Protein AF-A0A1Q6UFN8-F1 (afdb_monomer_lite)

Radius of gyration: 36.41 Å; chains: 1; bounding box: 97×48×90 Å

Sequence (636 aa):
MLKSEALEQLSAIADDDNRDFEDFAAAYKTMEEVVKEYPELSHYVLPIVVQTAADKGFNADIRPAAARVFNAAALNLPAEDVVKNVVRAFKRCPPFAYYLMPDLLSGRPELSAALFPEAEAGLAKIEANCVYSAAAAAKAALLCASDREAAAMLDSAFRPAKEKEDFSRVLYRSLGQIYSRHPALKEQIFSLLETPRLLKPQNYDAFYSNLGQIGLFDAGERGRVIGLLSSYLQKGGNTPASLTAAYKAVGEMMAAADDKRELETVMRTGLQNAANDTVSRKTAWRLLGDYDNLCSRVSFCRRVEKSADNEFGLQRVETIDAGELGVLLLGGDGTRSEKALNGYLGDVYRLLKEHGLHEKAAVYGVVYDFGDFMNVGFARRRQMEKYGRNIRIDRELSPETTDPKYVGEIFDKFLLPRISTDRGRRRLSADEAALRVRRLNIVAHCHGAYTALRLEEMMQEKMKELGYTPAERRQVQKQLLIMAQSPYCPLGQSQSTFVSFASVLDDEVSHYNNFEAAIRKINARREIPPCYFPGRQGSLFLVGSMGKDMDQHNFWGFHPSPEMSREGQALATLAAKVLINGVMTASEPIPSIENLAADTAESRRLFRVMETNGREIYRQITAESVALHCRKNEER

pLDDT: mean 91.59, std 7.37, range [42.59, 98.56]

Foldseek 3Di:
DDPVVLVVLLVVLQPDQDDEPVRLVVSLVSLQVCCVVPLVCLLSSLQSLLNVCLGPHNDDVSLVSSLVSNLSSVVSDDLVSNLVSLLSSLVRPVLSSLVNQLVNCVVPVVNLLSCLVSLVVSLVVDDPVCLLSSLSNNLSSLLSYDLVSNLVSLCVLPPDDPSNLSNNLNNLLCLLVSCLRRVVCVVVSVCSLPPPSNPDLVCLLSSLLSLLSNCLRDVPCVVVSLVVLQVPLQDPSHALNSLLSNLVSLLSNCVRDPDNVSSLVSLVSSLPHPNHDPVSNLSSCVSVVVVVSQFKAKWKWWAADDDPVRPLRIDTDDADDLQAQEEEEAEAPVLQDPVSFSVQQVLVLVLCVVVVNNVRYIYMYMHIDRGDQADLVVLLLVQCVVVPAPRDDPDDGDPCHPPGVHLVVCLQRHQQVLQADPSLAAGDPLVSSLLSLLSYEYEYAASRLSSVQVSLVVNLVSCVVNPDDPVSNLSNQQSYHYEYELYSHQALPGSYNYAYEFELPPPPHDNHYCLSVQLVVVCVVPFQDFAADDHSSRRYTYGNFQADPDDRRDDPRQQRDPRGDPSNRLRSVQSSQLVNVSSVQSNDRDDDSLVSRDDDPVSNVVHVVNHVSHVVSVVSSVVVVVVVVVVVVVVD

Structure (mmCIF, N/CA/C/O backbone):
data_AF-A0A1Q6UFN8-F1
#
_entry.id   AF-A0A1Q6UFN8-F1
#
loop_
_atom_site.group_PDB
_atom_site.id
_atom_site.type_symbol
_atom_site.label_atom_id
_atom_site.label_alt_id
_atom_site.label_comp_id
_atom_site.label_asym_id
_atom_site.label_entity_id
_atom_site.label_seq_id
_atom_site.pdbx_PDB_ins_code
_atom_site.Cartn_x
_atom_site.Cartn_y
_atom_site.Cartn_z
_atom_site.occupancy
_atom_site.B_iso_or_equiv
_atom_site.auth_seq_id
_atom_site.auth_comp_id
_atom_site.auth_asym_id
_atom_site.auth_atom_id
_atom_site.pdbx_PDB_model_num
ATOM 1 N N . MET A 1 1 ? 59.693 7.764 -23.248 1.00 73.88 1 MET A N 1
ATOM 2 C CA . MET A 1 1 ? 60.165 6.466 -23.787 1.00 73.88 1 MET A CA 1
ATOM 3 C C . MET A 1 1 ? 60.691 6.689 -25.196 1.00 73.88 1 MET A C 1
ATOM 5 O O . MET A 1 1 ? 60.119 7.540 -25.858 1.00 73.88 1 MET A O 1
ATOM 9 N N . LEU A 1 2 ? 61.749 6.023 -25.671 1.00 85.44 2 LEU A N 1
ATOM 10 C CA . LEU A 1 2 ? 62.133 6.072 -27.097 1.00 85.44 2 LEU A CA 1
ATOM 11 C C . LEU A 1 2 ? 61.210 5.166 -27.932 1.00 85.44 2 LEU A C 1
ATOM 13 O O . LEU A 1 2 ? 60.741 4.142 -27.449 1.00 85.44 2 LEU A O 1
ATOM 17 N N . LYS A 1 3 ? 60.969 5.487 -29.210 1.00 84.31 3 LYS A N 1
ATOM 18 C CA . LYS A 1 3 ? 60.092 4.679 -30.088 1.00 84.31 3 LYS A CA 1
ATOM 19 C C . LYS A 1 3 ? 60.544 3.215 -30.238 1.00 84.31 3 LYS A C 1
ATOM 21 O O . LYS A 1 3 ? 59.707 2.328 -30.371 1.00 84.31 3 LYS A O 1
ATOM 26 N N . SER A 1 4 ? 61.853 2.956 -30.213 1.00 85.94 4 SER A N 1
ATOM 27 C CA . SER A 1 4 ? 62.413 1.597 -30.217 1.00 85.94 4 SER A CA 1
ATOM 28 C C . SER A 1 4 ? 62.080 0.834 -28.933 1.00 85.94 4 SER A C 1
ATOM 30 O O . SER A 1 4 ? 61.663 -0.314 -29.008 1.00 85.94 4 SER A O 1
ATOM 32 N N . GLU A 1 5 ? 62.164 1.498 -27.777 1.00 86.81 5 GLU A N 1
ATOM 33 C CA . GLU A 1 5 ? 61.783 0.927 -26.477 1.00 86.81 5 GLU A CA 1
ATOM 34 C C . GLU A 1 5 ? 60.274 0.640 -26.422 1.00 86.81 5 GLU A C 1
ATOM 36 O O . GLU A 1 5 ? 59.861 -0.395 -25.911 1.00 86.81 5 GLU A O 1
ATOM 41 N N . ALA A 1 6 ? 59.445 1.510 -27.013 1.00 88.38 6 ALA A N 1
ATOM 42 C CA . ALA A 1 6 ? 58.003 1.289 -27.130 1.00 88.38 6 ALA A CA 1
ATOM 43 C C . ALA A 1 6 ? 57.674 0.020 -27.936 1.00 88.38 6 ALA A C 1
ATOM 45 O O . ALA A 1 6 ? 56.803 -0.756 -27.550 1.00 88.38 6 ALA A O 1
ATOM 46 N N . LEU A 1 7 ? 58.385 -0.221 -29.043 1.00 88.19 7 LEU A N 1
ATOM 47 C CA . LEU A 1 7 ? 58.220 -1.429 -29.859 1.00 88.19 7 LEU A CA 1
ATOM 48 C C . LEU A 1 7 ? 58.693 -2.696 -29.136 1.00 88.19 7 LEU A C 1
ATOM 50 O O . LEU A 1 7 ? 58.032 -3.731 -29.239 1.00 88.19 7 LEU A O 1
ATOM 54 N N . GLU A 1 8 ? 59.797 -2.620 -28.390 1.00 89.06 8 GLU A N 1
ATOM 55 C CA . GLU A 1 8 ? 60.273 -3.724 -27.548 1.00 89.06 8 GLU A CA 1
ATOM 56 C C . GLU A 1 8 ? 59.252 -4.067 -26.457 1.00 89.06 8 GLU A C 1
ATOM 58 O O . GLU A 1 8 ? 58.919 -5.236 -26.282 1.00 89.06 8 GLU A O 1
ATOM 63 N N . GLN A 1 9 ? 58.678 -3.060 -25.790 1.00 90.06 9 GLN A N 1
ATOM 64 C CA . GLN A 1 9 ? 57.640 -3.262 -24.775 1.00 90.06 9 GLN A CA 1
ATOM 65 C C . GLN A 1 9 ? 56.354 -3.852 -25.359 1.00 90.06 9 GLN A C 1
ATOM 67 O O . GLN A 1 9 ? 55.792 -4.777 -24.778 1.00 90.06 9 GLN A O 1
ATOM 72 N N . LEU A 1 10 ? 55.899 -3.374 -26.523 1.00 91.75 10 LEU A N 1
ATOM 73 C CA . LEU A 1 10 ? 54.750 -3.969 -27.213 1.00 91.75 10 LEU A CA 1
ATOM 74 C C . LEU A 1 10 ? 55.014 -5.427 -27.614 1.00 91.75 10 LEU A C 1
ATOM 76 O O . LEU A 1 10 ? 54.116 -6.257 -27.494 1.00 91.75 10 LEU A O 1
ATOM 80 N N . SER A 1 11 ? 56.232 -5.746 -28.058 1.00 90.06 11 SER A N 1
ATOM 81 C CA . SER A 1 11 ? 56.617 -7.119 -28.419 1.00 90.06 11 SER A CA 1
ATOM 82 C C . SER A 1 11 ? 56.649 -8.027 -27.189 1.00 90.06 11 SER A C 1
ATOM 84 O O . SER A 1 11 ? 56.060 -9.100 -27.212 1.00 90.06 11 SER A O 1
ATOM 86 N N . ALA A 1 12 ? 57.227 -7.555 -26.080 1.00 88.94 12 ALA A N 1
ATOM 87 C CA . ALA A 1 12 ? 57.240 -8.282 -24.812 1.00 88.94 12 ALA A CA 1
ATOM 88 C C . ALA A 1 12 ? 55.822 -8.557 -24.290 1.00 88.94 12 ALA A C 1
ATOM 90 O O . ALA A 1 12 ? 55.530 -9.663 -23.846 1.00 88.94 12 ALA A O 1
ATOM 91 N N . ILE A 1 13 ? 54.916 -7.576 -24.403 1.00 90.00 13 ILE A N 1
ATOM 92 C CA . ILE A 1 13 ? 53.501 -7.785 -24.080 1.00 90.00 13 ILE A CA 1
ATOM 93 C C . ILE A 1 13 ? 52.893 -8.823 -25.024 1.00 90.00 13 ILE A C 1
ATOM 95 O O . ILE A 1 13 ? 52.124 -9.648 -24.558 1.00 90.00 13 ILE A O 1
ATOM 99 N N . ALA A 1 14 ? 53.195 -8.812 -26.322 1.00 86.44 14 ALA A N 1
ATOM 100 C CA . ALA A 1 14 ? 52.617 -9.755 -27.281 1.00 86.44 14 ALA A CA 1
ATOM 101 C C . ALA A 1 14 ? 53.077 -11.213 -27.083 1.00 86.44 14 ALA A C 1
ATOM 103 O O . ALA A 1 14 ? 52.311 -12.125 -27.399 1.00 86.44 14 ALA A O 1
ATOM 104 N N . ASP A 1 15 ? 54.296 -11.426 -26.583 1.00 86.00 15 ASP A N 1
ATOM 105 C CA . ASP A 1 15 ? 54.910 -12.754 -26.443 1.00 86.00 15 ASP A CA 1
ATOM 106 C C . ASP A 1 15 ? 54.550 -13.472 -25.130 1.00 86.00 15 ASP A C 1
ATOM 108 O O . ASP A 1 15 ? 54.704 -14.688 -25.035 1.00 86.00 15 ASP A O 1
ATOM 112 N N . ASP A 1 16 ? 54.049 -12.746 -24.129 1.00 79.75 16 ASP A N 1
ATOM 113 C CA . ASP A 1 16 ? 53.582 -13.323 -22.865 1.00 79.75 16 ASP A CA 1
ATOM 114 C C . ASP A 1 16 ? 52.188 -13.964 -23.030 1.00 79.75 16 ASP A C 1
ATOM 116 O O . ASP A 1 16 ? 51.258 -13.339 -23.541 1.00 79.75 16 ASP A O 1
ATOM 120 N N . ASP A 1 17 ? 52.005 -15.215 -22.615 1.00 69.88 17 ASP A N 1
ATOM 121 C CA . ASP A 1 17 ? 50.728 -15.937 -22.692 1.00 69.88 17 ASP A CA 1
ATOM 122 C C . ASP A 1 17 ? 50.163 -16.345 -21.317 1.00 69.88 17 ASP A C 1
ATOM 124 O O . ASP A 1 17 ? 49.091 -16.962 -21.247 1.00 69.88 17 ASP A O 1
ATOM 128 N N . ASN A 1 18 ? 50.824 -15.958 -20.218 1.00 75.56 18 ASN A N 1
ATOM 129 C CA . ASN A 1 18 ? 50.460 -16.354 -18.858 1.00 75.56 18 ASN A CA 1
ATOM 130 C C . ASN A 1 18 ? 50.532 -15.177 -17.872 1.00 75.56 18 ASN A C 1
ATOM 132 O O . ASN A 1 18 ? 51.451 -15.087 -17.061 1.00 75.56 18 ASN A O 1
ATOM 136 N N . ARG A 1 19 ? 49.506 -14.319 -17.917 1.00 82.75 19 ARG A N 1
ATOM 137 C CA . ARG A 1 19 ? 49.405 -13.096 -17.108 1.00 82.75 19 ARG A CA 1
ATOM 138 C C . ARG A 1 19 ? 48.510 -13.263 -15.892 1.00 82.75 19 ARG A C 1
ATOM 140 O O . ARG A 1 19 ? 47.421 -13.841 -15.988 1.00 82.75 19 ARG A O 1
ATOM 147 N N . ASP A 1 20 ? 48.923 -12.679 -14.776 1.00 80.69 20 ASP A N 1
ATOM 148 C CA . ASP A 1 20 ? 48.021 -12.407 -13.664 1.00 80.69 20 ASP A CA 1
ATOM 149 C C . ASP A 1 20 ? 47.302 -11.050 -13.822 1.00 80.69 20 ASP A C 1
ATOM 151 O O . ASP A 1 20 ? 47.389 -10.370 -14.848 1.00 80.69 20 ASP A O 1
ATOM 155 N N . PHE A 1 21 ? 46.501 -10.668 -12.826 1.00 78.88 21 PHE A N 1
ATOM 156 C CA . PHE A 1 21 ? 45.734 -9.422 -12.873 1.00 78.88 21 PHE A CA 1
ATOM 157 C C . PHE A 1 21 ? 46.617 -8.160 -12.916 1.00 78.88 21 PHE A C 1
ATOM 159 O O . PHE A 1 21 ? 46.274 -7.204 -13.619 1.00 78.88 21 PHE A O 1
ATOM 166 N N . GLU A 1 22 ? 47.725 -8.137 -12.171 1.00 82.38 22 GLU A N 1
ATOM 167 C CA . GLU A 1 22 ? 48.634 -6.988 -12.113 1.00 82.38 22 GLU A CA 1
ATOM 168 C C . GLU A 1 22 ? 49.384 -6.836 -13.441 1.00 82.38 22 GLU A C 1
ATOM 170 O O . GLU A 1 22 ? 49.500 -5.716 -13.954 1.00 82.38 22 GLU A O 1
ATOM 175 N N . ASP A 1 23 ? 49.756 -7.957 -14.062 1.00 85.75 23 ASP A N 1
ATOM 176 C CA . ASP A 1 23 ? 50.375 -7.998 -15.389 1.00 85.75 23 ASP A CA 1
ATOM 177 C C . ASP A 1 23 ? 49.449 -7.427 -16.470 1.00 85.75 23 ASP A C 1
ATOM 179 O O . ASP A 1 23 ? 49.871 -6.632 -17.316 1.00 85.75 23 ASP A O 1
ATOM 183 N N . PHE A 1 24 ? 48.152 -7.763 -16.431 1.00 88.00 24 PHE A N 1
ATOM 184 C CA . PHE A 1 24 ? 47.171 -7.173 -17.346 1.00 88.00 24 PHE A CA 1
ATOM 185 C C . PHE A 1 24 ? 47.045 -5.659 -17.154 1.00 88.00 24 PHE A C 1
ATOM 187 O O . PHE A 1 24 ? 47.017 -4.912 -18.137 1.00 88.00 24 PHE A O 1
ATOM 194 N N . ALA A 1 25 ? 46.955 -5.189 -15.908 1.00 86.00 25 ALA A N 1
ATOM 195 C CA . ALA A 1 25 ? 46.825 -3.764 -15.617 1.00 86.00 25 ALA A CA 1
ATOM 196 C C . ALA A 1 25 ? 48.057 -2.973 -16.086 1.00 86.00 25 ALA A C 1
ATOM 198 O O . ALA A 1 25 ? 47.908 -1.911 -16.700 1.00 86.00 25 ALA A O 1
ATOM 199 N N . ALA A 1 26 ? 49.258 -3.509 -15.851 1.00 89.81 26 ALA A N 1
ATOM 200 C CA . ALA A 1 26 ? 50.509 -2.929 -16.324 1.00 89.81 26 ALA A CA 1
ATOM 201 C C . ALA A 1 26 ? 50.565 -2.892 -17.858 1.00 89.81 26 ALA A C 1
ATOM 203 O O . ALA A 1 26 ? 50.796 -1.828 -18.432 1.00 89.81 26 ALA A O 1
ATOM 204 N N . ALA A 1 27 ? 50.250 -4.006 -18.528 1.00 92.75 27 ALA A N 1
ATOM 205 C CA . ALA A 1 27 ? 50.267 -4.099 -19.986 1.00 92.75 27 ALA A CA 1
ATOM 206 C C . ALA A 1 27 ? 49.319 -3.092 -20.660 1.00 92.75 27 ALA A C 1
ATOM 208 O O . ALA A 1 27 ? 49.716 -2.401 -21.601 1.00 92.75 27 ALA A O 1
ATOM 209 N N . TYR A 1 28 ? 48.076 -2.955 -20.178 1.00 95.19 28 TYR A N 1
ATOM 210 C CA . TYR A 1 28 ? 47.135 -1.982 -20.749 1.00 95.19 28 TYR A CA 1
ATOM 211 C C . TYR A 1 28 ? 47.539 -0.537 -20.477 1.00 95.19 28 TYR A C 1
ATOM 213 O O . TYR A 1 28 ? 47.363 0.302 -21.358 1.00 95.19 28 TYR A O 1
ATOM 221 N N . LYS A 1 29 ? 48.131 -0.240 -19.315 1.00 94.00 29 LYS A N 1
ATOM 222 C CA . LYS A 1 29 ? 48.668 1.095 -19.034 1.00 94.00 29 LYS A CA 1
ATOM 223 C C . LYS A 1 29 ? 49.824 1.441 -19.974 1.00 94.00 29 LYS A C 1
ATOM 225 O O . LYS A 1 29 ? 49.830 2.522 -20.556 1.00 94.00 29 LYS A O 1
ATOM 230 N N . THR A 1 30 ? 50.757 0.513 -20.178 1.00 94.25 30 THR A N 1
ATOM 231 C CA . THR A 1 30 ? 51.862 0.689 -21.128 1.00 94.25 30 THR A CA 1
ATOM 232 C C . THR A 1 30 ? 51.340 0.900 -22.547 1.00 94.25 30 THR A C 1
ATOM 234 O O . THR A 1 30 ? 51.749 1.847 -23.211 1.00 94.25 30 THR A O 1
ATOM 237 N N . MET A 1 31 ? 50.384 0.089 -23.015 1.00 96.50 31 MET A N 1
ATOM 238 C CA . MET A 1 31 ? 49.778 0.290 -24.337 1.00 96.50 31 MET A CA 1
ATOM 239 C C . MET A 1 31 ? 49.049 1.638 -24.460 1.00 96.50 31 MET A C 1
ATOM 241 O O . MET A 1 31 ? 49.126 2.270 -25.511 1.00 96.50 31 MET A O 1
ATOM 245 N N . GLU A 1 32 ? 48.370 2.104 -23.409 1.00 95.50 32 GLU A N 1
ATOM 246 C CA . GLU A 1 32 ? 47.725 3.426 -23.375 1.00 95.50 32 GLU A CA 1
ATOM 247 C C . GLU A 1 32 ? 48.746 4.563 -23.540 1.00 95.50 32 GLU A C 1
ATOM 249 O O . GLU A 1 32 ? 48.547 5.467 -24.355 1.00 95.50 32 GLU A O 1
ATOM 254 N N . GLU A 1 33 ? 49.864 4.493 -22.813 1.00 94.62 33 GLU A N 1
ATOM 255 C CA . GLU A 1 33 ? 50.973 5.449 -22.916 1.00 94.62 33 GLU A CA 1
ATOM 256 C C . GLU A 1 33 ? 51.609 5.420 -24.314 1.00 94.62 33 GLU A C 1
ATOM 258 O O . GLU A 1 33 ? 51.831 6.478 -24.905 1.00 94.62 33 GLU A O 1
ATOM 263 N N . VAL A 1 34 ? 51.806 4.230 -24.897 1.00 95.12 34 VAL A N 1
ATOM 264 C CA . VAL A 1 34 ? 52.329 4.074 -26.265 1.00 95.12 34 VAL A CA 1
ATOM 265 C C . VAL A 1 34 ? 51.398 4.705 -27.299 1.00 95.12 34 VAL A C 1
ATOM 267 O O . VAL A 1 34 ? 51.873 5.449 -28.150 1.00 95.12 34 VAL A O 1
ATOM 270 N N . VAL A 1 35 ? 50.085 4.458 -27.239 1.00 95.69 35 VAL A N 1
ATOM 271 C CA . VAL A 1 35 ? 49.120 5.061 -28.183 1.00 95.69 35 VAL A CA 1
ATOM 272 C C . VAL A 1 35 ? 49.116 6.585 -28.069 1.00 95.69 35 VAL A C 1
ATOM 274 O O . VAL A 1 35 ? 48.979 7.280 -29.075 1.00 95.69 35 VAL A O 1
ATOM 277 N N . LYS A 1 36 ? 49.270 7.111 -26.849 1.00 93.69 36 LYS A N 1
ATOM 278 C CA . LYS A 1 36 ? 49.285 8.550 -26.581 1.00 93.69 36 LYS A CA 1
ATOM 279 C C . LYS A 1 36 ? 50.565 9.231 -27.074 1.00 93.69 36 LYS A C 1
ATOM 281 O O . LYS A 1 36 ? 50.478 10.316 -27.642 1.00 93.69 36 LYS A O 1
ATOM 286 N N . GLU A 1 37 ? 51.732 8.636 -26.828 1.00 94.19 37 GLU A N 1
ATOM 287 C CA . GLU A 1 37 ? 53.032 9.203 -27.223 1.00 94.19 37 GLU A CA 1
ATOM 288 C C . GLU A 1 37 ? 53.368 8.939 -28.699 1.00 94.19 37 GLU A C 1
ATOM 290 O O . GLU A 1 37 ? 53.997 9.780 -29.340 1.00 94.19 37 GLU A O 1
ATOM 295 N N . TYR A 1 38 ? 52.914 7.807 -29.249 1.00 94.50 38 TYR A N 1
ATOM 296 C CA . TYR A 1 38 ? 53.239 7.323 -30.594 1.00 94.50 38 TYR A CA 1
ATOM 297 C C . TYR A 1 38 ? 51.993 6.821 -31.349 1.00 94.50 38 TYR A C 1
ATOM 299 O O . TYR A 1 38 ? 51.841 5.611 -31.567 1.00 94.50 38 TYR A O 1
ATOM 307 N N . PRO A 1 39 ? 51.090 7.720 -31.788 1.00 92.69 39 PRO A N 1
ATOM 308 C CA . PRO A 1 39 ? 49.832 7.349 -32.444 1.00 92.69 39 PRO A CA 1
ATOM 309 C C . PRO A 1 39 ? 50.004 6.434 -33.660 1.00 92.69 39 PRO A C 1
ATOM 311 O O . PRO A 1 39 ? 49.170 5.561 -33.909 1.00 92.69 39 PRO A O 1
ATOM 314 N N . GLU A 1 40 ? 51.105 6.570 -34.400 1.00 91.81 40 GLU A N 1
ATOM 315 C CA . GLU A 1 40 ? 51.411 5.734 -35.556 1.00 91.81 40 GLU A CA 1
ATOM 316 C C . GLU A 1 40 ? 51.644 4.261 -35.196 1.00 91.81 40 GLU A C 1
ATOM 318 O O . GLU A 1 40 ? 51.493 3.404 -36.062 1.00 91.81 40 GLU A O 1
ATOM 323 N N . LEU A 1 41 ? 51.965 3.935 -33.938 1.00 95.12 41 LEU A N 1
ATOM 324 C CA . LEU A 1 41 ? 52.119 2.554 -33.463 1.00 95.12 41 LEU A CA 1
ATOM 325 C C . LEU A 1 41 ? 50.779 1.864 -33.168 1.00 95.12 41 LEU A C 1
ATOM 327 O O . LEU A 1 41 ? 50.761 0.669 -32.874 1.00 95.12 41 LEU A O 1
ATOM 331 N N . SER A 1 42 ? 49.647 2.559 -33.316 1.00 94.75 42 SER A N 1
ATOM 332 C CA . SER A 1 42 ? 48.307 2.000 -33.069 1.00 94.75 42 SER A CA 1
ATOM 333 C C . SER A 1 42 ? 48.020 0.717 -33.866 1.00 94.75 42 SER A C 1
ATOM 335 O O . SER A 1 42 ? 47.281 -0.148 -33.395 1.00 94.75 42 SER A O 1
ATOM 337 N N . HIS A 1 43 ? 48.640 0.550 -35.043 1.00 93.50 43 HIS A N 1
ATOM 338 C CA . HIS A 1 43 ? 48.499 -0.653 -35.874 1.00 93.50 43 HIS A CA 1
ATOM 339 C C . HIS A 1 43 ? 49.136 -1.909 -35.253 1.00 93.50 43 HIS A C 1
ATOM 341 O O . HIS A 1 43 ? 48.702 -3.018 -35.565 1.00 93.50 43 HIS A O 1
ATOM 347 N N . TYR A 1 44 ? 50.111 -1.749 -34.350 1.00 93.12 44 TYR A N 1
ATOM 348 C CA . TYR A 1 44 ? 50.653 -2.836 -33.529 1.00 93.12 44 TYR A CA 1
ATOM 349 C C . TYR A 1 44 ? 49.806 -3.075 -32.277 1.00 93.12 44 TYR A C 1
ATOM 351 O O . TYR A 1 44 ? 49.604 -4.219 -31.881 1.00 93.12 44 TYR A O 1
ATOM 359 N N . VAL A 1 45 ? 49.256 -2.010 -31.687 1.00 95.19 45 VAL A N 1
ATOM 360 C CA . VAL A 1 45 ? 48.503 -2.084 -30.426 1.00 95.19 45 VAL A CA 1
ATOM 361 C C . VAL A 1 45 ? 47.169 -2.820 -30.584 1.00 95.19 45 VAL A C 1
ATOM 363 O O . VAL A 1 45 ? 46.861 -3.684 -29.765 1.00 95.19 45 VAL A O 1
ATOM 366 N N . LEU A 1 46 ? 46.381 -2.546 -31.635 1.00 94.31 46 LEU A N 1
ATOM 367 C CA . LEU A 1 46 ? 45.070 -3.200 -31.812 1.00 94.31 46 LEU A CA 1
ATOM 368 C C . LEU A 1 46 ? 45.151 -4.743 -31.835 1.00 94.31 46 LEU A C 1
ATOM 370 O O . LEU A 1 46 ? 44.404 -5.379 -31.085 1.00 94.31 46 LEU A O 1
ATOM 374 N N . PRO A 1 47 ? 46.037 -5.379 -32.631 1.00 94.00 47 PRO A N 1
ATOM 375 C CA . PRO A 1 47 ? 46.212 -6.830 -32.602 1.00 94.00 47 PRO A CA 1
ATOM 376 C C . PRO A 1 47 ? 46.605 -7.386 -31.230 1.00 94.00 47 PRO A C 1
ATOM 378 O O . PRO A 1 47 ? 46.121 -8.464 -30.875 1.00 94.00 47 PRO A O 1
ATOM 381 N N . ILE A 1 48 ? 47.448 -6.663 -30.482 1.00 95.00 48 ILE A N 1
ATOM 382 C CA . ILE A 1 48 ? 47.905 -7.066 -29.146 1.00 95.00 48 ILE A CA 1
ATOM 383 C C . ILE A 1 48 ? 46.726 -7.053 -28.179 1.00 95.00 48 ILE A C 1
ATOM 385 O O . ILE A 1 48 ? 46.474 -8.068 -27.546 1.00 95.00 48 ILE A O 1
ATOM 389 N N . VAL A 1 49 ? 45.919 -5.987 -28.153 1.00 95.69 49 VAL A N 1
ATOM 390 C CA . VAL A 1 49 ? 44.720 -5.920 -27.296 1.00 95.69 49 VAL A CA 1
ATOM 391 C C . VAL A 1 49 ? 43.747 -7.071 -27.584 1.00 95.69 49 VAL A C 1
ATOM 393 O O . VAL A 1 49 ? 43.178 -7.665 -26.670 1.00 95.69 49 VAL A O 1
ATOM 396 N N . VAL A 1 50 ? 43.554 -7.425 -28.859 1.00 94.06 50 VAL A N 1
ATOM 397 C CA . VAL A 1 50 ? 42.694 -8.560 -29.247 1.00 94.06 50 VAL A CA 1
ATOM 398 C C . VAL A 1 50 ? 43.281 -9.902 -28.808 1.00 94.06 50 VAL A C 1
ATOM 400 O O . VAL A 1 50 ? 42.533 -10.840 -28.529 1.00 94.06 50 VAL A O 1
ATOM 403 N N . GLN A 1 51 ? 44.607 -10.022 -28.787 1.00 91.88 51 GLN A N 1
ATOM 404 C CA . GLN A 1 51 ? 45.296 -11.203 -28.286 1.00 91.88 51 GLN A CA 1
ATOM 405 C C . GLN A 1 51 ? 45.180 -11.307 -26.771 1.00 91.88 51 GLN A C 1
ATOM 407 O O . GLN A 1 51 ? 44.646 -12.305 -26.303 1.00 91.88 51 GLN A O 1
ATOM 412 N N . THR A 1 52 ? 45.551 -10.257 -26.041 1.00 92.19 52 THR A N 1
ATOM 413 C CA . THR A 1 52 ? 45.519 -10.221 -24.575 1.00 92.19 52 THR A CA 1
ATOM 414 C C . THR A 1 52 ? 44.109 -10.415 -24.026 1.00 92.19 52 THR A C 1
ATOM 416 O O . THR A 1 52 ? 43.922 -11.072 -23.008 1.00 92.19 52 THR A O 1
ATOM 419 N N . ALA A 1 53 ? 43.080 -9.914 -24.718 1.00 91.00 53 ALA A N 1
ATOM 420 C CA . ALA A 1 53 ? 41.684 -10.145 -24.343 1.00 91.00 53 ALA A CA 1
ATOM 421 C C . ALA A 1 53 ? 41.230 -11.613 -24.475 1.00 91.00 53 ALA A C 1
ATOM 423 O O . ALA A 1 53 ? 40.174 -11.972 -23.954 1.00 91.00 53 ALA A O 1
ATOM 424 N N . ALA A 1 54 ? 41.979 -12.450 -25.196 1.00 88.94 54 ALA A N 1
ATOM 425 C CA . ALA A 1 54 ? 41.701 -13.874 -25.368 1.00 88.94 54 ALA A CA 1
ATOM 426 C C . ALA A 1 54 ? 42.547 -14.772 -24.449 1.00 88.94 54 ALA A C 1
ATOM 428 O O . ALA A 1 54 ? 42.364 -15.991 -24.465 1.00 88.94 54 ALA A O 1
ATOM 429 N N . ASP A 1 55 ? 43.460 -14.188 -23.673 1.00 89.56 55 ASP A N 1
ATOM 430 C CA . ASP A 1 55 ? 44.370 -14.935 -22.815 1.00 89.56 55 ASP A CA 1
ATOM 431 C C . ASP A 1 55 ? 43.694 -15.357 -21.505 1.00 89.56 55 ASP A C 1
ATOM 433 O O . ASP A 1 55 ? 42.679 -14.799 -21.065 1.00 89.56 55 ASP A O 1
ATOM 437 N N . LYS A 1 56 ? 44.254 -16.389 -20.865 1.00 83.19 56 LYS A N 1
ATOM 438 C CA . LYS A 1 56 ? 43.752 -16.875 -19.575 1.00 83.19 56 LYS A CA 1
ATOM 439 C C . LYS A 1 56 ? 43.920 -15.781 -18.518 1.00 83.19 56 LYS A C 1
ATOM 441 O O . LYS A 1 56 ? 44.953 -15.135 -18.455 1.00 83.19 56 LYS A O 1
ATOM 446 N N . GLY A 1 57 ? 42.894 -15.587 -17.689 1.00 82.69 57 GLY A N 1
ATOM 447 C CA . GLY A 1 57 ? 42.886 -14.559 -16.640 1.00 82.69 57 GLY A CA 1
ATOM 448 C C . GLY A 1 57 ? 42.202 -13.247 -17.039 1.00 82.69 57 GLY A C 1
ATOM 449 O O . GLY A 1 57 ? 41.794 -12.498 -16.150 1.00 82.69 57 GLY A O 1
ATOM 450 N N . PHE A 1 58 ? 41.962 -12.998 -18.334 1.00 88.25 58 PHE A N 1
ATOM 451 C CA . PHE A 1 58 ? 41.185 -11.835 -18.767 1.00 88.25 58 PHE A CA 1
ATOM 452 C C . PHE A 1 58 ? 39.733 -11.927 -18.272 1.00 88.25 58 PHE A C 1
ATOM 454 O O . PHE A 1 58 ? 39.014 -12.889 -18.551 1.00 88.25 58 PHE A O 1
ATOM 461 N N . ASN A 1 59 ? 39.284 -10.915 -17.529 1.00 87.25 59 ASN A N 1
ATOM 462 C CA . ASN A 1 59 ? 37.996 -10.931 -16.837 1.00 87.25 59 ASN A CA 1
ATOM 463 C C . ASN A 1 59 ? 37.255 -9.582 -16.946 1.00 87.25 59 ASN A C 1
ATOM 465 O O . ASN A 1 59 ? 37.651 -8.681 -17.688 1.00 87.25 59 ASN A O 1
ATOM 469 N N . ALA A 1 60 ? 36.124 -9.461 -16.247 1.00 86.00 60 ALA A N 1
ATOM 470 C CA . ALA A 1 60 ? 35.274 -8.273 -16.300 1.00 86.00 60 ALA A CA 1
ATOM 471 C C . ALA A 1 60 ? 35.934 -7.003 -15.727 1.00 86.00 60 ALA A C 1
ATOM 473 O O . ALA A 1 60 ? 35.596 -5.920 -16.196 1.00 86.00 60 ALA A O 1
ATOM 474 N N . ASP A 1 61 ? 36.882 -7.126 -14.794 1.00 87.88 61 ASP A N 1
ATOM 475 C CA . ASP A 1 61 ? 37.556 -5.989 -14.148 1.00 87.88 61 ASP A CA 1
ATOM 476 C C . ASP A 1 61 ? 38.633 -5.369 -15.052 1.00 87.88 61 ASP A C 1
ATOM 478 O O . ASP A 1 61 ? 38.856 -4.160 -15.039 1.00 87.88 61 ASP A O 1
ATOM 482 N N . ILE A 1 62 ? 39.261 -6.188 -15.901 1.00 90.25 62 ILE A N 1
ATOM 483 C CA . ILE A 1 62 ? 40.294 -5.759 -16.861 1.00 90.25 62 ILE A CA 1
ATOM 484 C C . ILE A 1 62 ? 39.663 -5.180 -18.139 1.00 90.25 62 ILE A C 1
ATOM 486 O O . ILE A 1 62 ? 40.206 -4.271 -18.777 1.00 90.25 62 ILE A O 1
ATOM 490 N N . ARG A 1 63 ? 38.482 -5.683 -18.514 1.00 91.81 63 ARG A N 1
ATOM 491 C CA . ARG A 1 63 ? 37.777 -5.350 -19.761 1.00 91.81 63 ARG A CA 1
ATOM 492 C C . ARG A 1 63 ? 37.641 -3.845 -20.055 1.00 91.81 63 ARG A C 1
ATOM 494 O O . ARG A 1 63 ? 37.861 -3.472 -21.211 1.00 91.81 63 ARG A O 1
ATOM 501 N N . PRO A 1 64 ? 37.326 -2.964 -19.082 1.00 94.44 64 PRO A N 1
ATOM 502 C CA . PRO A 1 64 ? 37.226 -1.529 -19.336 1.00 94.44 64 PRO A CA 1
ATOM 503 C C . PRO A 1 64 ? 38.556 -0.898 -19.757 1.00 94.44 64 PRO A C 1
ATOM 505 O O . PRO A 1 64 ? 38.555 -0.018 -20.613 1.00 94.44 64 PRO A O 1
ATOM 508 N N . ALA A 1 65 ? 39.687 -1.336 -19.191 1.00 93.94 65 ALA A N 1
ATOM 509 C CA . ALA A 1 65 ? 41.007 -0.824 -19.566 1.00 93.94 65 ALA A CA 1
ATOM 510 C C . ALA A 1 65 ? 41.367 -1.224 -21.002 1.00 93.94 65 ALA A C 1
ATOM 512 O O . ALA A 1 65 ? 41.735 -0.369 -21.805 1.00 93.94 65 ALA A O 1
ATOM 513 N N . ALA A 1 66 ? 41.140 -2.491 -21.354 1.00 95.25 66 ALA A N 1
ATOM 514 C CA . ALA A 1 66 ? 41.349 -2.993 -22.709 1.00 95.25 66 ALA A CA 1
ATOM 515 C C . ALA A 1 66 ? 40.517 -2.234 -23.755 1.00 95.25 66 ALA A C 1
ATOM 517 O O . ALA A 1 66 ? 41.030 -1.861 -24.808 1.00 95.25 66 ALA A O 1
ATOM 518 N N . ALA A 1 67 ? 39.241 -1.962 -23.457 1.00 95.50 67 ALA A N 1
ATOM 519 C CA . ALA A 1 67 ? 38.360 -1.229 -24.364 1.00 95.50 67 ALA A CA 1
ATOM 520 C C . ALA A 1 67 ? 38.807 0.227 -24.565 1.00 95.50 67 ALA A C 1
ATOM 522 O O . ALA A 1 67 ? 38.778 0.717 -25.692 1.00 95.50 67 ALA A O 1
ATOM 523 N N . ARG A 1 68 ? 39.272 0.905 -23.503 1.00 95.19 68 ARG A N 1
ATOM 524 C CA . ARG A 1 68 ? 39.824 2.267 -23.614 1.00 95.19 68 ARG A CA 1
ATOM 525 C C . ARG A 1 68 ? 41.034 2.311 -24.541 1.00 95.19 68 ARG A C 1
ATOM 527 O O . ARG A 1 68 ? 41.058 3.135 -25.451 1.00 95.19 68 ARG A O 1
ATOM 534 N N . VAL A 1 69 ? 41.992 1.402 -24.348 1.00 97.12 69 VAL A N 1
ATOM 535 C CA . VAL A 1 69 ? 43.193 1.307 -25.195 1.00 97.12 69 VAL A CA 1
ATOM 536 C C . VAL A 1 69 ? 42.815 0.996 -26.640 1.00 97.12 69 VAL A C 1
ATOM 538 O O . VAL A 1 69 ? 43.305 1.655 -27.556 1.00 97.12 69 VAL A O 1
ATOM 541 N N . PHE A 1 70 ? 41.905 0.038 -26.854 1.00 97.31 70 PHE A N 1
ATOM 542 C CA . PHE A 1 70 ? 41.422 -0.298 -28.192 1.00 97.31 70 PHE A CA 1
ATOM 543 C C . PHE A 1 70 ? 40.810 0.926 -28.879 1.00 97.31 70 PHE A C 1
ATOM 545 O O . PHE A 1 70 ? 41.184 1.249 -30.004 1.00 97.31 70 PHE A O 1
ATOM 552 N N . ASN A 1 71 ? 39.895 1.628 -28.208 1.00 95.31 71 ASN A N 1
ATOM 553 C CA . ASN A 1 71 ? 39.220 2.793 -28.777 1.00 95.31 71 ASN A CA 1
ATOM 554 C C . ASN A 1 71 ? 40.204 3.926 -29.083 1.00 95.31 71 ASN A C 1
ATOM 556 O O . ASN A 1 71 ? 40.124 4.515 -30.157 1.00 95.31 71 ASN A O 1
ATOM 560 N N . ALA A 1 72 ? 41.166 4.187 -28.194 1.00 95.00 72 ALA A N 1
ATOM 561 C CA . ALA A 1 72 ? 42.208 5.184 -28.425 1.00 95.00 72 ALA A CA 1
ATOM 562 C C . ALA A 1 72 ? 43.063 4.846 -29.659 1.00 95.00 72 ALA A C 1
ATOM 564 O O . ALA A 1 72 ? 43.299 5.711 -30.501 1.00 95.00 72 ALA A O 1
ATOM 565 N N . ALA A 1 73 ? 43.475 3.584 -29.811 1.00 95.88 73 ALA A N 1
ATOM 566 C CA . ALA A 1 73 ? 44.243 3.135 -30.972 1.00 95.88 73 ALA A CA 1
ATOM 567 C C . ALA A 1 73 ? 43.412 3.178 -32.269 1.00 95.88 73 ALA A C 1
ATOM 569 O O . ALA A 1 73 ? 43.913 3.566 -33.325 1.00 95.88 73 ALA A O 1
ATOM 570 N N . ALA A 1 74 ? 42.127 2.821 -32.201 1.00 95.81 74 ALA A N 1
ATOM 571 C CA . ALA A 1 74 ? 41.225 2.791 -33.351 1.00 95.81 74 ALA A CA 1
ATOM 572 C C . ALA A 1 74 ? 40.974 4.174 -33.981 1.00 95.81 74 ALA A C 1
ATOM 574 O O . ALA A 1 74 ? 40.646 4.246 -35.169 1.00 95.81 74 ALA A O 1
ATOM 575 N N . LEU A 1 75 ? 41.140 5.264 -33.223 1.00 93.31 75 LEU A N 1
ATOM 576 C CA . LEU A 1 75 ? 41.034 6.636 -33.741 1.00 93.31 75 LEU A CA 1
ATOM 577 C C . LEU A 1 75 ? 42.160 6.991 -34.722 1.00 93.31 75 LEU A C 1
ATOM 579 O O . LEU A 1 75 ? 41.964 7.831 -35.595 1.00 93.31 75 LEU A O 1
ATOM 583 N N . ASN A 1 76 ? 43.315 6.331 -34.614 1.00 94.75 76 ASN A N 1
ATOM 584 C CA . ASN A 1 76 ? 44.502 6.630 -35.421 1.00 94.75 76 ASN A CA 1
ATOM 585 C C . ASN A 1 76 ? 44.607 5.775 -36.695 1.00 94.75 76 ASN A C 1
ATOM 587 O O . ASN A 1 76 ? 45.611 5.849 -37.402 1.00 94.75 76 ASN A O 1
ATOM 591 N N . LEU A 1 77 ? 43.614 4.927 -36.976 1.00 94.88 77 LEU A N 1
ATOM 592 C CA . LEU A 1 77 ? 43.685 3.903 -38.021 1.00 94.88 77 LEU A CA 1
ATOM 593 C C . LEU A 1 77 ? 42.552 4.026 -39.045 1.00 94.88 77 LEU A C 1
ATOM 595 O O . LEU A 1 77 ? 41.469 4.519 -38.722 1.00 94.88 77 LEU A O 1
ATOM 599 N N . PRO A 1 78 ? 42.746 3.553 -40.289 1.00 95.19 78 PRO A N 1
ATOM 600 C CA . PRO A 1 78 ? 41.671 3.513 -41.271 1.00 95.19 78 PRO A CA 1
ATOM 601 C C . PRO A 1 78 ? 40.573 2.526 -40.845 1.00 95.19 78 PRO A C 1
ATOM 603 O O . PRO A 1 78 ? 40.807 1.577 -40.097 1.00 95.19 78 PRO A O 1
ATOM 606 N N . ALA A 1 79 ? 39.351 2.751 -41.335 1.00 94.56 79 ALA A N 1
ATOM 607 C CA . ALA A 1 79 ? 38.178 1.954 -40.968 1.00 94.56 79 ALA A CA 1
ATOM 608 C C . ALA A 1 79 ? 38.371 0.447 -41.221 1.00 94.56 79 ALA A C 1
ATOM 610 O O . ALA A 1 79 ? 37.979 -0.371 -40.392 1.00 94.56 79 ALA A O 1
ATOM 611 N N . GLU A 1 80 ? 39.015 0.083 -42.333 1.00 95.06 80 GLU A N 1
ATOM 612 C CA . GLU A 1 80 ? 39.268 -1.310 -42.719 1.00 95.06 80 GLU A CA 1
ATOM 613 C C . GLU A 1 80 ? 40.099 -2.069 -41.670 1.00 95.06 80 GLU A C 1
ATOM 615 O O . GLU A 1 80 ? 39.743 -3.185 -41.280 1.00 95.06 80 GLU A O 1
ATOM 620 N N . ASP A 1 81 ? 41.152 -1.437 -41.144 1.00 94.44 81 ASP A N 1
ATOM 621 C CA . ASP A 1 81 ? 42.025 -2.039 -40.133 1.00 94.44 81 ASP A CA 1
ATOM 622 C C . ASP A 1 81 ? 41.311 -2.209 -38.791 1.00 94.44 81 ASP A C 1
ATOM 624 O O . ASP A 1 81 ? 41.484 -3.225 -38.107 1.00 94.44 81 ASP A O 1
ATOM 628 N N . VAL A 1 82 ? 40.469 -1.242 -38.419 1.00 96.50 82 VAL A N 1
ATOM 629 C CA . VAL A 1 82 ? 39.657 -1.337 -37.202 1.00 96.50 82 VAL A CA 1
ATOM 630 C C . VAL A 1 82 ? 38.635 -2.463 -37.338 1.00 96.50 82 VAL A C 1
ATOM 632 O O . VAL A 1 82 ? 38.575 -3.329 -36.464 1.00 96.50 82 VAL A O 1
ATOM 635 N N . VAL A 1 83 ? 37.895 -2.526 -38.452 1.00 95.94 83 VAL A N 1
ATOM 636 C CA . VAL A 1 83 ? 36.917 -3.597 -38.720 1.00 95.94 83 VAL A CA 1
ATOM 637 C C . VAL A 1 83 ? 37.584 -4.965 -38.652 1.00 95.94 83 VAL A C 1
ATOM 639 O O . VAL A 1 83 ? 37.098 -5.853 -37.950 1.00 95.94 83 VAL A O 1
ATOM 642 N N . LYS A 1 84 ? 38.741 -5.132 -39.299 1.00 95.62 84 LYS A N 1
ATOM 643 C CA . LYS A 1 84 ? 39.508 -6.385 -39.282 1.00 95.62 84 LYS A CA 1
ATOM 644 C C . LYS A 1 84 ? 39.851 -6.840 -37.861 1.00 95.62 84 LYS A C 1
ATOM 646 O O . LYS A 1 84 ? 39.735 -8.030 -37.553 1.00 95.62 84 LYS A O 1
ATOM 651 N N . ASN A 1 85 ? 40.256 -5.918 -36.988 1.00 95.81 85 ASN A N 1
ATOM 652 C CA . ASN A 1 85 ? 40.600 -6.242 -35.604 1.00 95.81 85 ASN A CA 1
ATOM 653 C C . ASN A 1 85 ? 39.366 -6.522 -34.737 1.00 95.81 85 ASN A C 1
ATOM 655 O O . ASN A 1 85 ? 39.398 -7.461 -33.944 1.00 95.81 85 ASN A O 1
ATOM 659 N N . VAL A 1 86 ? 38.254 -5.807 -34.930 1.00 94.56 86 VAL A N 1
ATOM 660 C CA . VAL A 1 86 ? 36.993 -6.108 -34.228 1.00 94.56 86 VAL A CA 1
ATOM 661 C C . VAL A 1 86 ? 36.434 -7.472 -34.652 1.00 94.56 86 VAL A C 1
ATOM 663 O O . VAL A 1 86 ? 36.065 -8.274 -33.799 1.00 94.56 86 VAL A O 1
ATOM 666 N N . VAL A 1 87 ? 36.457 -7.807 -35.947 1.00 93.00 87 VAL A N 1
ATOM 667 C CA . VAL A 1 87 ? 36.087 -9.147 -36.453 1.00 93.00 87 VAL A CA 1
ATOM 668 C C . VAL A 1 87 ? 36.980 -10.228 -35.830 1.00 93.00 87 VAL A C 1
ATOM 670 O O . VAL A 1 87 ? 36.517 -11.313 -35.470 1.00 93.00 87 VAL A O 1
ATOM 673 N N . ARG A 1 88 ? 38.282 -9.953 -35.665 1.00 93.25 88 ARG A N 1
ATOM 674 C CA . ARG A 1 88 ? 39.200 -10.862 -34.962 1.00 93.25 88 ARG A CA 1
ATOM 675 C C . ARG A 1 88 ? 38.828 -11.001 -33.483 1.00 93.25 88 ARG A C 1
ATOM 677 O O . ARG A 1 88 ? 38.867 -12.120 -32.971 1.00 93.25 88 ARG A O 1
ATOM 684 N N . ALA A 1 89 ? 38.426 -9.915 -32.824 1.00 92.31 89 ALA A N 1
ATOM 685 C CA . ALA A 1 89 ? 37.937 -9.939 -31.448 1.00 92.31 89 ALA A CA 1
ATOM 686 C C . ALA A 1 89 ? 36.672 -10.794 -31.320 1.00 92.31 89 ALA A C 1
ATOM 688 O O . ALA A 1 89 ? 36.618 -11.650 -30.444 1.00 92.31 89 ALA A O 1
ATOM 689 N N . PHE A 1 90 ? 35.714 -10.675 -32.243 1.00 89.19 90 PHE A N 1
ATOM 690 C CA . PHE A 1 90 ? 34.525 -11.534 -32.273 1.00 89.19 90 PHE A CA 1
ATOM 691 C C . PHE A 1 90 ? 34.855 -13.023 -32.364 1.00 89.19 90 PHE A C 1
ATOM 693 O O . PHE A 1 90 ? 34.164 -13.843 -31.768 1.00 89.19 90 PHE A O 1
ATOM 700 N N . LYS A 1 91 ? 35.923 -13.386 -33.080 1.00 88.12 91 LYS A N 1
ATOM 701 C CA . LYS A 1 91 ? 36.359 -14.784 -33.216 1.00 88.12 91 LYS A CA 1
ATOM 702 C C . LYS A 1 91 ? 37.103 -15.307 -31.989 1.00 88.12 91 LYS A C 1
ATOM 704 O O . LYS A 1 91 ? 37.012 -16.498 -31.711 1.00 88.12 91 LYS A O 1
ATOM 709 N N . ARG A 1 92 ? 37.868 -14.455 -31.298 1.00 88.62 92 ARG A N 1
ATOM 710 C CA . ARG A 1 92 ? 38.752 -14.868 -30.191 1.00 88.62 92 ARG A CA 1
ATOM 711 C C . ARG A 1 92 ? 38.152 -14.651 -28.804 1.00 88.62 92 ARG A C 1
ATOM 713 O O . ARG A 1 92 ? 38.309 -15.507 -27.947 1.00 88.62 92 ARG A O 1
ATOM 720 N N . CYS A 1 93 ? 37.480 -13.523 -28.590 1.00 88.38 93 CYS A N 1
ATOM 721 C CA . CYS A 1 93 ? 36.850 -13.146 -27.327 1.00 88.38 93 CYS A CA 1
ATOM 722 C C . CYS A 1 93 ? 35.542 -12.363 -27.588 1.00 88.38 93 CYS A C 1
ATOM 724 O O . CYS A 1 93 ? 35.505 -11.133 -27.453 1.00 88.38 93 CYS A O 1
ATOM 726 N N . PRO A 1 94 ? 34.443 -13.055 -27.959 1.00 87.06 94 PRO A N 1
ATOM 727 C CA . PRO A 1 94 ? 33.156 -12.412 -28.227 1.00 87.06 94 PRO A CA 1
ATOM 728 C C . PRO A 1 94 ? 32.658 -11.482 -27.102 1.00 87.06 94 PRO A C 1
ATOM 730 O O . PRO A 1 94 ? 32.217 -10.377 -27.421 1.00 87.06 94 PRO A O 1
ATOM 733 N N . PRO A 1 95 ? 32.746 -11.835 -25.798 1.00 87.12 95 PRO A N 1
ATOM 734 C CA . PRO A 1 95 ? 32.297 -10.945 -24.722 1.00 87.12 95 PRO A CA 1
ATOM 735 C C . PRO A 1 95 ? 33.006 -9.585 -24.702 1.00 87.12 95 PRO A C 1
ATOM 737 O O . PRO A 1 95 ? 32.380 -8.573 -24.385 1.00 87.12 95 PRO A O 1
ATOM 740 N N . PHE A 1 96 ? 34.296 -9.544 -25.052 1.00 91.12 96 PHE A N 1
ATOM 741 C CA . PHE A 1 96 ? 35.040 -8.293 -25.181 1.00 91.12 96 PHE A CA 1
ATOM 742 C C . PHE A 1 96 ? 34.597 -7.500 -26.414 1.00 91.12 96 PHE A C 1
ATOM 744 O O . PHE A 1 96 ? 34.343 -6.304 -26.302 1.00 91.12 96 PHE A O 1
ATOM 751 N N . ALA A 1 97 ? 34.424 -8.166 -27.560 1.00 91.88 97 ALA A N 1
ATOM 752 C CA . ALA A 1 97 ? 33.963 -7.520 -28.789 1.00 91.88 97 ALA A CA 1
ATOM 753 C C . ALA A 1 97 ? 32.588 -6.848 -28.616 1.00 91.88 97 ALA A C 1
ATOM 755 O O . ALA A 1 97 ? 32.409 -5.698 -29.011 1.00 91.88 97 ALA A O 1
ATOM 756 N N . TYR A 1 98 ? 31.639 -7.512 -27.945 1.00 91.25 98 TYR A N 1
ATOM 757 C CA . TYR A 1 98 ? 30.338 -6.909 -27.636 1.00 91.25 98 TYR A CA 1
ATOM 758 C C . TYR A 1 98 ? 30.431 -5.711 -26.694 1.00 91.25 98 TYR A C 1
ATOM 760 O O . TYR A 1 98 ? 29.709 -4.734 -26.874 1.00 91.25 98 TYR A O 1
ATOM 768 N N . TYR A 1 99 ? 31.308 -5.783 -25.691 1.00 91.31 99 TYR A N 1
ATOM 769 C CA . TYR A 1 99 ? 31.529 -4.686 -24.751 1.00 91.31 99 TYR A CA 1
ATOM 770 C C . TYR A 1 99 ? 32.143 -3.454 -25.429 1.00 91.31 99 TYR A C 1
ATOM 772 O O . TYR A 1 99 ? 31.816 -2.330 -25.071 1.00 91.31 99 TYR A O 1
ATOM 780 N N . LEU A 1 100 ? 33.014 -3.668 -26.416 1.00 92.88 100 LEU A N 1
ATOM 781 C CA . LEU A 1 100 ? 33.731 -2.617 -27.134 1.00 92.88 100 LEU A CA 1
ATOM 782 C C . LEU A 1 100 ? 32.817 -1.754 -28.018 1.00 92.88 100 LEU A C 1
ATOM 784 O O . LEU A 1 100 ? 33.031 -0.549 -28.146 1.00 92.88 100 LEU A O 1
ATOM 788 N N . MET A 1 101 ? 31.820 -2.375 -28.655 1.00 93.81 101 MET A N 1
ATOM 789 C CA . MET A 1 101 ? 31.058 -1.749 -29.739 1.00 93.81 101 MET A CA 1
ATOM 790 C C . MET A 1 101 ? 30.375 -0.421 -29.381 1.00 93.81 101 MET A C 1
ATOM 792 O O . MET A 1 101 ? 30.498 0.496 -30.189 1.00 93.81 101 MET A O 1
ATOM 796 N N . PRO A 1 102 ? 29.677 -0.259 -28.237 1.00 92.81 102 PRO A N 1
ATOM 797 C CA . PRO A 1 102 ? 28.981 0.991 -27.935 1.00 92.81 102 PRO A CA 1
ATOM 798 C C . PRO A 1 102 ? 29.878 2.233 -27.969 1.00 92.81 102 PRO A C 1
ATOM 800 O O . PRO A 1 102 ? 29.557 3.201 -28.658 1.00 92.81 102 PRO A O 1
ATOM 803 N N . ASP A 1 103 ? 31.024 2.180 -27.291 1.00 93.31 103 ASP A N 1
ATOM 804 C CA . ASP A 1 103 ? 31.952 3.311 -27.225 1.00 93.31 103 ASP A CA 1
ATOM 805 C C . ASP A 1 103 ? 32.684 3.512 -28.559 1.00 93.31 103 ASP A C 1
ATOM 807 O O . ASP A 1 103 ? 32.827 4.646 -29.024 1.00 93.31 103 ASP A O 1
ATOM 811 N N . LEU A 1 104 ? 33.093 2.416 -29.212 1.00 95.88 104 LEU A N 1
ATOM 812 C CA . LEU A 1 104 ? 33.772 2.470 -30.507 1.00 95.88 104 LEU A CA 1
ATOM 813 C C . LEU A 1 104 ? 32.898 3.139 -31.573 1.00 95.88 104 LEU A C 1
ATOM 815 O O . LEU A 1 104 ? 33.362 4.020 -32.290 1.00 95.88 104 LEU A O 1
ATOM 819 N N . LEU A 1 105 ? 31.634 2.728 -31.675 1.00 96.06 105 LEU A N 1
ATOM 820 C CA . LEU A 1 105 ? 30.707 3.211 -32.700 1.00 96.06 105 LEU A CA 1
ATOM 821 C C . LEU A 1 105 ? 30.234 4.639 -32.441 1.00 96.06 105 LEU A C 1
ATOM 823 O O . LEU A 1 105 ? 29.972 5.372 -33.390 1.00 96.06 105 LEU A O 1
ATOM 827 N N . SER A 1 106 ? 30.177 5.059 -31.176 1.00 92.06 106 SER A N 1
ATOM 828 C CA . SER A 1 106 ? 29.935 6.459 -30.823 1.00 92.06 106 SER A CA 1
ATOM 829 C C . SER A 1 106 ? 31.044 7.371 -31.365 1.00 92.06 106 SER A C 1
ATOM 831 O O . SER A 1 106 ? 30.760 8.422 -31.937 1.00 92.06 106 SER A O 1
ATOM 833 N N . GLY A 1 107 ? 32.309 6.944 -31.247 1.00 91.19 107 GLY A N 1
ATOM 834 C CA . GLY A 1 107 ? 33.460 7.674 -31.790 1.00 91.19 107 GLY A CA 1
ATOM 835 C C . GLY A 1 107 ? 33.672 7.496 -33.297 1.00 91.19 107 GLY A C 1
ATOM 836 O O . GLY A 1 107 ? 34.250 8.373 -33.934 1.00 91.19 107 GLY A O 1
ATOM 837 N N . ARG A 1 108 ? 33.211 6.375 -33.867 1.00 94.38 108 ARG A N 1
ATOM 838 C CA . ARG A 1 108 ? 33.388 6.006 -35.281 1.00 94.38 108 ARG A CA 1
ATOM 839 C C . ARG A 1 108 ? 32.113 5.414 -35.905 1.00 94.38 108 ARG A C 1
ATOM 841 O O . ARG A 1 108 ? 32.047 4.203 -36.157 1.00 94.38 108 ARG A O 1
ATOM 848 N N . PRO A 1 109 ? 31.087 6.243 -36.160 1.00 93.75 109 PRO A N 1
ATOM 849 C CA . PRO A 1 109 ? 29.784 5.777 -36.633 1.00 93.75 109 PRO A CA 1
ATOM 850 C C . PRO A 1 109 ? 29.826 5.069 -37.992 1.00 93.75 109 PRO A C 1
ATOM 852 O O . PRO A 1 109 ? 29.016 4.175 -38.244 1.00 93.75 109 PRO A O 1
ATOM 855 N N . GLU A 1 110 ? 30.798 5.402 -38.846 1.00 94.81 110 GLU A N 1
ATOM 856 C CA . GLU A 1 110 ? 30.993 4.810 -40.174 1.00 94.81 110 GLU A CA 1
ATOM 857 C C . GLU A 1 110 ? 31.289 3.301 -40.143 1.00 94.81 110 GLU A C 1
ATOM 859 O O . GLU A 1 110 ? 31.164 2.620 -41.158 1.00 94.81 110 GLU A O 1
ATOM 864 N N . LEU A 1 111 ? 31.657 2.752 -38.980 1.00 96.12 111 LEU A N 1
ATOM 865 C CA . LEU A 1 111 ? 31.919 1.320 -38.806 1.00 96.12 111 LEU A CA 1
ATOM 866 C C . LEU A 1 111 ? 30.637 0.502 -38.577 1.00 96.12 111 LEU A C 1
ATOM 868 O O . LEU A 1 111 ? 30.675 -0.728 -38.645 1.00 96.12 111 LEU A O 1
ATOM 872 N N . SER A 1 112 ? 29.503 1.158 -38.312 1.00 95.56 112 SER A N 1
ATOM 873 C CA . SER A 1 112 ? 28.258 0.505 -37.882 1.00 95.56 112 SER A CA 1
ATOM 874 C C . SER A 1 112 ? 27.775 -0.552 -38.877 1.00 95.56 112 SER A C 1
ATOM 876 O O . SER A 1 112 ? 27.496 -1.685 -38.483 1.00 95.56 112 SER A O 1
ATOM 878 N N . ALA A 1 113 ? 27.735 -0.218 -40.172 1.00 94.19 113 ALA A N 1
ATOM 879 C CA . ALA A 1 113 ? 27.298 -1.128 -41.235 1.00 94.19 113 ALA A CA 1
ATOM 880 C C . ALA A 1 113 ? 28.194 -2.362 -41.383 1.00 94.19 113 ALA A C 1
ATOM 882 O O . ALA A 1 113 ? 27.694 -3.458 -41.631 1.00 94.19 113 ALA A O 1
ATOM 883 N N . ALA A 1 114 ? 29.505 -2.197 -41.193 1.00 94.25 114 ALA A N 1
ATOM 884 C CA . ALA A 1 114 ? 30.469 -3.284 -41.319 1.00 94.25 114 ALA A CA 1
ATOM 885 C C . ALA A 1 114 ? 30.461 -4.225 -40.105 1.00 94.25 114 ALA A C 1
ATOM 887 O O . ALA A 1 114 ? 30.690 -5.422 -40.256 1.00 94.25 114 ALA A O 1
ATOM 888 N N . LEU A 1 115 ? 30.195 -3.701 -38.904 1.00 94.62 115 LEU A N 1
ATOM 889 C CA . LEU A 1 115 ? 30.280 -4.465 -37.654 1.00 94.62 115 LEU A CA 1
ATOM 890 C C . LEU A 1 115 ? 28.954 -5.091 -37.213 1.00 94.62 115 LEU A C 1
ATOM 892 O O . LEU A 1 115 ? 28.960 -6.075 -36.474 1.00 94.62 115 LEU A O 1
ATOM 896 N N . PHE A 1 116 ? 27.815 -4.570 -37.673 1.00 94.19 116 PHE A N 1
ATOM 897 C CA . PHE A 1 116 ? 26.505 -5.126 -37.333 1.00 94.19 116 PHE A CA 1
ATOM 898 C C . PHE A 1 116 ? 26.342 -6.614 -37.711 1.00 94.19 116 PHE A C 1
ATOM 900 O O . PHE A 1 116 ? 25.899 -7.382 -36.852 1.00 94.19 116 PHE A O 1
ATOM 907 N N . PRO A 1 117 ? 26.728 -7.073 -38.923 1.00 91.00 117 PRO A N 1
ATOM 908 C CA . PRO A 1 117 ? 26.601 -8.484 -39.289 1.00 91.00 117 PRO A CA 1
ATOM 909 C C . PRO A 1 117 ? 27.401 -9.420 -38.379 1.00 91.00 117 PRO A C 1
ATOM 911 O O . PRO A 1 117 ? 26.970 -10.542 -38.142 1.00 91.00 117 PRO A O 1
ATOM 914 N N . GLU A 1 118 ? 28.533 -8.967 -37.835 1.00 88.81 118 GLU A N 1
ATOM 915 C CA . GLU A 1 118 ? 29.350 -9.758 -36.905 1.00 88.81 118 GLU A CA 1
ATOM 916 C C . GLU A 1 118 ? 28.668 -9.902 -35.541 1.00 88.81 118 GLU A C 1
ATOM 918 O O . GLU A 1 118 ? 28.610 -11.003 -34.986 1.00 88.81 118 GLU A O 1
ATOM 923 N N . ALA A 1 119 ? 28.077 -8.811 -35.037 1.00 85.69 119 ALA A N 1
ATOM 924 C CA . ALA A 1 119 ? 27.294 -8.835 -33.805 1.00 85.69 119 ALA A CA 1
ATOM 925 C C . ALA A 1 119 ? 26.069 -9.761 -33.919 1.00 85.69 119 ALA A C 1
ATOM 927 O O . ALA A 1 119 ? 25.673 -10.402 -32.946 1.00 85.69 119 ALA A O 1
ATOM 928 N N . GLU A 1 120 ? 25.488 -9.861 -35.115 1.00 85.50 120 GLU A N 1
ATOM 929 C CA . GLU A 1 120 ? 24.374 -10.760 -35.410 1.00 85.50 120 GLU A CA 1
ATOM 930 C C . GLU A 1 120 ? 24.827 -12.216 -35.636 1.00 85.50 120 GLU A C 1
ATOM 932 O O . GLU A 1 120 ? 24.221 -13.149 -35.110 1.00 85.50 120 GLU A O 1
ATOM 937 N N . ALA A 1 121 ? 25.912 -12.444 -36.379 1.00 78.50 121 ALA A N 1
ATOM 938 C CA . ALA A 1 121 ? 26.430 -13.781 -36.679 1.00 78.50 121 ALA A CA 1
ATOM 939 C C . ALA A 1 121 ? 26.947 -14.512 -35.431 1.00 78.50 121 ALA A C 1
ATOM 941 O O . ALA A 1 121 ? 26.903 -15.745 -35.365 1.00 78.50 121 ALA A O 1
ATOM 942 N N . GLY A 1 122 ? 27.413 -13.767 -34.425 1.00 68.62 122 G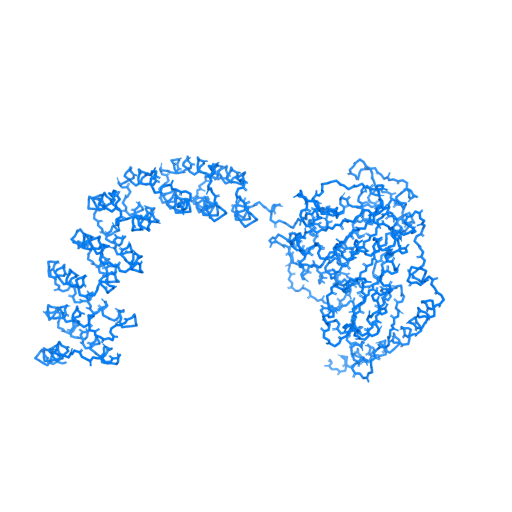LY A N 1
ATOM 943 C CA . GLY A 1 122 ? 27.849 -14.332 -33.154 1.00 68.62 122 GLY A CA 1
ATOM 944 C C . GLY A 1 122 ? 26.734 -15.043 -32.379 1.00 68.62 122 GLY A C 1
ATOM 945 O O . GLY A 1 122 ? 27.039 -15.941 -31.598 1.00 68.62 122 GLY A O 1
ATOM 946 N N . LEU A 1 123 ? 25.455 -14.730 -32.628 1.00 71.06 123 LEU A N 1
ATOM 947 C CA . LEU A 1 123 ? 24.304 -15.279 -31.891 1.00 71.06 123 LEU A CA 1
ATOM 948 C C . LEU A 1 123 ? 24.224 -16.812 -31.918 1.00 71.06 123 LEU A C 1
ATOM 950 O O . LEU A 1 123 ? 23.895 -17.423 -30.907 1.00 71.06 123 LEU A O 1
ATOM 954 N N . ALA A 1 124 ? 24.580 -17.447 -33.039 1.00 63.84 124 ALA A N 1
ATOM 955 C CA . ALA A 1 124 ? 24.529 -18.905 -33.189 1.00 63.84 124 ALA A CA 1
ATOM 956 C C . ALA A 1 124 ? 25.632 -19.655 -32.412 1.00 63.84 124 ALA A C 1
ATOM 958 O O . ALA A 1 124 ? 25.593 -20.881 -32.319 1.00 63.84 124 ALA A O 1
ATOM 959 N N . LYS A 1 125 ? 26.640 -18.939 -31.896 1.00 62.75 125 LYS A N 1
ATOM 960 C CA . LYS A 1 125 ? 27.868 -19.504 -31.304 1.00 62.75 125 LYS A CA 1
ATOM 961 C C . LYS A 1 125 ? 28.063 -19.124 -29.835 1.00 62.75 125 LYS A C 1
ATOM 963 O O . LYS A 1 125 ? 29.132 -19.353 -29.278 1.00 62.75 125 LYS A O 1
ATOM 968 N N . ILE A 1 126 ? 27.059 -18.503 -29.229 1.00 64.12 126 ILE A N 1
ATOM 969 C CA . ILE A 1 126 ? 27.154 -17.859 -27.923 1.00 64.12 126 ILE A CA 1
ATOM 970 C C . ILE A 1 126 ? 26.432 -18.672 -26.854 1.00 64.12 126 ILE A C 1
ATOM 972 O O . ILE A 1 126 ? 25.316 -19.142 -27.059 1.00 64.12 126 ILE A O 1
ATOM 976 N N . GLU A 1 127 ? 27.054 -18.789 -25.681 1.00 63.47 127 GLU A N 1
ATOM 977 C CA . GLU A 1 127 ? 26.372 -19.233 -24.466 1.00 63.47 127 GLU A CA 1
ATOM 978 C C . GLU A 1 127 ? 25.219 -18.276 -24.136 1.00 63.47 127 GLU A C 1
ATOM 980 O O . GLU A 1 127 ? 25.383 -17.059 -24.234 1.00 63.47 127 GLU A O 1
ATOM 985 N N . ALA A 1 128 ? 24.072 -18.798 -23.690 1.00 61.44 128 ALA A N 1
ATOM 986 C CA . ALA A 1 128 ? 22.829 -18.042 -23.466 1.00 61.44 128 ALA A CA 1
ATOM 987 C C . ALA A 1 128 ? 22.990 -16.696 -22.710 1.00 61.44 128 ALA A C 1
ATOM 989 O O . ALA A 1 128 ? 22.190 -15.779 -22.890 1.00 61.44 128 ALA A O 1
ATOM 990 N N . ASN A 1 129 ? 24.054 -16.539 -21.917 1.00 63.41 129 ASN A N 1
ATOM 991 C CA . ASN A 1 129 ? 24.361 -15.343 -21.138 1.00 63.41 129 ASN A CA 1
ATOM 992 C C . ASN A 1 129 ? 24.874 -14.127 -21.943 1.00 63.41 129 ASN A C 1
ATOM 994 O O . ASN A 1 129 ? 24.842 -13.025 -21.399 1.00 63.41 129 ASN A O 1
ATOM 998 N N . CYS A 1 130 ? 25.303 -14.252 -23.213 1.00 73.00 130 CYS A N 1
ATOM 999 C CA . CYS A 1 130 ? 25.806 -13.085 -23.979 1.00 73.00 130 CYS A CA 1
ATOM 1000 C C . CYS A 1 130 ? 24.784 -12.452 -24.942 1.00 73.00 130 CYS A C 1
ATOM 1002 O O . CYS A 1 130 ? 25.118 -11.486 -25.629 1.00 73.00 130 CYS A O 1
ATOM 1004 N N . VAL A 1 131 ? 23.531 -12.929 -24.975 1.00 81.88 131 VAL A N 1
ATOM 1005 C CA . VAL A 1 131 ? 22.474 -12.375 -25.851 1.00 81.88 131 VAL A CA 1
ATOM 1006 C C . VAL A 1 131 ? 22.208 -10.893 -25.561 1.00 81.88 131 VAL A C 1
ATOM 1008 O O . VAL A 1 131 ? 22.033 -10.102 -26.486 1.00 81.88 131 VAL A O 1
ATOM 1011 N N . TYR A 1 132 ? 22.230 -10.484 -24.288 1.00 84.75 132 TYR A N 1
ATOM 1012 C CA . TYR A 1 132 ? 22.046 -9.080 -23.904 1.00 84.75 132 TYR A CA 1
ATOM 1013 C C . TYR A 1 132 ? 23.188 -8.185 -24.390 1.00 84.75 132 TYR A C 1
ATOM 1015 O O . TYR A 1 132 ? 22.936 -7.086 -24.879 1.00 84.75 132 TYR A O 1
ATOM 1023 N N . SER A 1 133 ? 24.433 -8.659 -24.296 1.00 85.75 133 SER A N 1
ATOM 1024 C CA . SER A 1 133 ? 25.605 -7.933 -24.795 1.00 85.75 133 SER A CA 1
ATOM 1025 C C . SER A 1 133 ? 25.574 -7.809 -26.319 1.00 85.75 133 SER A C 1
ATOM 1027 O O . SER A 1 133 ? 25.838 -6.730 -26.844 1.00 85.75 133 SER A O 1
ATOM 1029 N N . ALA A 1 134 ? 25.159 -8.867 -27.023 1.00 87.75 134 ALA A N 1
ATOM 1030 C CA . ALA A 1 134 ? 24.963 -8.834 -28.469 1.00 87.75 134 ALA A CA 1
ATOM 1031 C C . ALA A 1 134 ? 23.875 -7.842 -28.891 1.00 87.75 134 ALA A C 1
ATOM 1033 O O . ALA A 1 134 ? 24.091 -7.023 -29.783 1.00 87.75 134 ALA A O 1
ATOM 1034 N N . ALA A 1 135 ? 22.727 -7.847 -28.210 1.00 89.19 135 ALA A N 1
ATOM 1035 C CA . ALA A 1 135 ? 21.659 -6.889 -28.474 1.00 89.19 135 ALA A CA 1
ATOM 1036 C C . ALA A 1 135 ? 22.075 -5.441 -28.162 1.00 89.19 135 ALA A C 1
ATOM 1038 O O . ALA A 1 135 ? 21.706 -4.535 -28.905 1.00 89.19 135 ALA A O 1
ATOM 1039 N N . ALA A 1 136 ? 22.864 -5.206 -27.108 1.00 89.69 136 ALA A N 1
ATOM 1040 C CA . ALA A 1 136 ? 23.394 -3.880 -26.782 1.00 89.69 136 ALA A CA 1
ATOM 1041 C C . ALA A 1 136 ? 24.362 -3.363 -27.859 1.00 89.69 136 ALA A C 1
ATOM 1043 O O . ALA A 1 136 ? 24.264 -2.210 -28.275 1.00 89.69 136 ALA A O 1
ATOM 1044 N N . ALA A 1 137 ? 25.246 -4.229 -28.352 1.00 92.06 137 ALA A N 1
ATOM 1045 C CA . ALA A 1 137 ? 26.167 -3.922 -29.438 1.00 92.06 137 ALA A CA 1
ATOM 1046 C C . ALA A 1 137 ? 25.436 -3.638 -30.764 1.00 92.06 137 ALA A C 1
ATOM 1048 O O . ALA A 1 137 ? 25.701 -2.631 -31.421 1.00 92.06 137 ALA A O 1
ATOM 1049 N N . ALA A 1 138 ? 24.456 -4.473 -31.124 1.00 93.44 138 ALA A N 1
ATOM 1050 C CA . ALA A 1 138 ? 23.620 -4.268 -32.306 1.00 93.44 138 ALA A CA 1
ATOM 1051 C C . ALA A 1 138 ? 22.787 -2.982 -3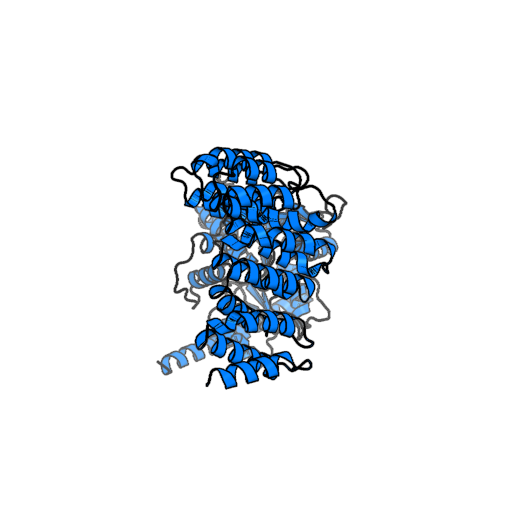2.212 1.00 93.44 138 ALA A C 1
ATOM 1053 O O . ALA A 1 138 ? 22.674 -2.240 -33.185 1.00 93.44 138 ALA A O 1
ATOM 1054 N N . LYS A 1 139 ? 22.242 -2.679 -31.028 1.00 94.75 139 LYS A N 1
ATOM 1055 C CA . LYS A 1 139 ? 21.555 -1.414 -30.752 1.00 94.75 139 LYS A CA 1
ATOM 1056 C C . LYS A 1 139 ? 22.483 -0.214 -30.950 1.00 94.75 139 LYS A C 1
ATOM 1058 O O . LYS A 1 139 ? 22.054 0.768 -31.540 1.00 94.75 139 LYS A O 1
ATOM 1063 N N . ALA A 1 140 ? 23.726 -0.273 -30.471 1.00 95.25 140 ALA A N 1
ATOM 1064 C CA . ALA A 1 140 ? 24.683 0.812 -30.676 1.00 95.25 140 ALA A CA 1
ATOM 1065 C C . ALA A 1 140 ? 24.964 1.048 -32.167 1.00 95.25 140 ALA A C 1
ATOM 1067 O O . ALA A 1 140 ? 24.896 2.184 -32.623 1.00 95.25 140 ALA A O 1
ATOM 1068 N N . ALA A 1 141 ? 25.177 -0.024 -32.936 1.00 96.00 141 ALA A N 1
ATOM 1069 C CA . ALA A 1 141 ? 25.328 0.063 -34.390 1.00 96.00 141 ALA A CA 1
ATOM 1070 C C . ALA A 1 141 ? 24.101 0.679 -35.064 1.00 96.00 141 ALA A C 1
ATOM 1072 O O . ALA A 1 141 ? 24.254 1.576 -35.887 1.00 96.00 141 ALA A O 1
ATOM 1073 N N . LEU A 1 142 ? 22.895 0.278 -34.660 1.00 96.38 142 LEU A N 1
ATOM 1074 C CA . LEU A 1 142 ? 21.660 0.883 -35.154 1.00 96.38 142 LEU A CA 1
ATOM 1075 C C . LEU A 1 142 ? 21.593 2.386 -34.867 1.00 96.38 142 LEU A C 1
ATOM 1077 O O . LEU A 1 142 ? 21.259 3.128 -35.772 1.00 96.38 142 LEU A O 1
ATOM 1081 N N . LEU A 1 143 ? 21.938 2.840 -33.657 1.00 96.19 143 LEU A N 1
ATOM 1082 C CA . LEU A 1 143 ? 21.867 4.260 -33.271 1.00 96.19 143 LEU A CA 1
ATOM 1083 C C . LEU A 1 143 ? 22.944 5.146 -33.933 1.00 96.19 143 LEU A C 1
ATOM 1085 O O . LEU A 1 143 ? 22.770 6.363 -34.054 1.00 96.19 143 LEU A O 1
ATOM 1089 N N . CYS A 1 144 ? 24.073 4.560 -34.323 1.00 95.94 144 CYS A N 1
ATOM 1090 C CA . CYS A 1 144 ? 25.188 5.278 -34.942 1.00 95.94 144 CYS A CA 1
ATOM 1091 C C . CYS A 1 144 ? 25.128 5.274 -36.479 1.00 95.94 144 CYS A C 1
ATOM 1093 O O . CYS A 1 144 ? 25.726 6.144 -37.108 1.00 95.94 144 CYS A O 1
ATOM 1095 N N . ALA A 1 145 ? 24.404 4.335 -37.086 1.00 95.94 145 ALA A N 1
ATOM 1096 C CA . ALA A 1 145 ? 24.281 4.201 -38.534 1.00 95.94 145 ALA A CA 1
ATOM 1097 C C . ALA A 1 145 ? 23.555 5.388 -39.204 1.00 95.94 145 ALA A C 1
ATOM 1099 O O . ALA A 1 145 ? 22.903 6.202 -38.551 1.00 95.94 145 ALA A O 1
ATOM 1100 N N . SER A 1 146 ? 23.640 5.490 -40.532 1.00 95.38 146 SER A N 1
ATOM 1101 C CA . SER A 1 146 ? 22.722 6.336 -41.312 1.00 95.38 146 SER A CA 1
ATOM 1102 C C . SER A 1 146 ? 21.324 5.709 -41.400 1.00 95.38 146 SER A C 1
ATOM 1104 O O . SER A 1 146 ? 21.183 4.497 -41.255 1.00 95.38 146 SER A O 1
ATOM 1106 N N . ASP A 1 147 ? 20.285 6.491 -41.724 1.00 96.06 147 ASP A N 1
ATOM 1107 C CA . ASP A 1 147 ? 18.909 5.972 -41.868 1.00 96.06 147 ASP A CA 1
ATOM 1108 C C . ASP A 1 147 ? 18.823 4.781 -42.836 1.00 96.06 147 ASP A C 1
ATOM 1110 O O . ASP A 1 147 ? 18.144 3.791 -42.566 1.00 96.06 147 ASP A O 1
ATOM 1114 N N . ARG A 1 148 ? 19.552 4.844 -43.959 1.00 95.75 148 ARG A N 1
ATOM 1115 C CA . ARG A 1 148 ? 19.582 3.771 -44.964 1.00 95.75 148 ARG A CA 1
ATOM 1116 C C . ARG A 1 148 ? 20.188 2.483 -44.408 1.00 95.75 148 ARG A C 1
ATOM 1118 O O . ARG A 1 148 ? 19.698 1.395 -44.704 1.00 95.75 148 ARG A O 1
ATOM 1125 N N . GLU A 1 149 ? 21.271 2.600 -43.652 1.00 96.06 149 GLU A N 1
ATOM 1126 C CA . GLU A 1 149 ? 21.957 1.458 -43.046 1.00 96.06 149 GLU A CA 1
ATOM 1127 C C . GLU A 1 149 ? 21.135 0.880 -41.892 1.00 96.06 149 GLU A C 1
ATOM 1129 O O . GLU A 1 149 ? 20.932 -0.332 -41.841 1.00 96.06 149 GLU A O 1
ATOM 1134 N N . ALA A 1 150 ? 20.587 1.738 -41.028 1.00 97.00 150 ALA A N 1
ATOM 1135 C CA . ALA A 1 150 ? 19.711 1.343 -39.932 1.00 97.00 150 ALA A CA 1
ATOM 1136 C C . ALA A 1 150 ? 18.468 0.595 -40.442 1.00 97.00 150 ALA A C 1
ATOM 1138 O O . ALA A 1 150 ? 18.103 -0.437 -39.876 1.00 97.00 150 ALA A O 1
ATOM 1139 N N . ALA A 1 151 ? 17.871 1.035 -41.557 1.00 97.38 151 ALA A N 1
ATOM 1140 C CA . ALA A 1 151 ? 16.756 0.332 -42.189 1.00 97.38 151 ALA A CA 1
ATOM 1141 C C . ALA A 1 151 ? 17.119 -1.114 -42.572 1.00 97.38 151 ALA A C 1
ATOM 1143 O O . ALA A 1 151 ? 16.388 -2.049 -42.241 1.00 97.38 151 ALA A O 1
ATOM 1144 N N . ALA A 1 152 ? 18.275 -1.313 -43.216 1.00 96.38 152 ALA A N 1
ATOM 1145 C CA . ALA A 1 152 ? 18.746 -2.639 -43.616 1.00 96.38 152 ALA A CA 1
ATOM 1146 C C . ALA A 1 152 ? 19.096 -3.529 -42.408 1.00 96.38 152 ALA A C 1
ATOM 1148 O O . ALA A 1 152 ? 18.827 -4.733 -42.412 1.00 96.38 152 ALA A O 1
ATOM 1149 N N . MET A 1 153 ? 19.671 -2.940 -41.357 1.00 96.31 153 MET A N 1
ATOM 1150 C CA . MET A 1 153 ? 19.978 -3.630 -40.103 1.00 96.31 153 MET A CA 1
ATOM 1151 C C . MET A 1 153 ? 18.712 -4.105 -39.383 1.00 96.31 153 MET A C 1
ATOM 1153 O O . MET A 1 153 ? 18.665 -5.249 -38.930 1.00 96.31 153 MET A O 1
ATOM 1157 N N . LEU A 1 154 ? 17.672 -3.264 -39.307 1.00 96.12 154 LEU A N 1
ATOM 1158 C CA . LEU A 1 154 ? 16.374 -3.633 -38.733 1.00 96.12 154 LEU A CA 1
ATOM 1159 C C . LEU A 1 154 ? 15.750 -4.815 -39.487 1.00 96.12 154 LEU A C 1
ATOM 1161 O O . LEU A 1 154 ? 15.324 -5.784 -38.854 1.00 96.12 154 LEU A O 1
ATOM 1165 N N . ASP A 1 155 ? 15.771 -4.791 -40.821 1.00 94.62 155 ASP A N 1
ATOM 1166 C CA . ASP A 1 155 ? 15.264 -5.899 -41.640 1.00 94.62 155 ASP A CA 1
ATOM 1167 C C . ASP A 1 155 ? 16.022 -7.209 -41.387 1.00 94.62 155 ASP A C 1
ATOM 1169 O O . ASP A 1 155 ? 15.414 -8.283 -41.379 1.00 94.62 155 ASP A O 1
ATOM 1173 N N . SER A 1 156 ? 17.339 -7.147 -41.162 1.00 93.44 156 SER A N 1
ATOM 1174 C CA . SER A 1 156 ? 18.143 -8.332 -40.831 1.00 93.44 156 SER A CA 1
ATOM 1175 C C . SER A 1 156 ? 17.834 -8.861 -39.427 1.00 93.44 156 SER A C 1
ATOM 1177 O O . SER A 1 156 ? 17.496 -10.043 -39.275 1.00 93.44 156 SER A O 1
ATOM 1179 N N . ALA A 1 157 ? 17.862 -7.977 -38.421 1.00 91.69 157 ALA A N 1
ATOM 1180 C CA . ALA A 1 157 ? 17.660 -8.322 -37.011 1.00 91.69 157 ALA A CA 1
ATOM 1181 C C . ALA A 1 157 ? 16.264 -8.863 -36.714 1.00 91.69 157 ALA A C 1
ATOM 1183 O O . ALA A 1 157 ? 16.092 -9.699 -35.823 1.00 91.69 157 ALA A O 1
ATOM 1184 N N . PHE A 1 158 ? 15.257 -8.380 -37.440 1.00 92.69 158 PHE A N 1
ATOM 1185 C CA . PHE A 1 158 ? 13.871 -8.800 -37.287 1.00 92.69 158 PHE A CA 1
ATOM 1186 C C . PHE A 1 158 ? 13.405 -9.742 -38.404 1.00 92.69 158 PHE A C 1
ATOM 1188 O O . PHE A 1 158 ? 12.210 -10.048 -38.488 1.00 92.69 158 PHE A O 1
ATOM 1195 N N . ARG A 1 159 ? 14.319 -10.304 -39.201 1.00 91.31 159 ARG A N 1
ATOM 1196 C CA . ARG A 1 159 ? 13.991 -11.435 -40.073 1.00 91.31 159 ARG A CA 1
ATOM 1197 C C . ARG A 1 159 ? 13.675 -12.675 -39.220 1.00 91.31 159 ARG A C 1
ATOM 1199 O O . ARG A 1 159 ? 14.432 -12.980 -38.298 1.00 91.31 159 ARG A O 1
ATOM 1206 N N . PRO A 1 160 ? 12.583 -13.412 -39.489 1.00 87.00 160 PRO A N 1
ATOM 1207 C CA . PRO A 1 160 ? 12.272 -14.632 -38.748 1.00 87.00 160 PRO A CA 1
ATOM 1208 C C . PRO A 1 160 ? 13.382 -15.688 -38.877 1.00 87.00 160 PRO A C 1
ATOM 1210 O O . PRO A 1 160 ? 13.638 -16.189 -39.967 1.00 87.00 160 PRO A O 1
ATOM 1213 N N . ALA A 1 161 ? 14.019 -16.028 -37.757 1.00 85.69 161 ALA A N 1
ATOM 1214 C CA . ALA A 1 161 ? 14.983 -17.120 -37.622 1.00 85.69 161 ALA A CA 1
ATOM 1215 C C . ALA A 1 161 ? 14.981 -17.601 -36.163 1.00 85.69 161 ALA A C 1
ATOM 1217 O O . ALA A 1 161 ? 14.903 -16.774 -35.250 1.00 85.69 161 ALA A O 1
ATOM 1218 N N . LYS A 1 162 ? 15.038 -18.920 -35.932 1.00 81.00 162 LYS A N 1
ATOM 1219 C CA . LYS A 1 162 ? 14.910 -19.505 -34.584 1.00 81.00 162 LYS A CA 1
ATOM 1220 C C . LYS A 1 162 ? 16.051 -19.051 -33.671 1.00 81.00 162 LYS A C 1
ATOM 1222 O O . LYS A 1 162 ? 15.806 -18.685 -32.529 1.00 81.00 162 LYS A O 1
ATOM 1227 N N . GLU A 1 163 ? 17.274 -18.995 -34.193 1.00 79.69 163 GLU A N 1
ATOM 1228 C CA . GLU A 1 163 ? 18.454 -18.525 -33.458 1.00 79.69 163 GLU A CA 1
ATOM 1229 C C . GLU A 1 163 ? 18.429 -17.025 -33.108 1.00 79.69 163 GLU A C 1
ATOM 1231 O O . GLU A 1 163 ? 19.208 -16.586 -32.267 1.00 79.69 163 GLU A O 1
ATOM 1236 N N . LYS A 1 164 ? 17.527 -16.233 -33.708 1.00 82.69 164 LYS A N 1
ATOM 1237 C CA . LYS A 1 164 ? 17.412 -14.785 -33.464 1.00 82.69 164 LYS A CA 1
ATOM 1238 C C . LYS A 1 164 ? 16.265 -14.405 -32.527 1.00 82.69 164 LYS A C 1
ATOM 1240 O O . LYS A 1 164 ? 16.107 -13.224 -32.241 1.00 82.69 164 LYS A O 1
ATOM 1245 N N . GLU A 1 165 ? 15.453 -15.347 -32.042 1.00 85.00 165 GLU A N 1
ATOM 1246 C CA . GLU A 1 165 ? 14.220 -15.011 -31.310 1.00 85.00 165 GLU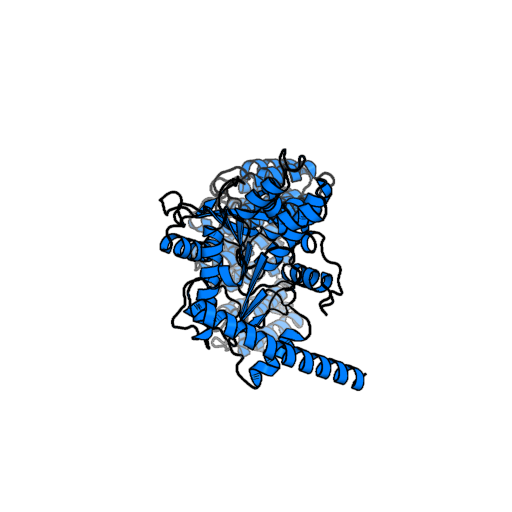 A CA 1
ATOM 1247 C C . GLU A 1 165 ? 14.482 -14.193 -30.034 1.00 85.00 165 GLU A C 1
ATOM 1249 O O . GLU A 1 165 ? 13.882 -13.130 -29.848 1.00 85.00 165 GLU A O 1
ATOM 1254 N N . ASP A 1 166 ? 15.422 -14.630 -29.193 1.00 84.62 166 ASP A N 1
ATOM 1255 C CA . ASP A 1 166 ? 15.783 -13.900 -27.973 1.00 84.62 166 ASP A CA 1
ATOM 1256 C C . ASP A 1 166 ? 16.463 -12.560 -28.287 1.00 84.62 166 ASP A C 1
ATOM 1258 O O . ASP A 1 166 ? 16.171 -11.553 -27.641 1.00 84.62 166 ASP A O 1
ATOM 1262 N N . PHE A 1 167 ? 17.310 -12.519 -29.317 1.00 88.06 167 PHE A N 1
ATOM 1263 C CA . PHE A 1 167 ? 17.970 -11.297 -29.776 1.00 88.06 167 PHE A CA 1
ATOM 1264 C C . PHE A 1 167 ? 16.966 -10.249 -30.272 1.00 88.06 167 PHE A C 1
ATOM 1266 O O . PHE A 1 167 ? 16.959 -9.124 -29.768 1.00 88.06 167 PHE A O 1
ATOM 1273 N N . SER A 1 168 ? 16.064 -10.621 -31.189 1.00 90.00 168 SER A N 1
ATOM 1274 C CA . SER A 1 168 ? 14.998 -9.739 -31.672 1.00 90.00 168 SER A CA 1
ATOM 1275 C C . SER A 1 168 ? 14.119 -9.267 -30.512 1.00 90.00 168 SER A C 1
ATOM 1277 O O . SER A 1 168 ? 13.739 -8.101 -30.475 1.00 90.00 168 SER A O 1
ATOM 1279 N N . ARG A 1 169 ? 13.810 -10.136 -29.535 1.00 89.12 169 ARG A N 1
ATOM 1280 C CA . ARG A 1 169 ? 13.013 -9.767 -28.351 1.00 89.12 169 ARG A CA 1
ATOM 1281 C C . ARG A 1 169 ? 13.717 -8.729 -27.475 1.00 89.12 169 ARG A C 1
ATOM 1283 O O . ARG A 1 169 ? 13.060 -7.812 -26.986 1.00 89.12 169 ARG A O 1
ATOM 1290 N N . VAL A 1 170 ? 15.025 -8.854 -27.251 1.00 89.25 170 VAL A N 1
ATOM 1291 C CA . VAL A 1 170 ? 15.784 -7.860 -26.471 1.00 89.25 170 VAL A CA 1
ATOM 1292 C C . VAL A 1 170 ? 15.887 -6.545 -27.243 1.00 89.25 170 VAL A C 1
ATOM 1294 O O . VAL A 1 170 ? 15.626 -5.485 -26.674 1.00 89.25 170 VAL A O 1
ATOM 1297 N N . LEU A 1 171 ? 16.186 -6.600 -28.543 1.00 92.12 171 LEU A N 1
ATOM 1298 C CA . LEU A 1 171 ? 16.298 -5.410 -29.388 1.00 92.12 171 LEU A CA 1
ATOM 1299 C C . LEU A 1 171 ? 14.960 -4.674 -29.550 1.00 92.12 171 LEU A C 1
ATOM 1301 O O . LEU A 1 171 ? 14.937 -3.445 -29.570 1.00 92.12 171 LEU A O 1
ATOM 1305 N N . TYR A 1 172 ? 13.841 -5.405 -29.568 1.00 94.75 172 TYR A N 1
ATOM 1306 C CA . TYR A 1 172 ? 12.483 -4.852 -29.606 1.00 94.75 172 TYR A CA 1
ATOM 1307 C C . TYR A 1 172 ? 12.253 -3.791 -28.522 1.00 94.75 172 TYR A C 1
ATOM 1309 O O . TYR A 1 172 ? 11.595 -2.788 -28.776 1.00 94.75 172 TYR A O 1
ATOM 1317 N N . ARG A 1 173 ? 12.855 -3.945 -27.334 1.00 94.50 173 ARG A N 1
ATOM 1318 C CA . ARG A 1 173 ? 12.763 -2.983 -26.214 1.00 94.50 173 ARG A CA 1
ATOM 1319 C C . ARG A 1 173 ? 13.408 -1.620 -26.494 1.00 94.50 173 ARG A C 1
ATOM 1321 O O . ARG A 1 173 ? 13.294 -0.723 -25.668 1.00 94.50 173 ARG A O 1
ATOM 1328 N N . SER A 1 174 ? 14.130 -1.491 -27.604 1.00 95.69 174 SER A N 1
ATOM 1329 C CA . SER A 1 174 ? 14.870 -0.283 -27.980 1.00 95.69 174 SER A CA 1
ATOM 1330 C C . SER A 1 174 ? 14.301 0.413 -29.216 1.00 95.69 174 SER A C 1
ATOM 1332 O O . SER A 1 174 ? 14.875 1.408 -29.650 1.00 95.69 174 SER A O 1
ATOM 1334 N N . LEU A 1 175 ? 13.196 -0.077 -29.790 1.00 97.56 175 LEU A N 1
ATOM 1335 C CA . LEU A 1 175 ? 12.620 0.484 -31.017 1.00 97.56 175 LEU A CA 1
ATOM 1336 C C . LEU A 1 175 ? 12.220 1.960 -30.870 1.00 97.56 175 LEU A C 1
ATOM 1338 O O . LEU A 1 175 ? 12.417 2.723 -31.809 1.00 97.56 175 LEU A O 1
ATOM 1342 N N . GLY A 1 176 ? 11.741 2.389 -29.699 1.00 97.00 176 GLY A N 1
ATOM 1343 C CA . GLY A 1 176 ? 11.439 3.798 -29.426 1.00 97.00 176 GLY A CA 1
ATOM 1344 C C . GLY A 1 176 ? 12.688 4.686 -29.425 1.00 97.00 176 GLY A C 1
ATOM 1345 O O . GLY A 1 176 ? 12.680 5.763 -30.008 1.00 97.00 176 GLY A O 1
ATOM 1346 N N . GLN A 1 177 ? 13.803 4.207 -28.869 1.00 96.56 177 GLN A N 1
ATOM 1347 C CA . GLN A 1 177 ? 15.081 4.933 -28.903 1.00 96.56 177 GLN A CA 1
ATOM 1348 C C . GLN A 1 177 ? 15.665 4.998 -30.316 1.00 96.56 177 GLN A C 1
ATOM 1350 O O . GLN A 1 177 ? 16.202 6.029 -30.714 1.00 96.56 177 GLN A O 1
ATOM 1355 N N . ILE A 1 178 ? 15.539 3.908 -31.080 1.00 97.44 178 ILE A N 1
ATOM 1356 C CA . ILE A 1 178 ? 15.946 3.861 -32.489 1.00 97.44 178 ILE A CA 1
ATOM 1357 C C . ILE A 1 178 ? 15.100 4.847 -33.304 1.00 97.44 178 ILE A C 1
ATOM 1359 O O . ILE A 1 178 ? 15.657 5.587 -34.109 1.00 97.44 178 ILE A O 1
ATOM 1363 N N . TYR A 1 179 ? 13.792 4.936 -33.043 1.00 98.12 179 TYR A N 1
ATOM 1364 C CA . TYR A 1 179 ? 12.914 5.931 -33.667 1.00 98.12 179 TYR A CA 1
ATOM 1365 C C . TYR A 1 179 ? 13.395 7.358 -33.416 1.00 98.12 179 TYR A C 1
ATOM 1367 O O . TYR A 1 179 ? 13.519 8.131 -34.361 1.00 98.12 179 TYR A O 1
ATOM 1375 N N . SER A 1 180 ? 13.708 7.713 -32.164 1.00 96.56 180 SER A N 1
ATOM 1376 C CA . SER A 1 180 ? 14.172 9.068 -31.830 1.00 96.56 180 SER A CA 1
ATOM 1377 C C . SER A 1 180 ? 15.450 9.462 -32.572 1.00 96.56 180 SER A C 1
ATOM 1379 O O . SER A 1 180 ? 15.707 10.646 -32.781 1.00 96.56 180 SER A O 1
ATOM 1381 N N . ARG A 1 181 ? 16.259 8.478 -32.980 1.00 96.69 181 ARG A N 1
ATOM 1382 C CA . ARG A 1 181 ? 17.453 8.700 -33.796 1.00 96.69 181 ARG A CA 1
ATOM 1383 C C . ARG A 1 181 ? 17.160 8.709 -35.300 1.00 96.69 181 ARG A C 1
ATOM 1385 O O . ARG A 1 181 ? 17.781 9.492 -36.013 1.00 96.69 181 ARG A O 1
ATOM 1392 N N . HIS A 1 182 ? 16.219 7.881 -35.749 1.00 97.00 182 HIS A N 1
ATOM 1393 C CA . HIS A 1 182 ? 15.875 7.655 -37.155 1.00 97.00 182 HIS A CA 1
ATOM 1394 C C . HIS A 1 182 ? 14.374 7.867 -37.426 1.00 97.00 182 HIS A C 1
ATOM 1396 O O . HIS A 1 182 ? 13.676 6.921 -37.809 1.00 97.00 182 HIS A O 1
ATOM 1402 N N . PRO A 1 183 ? 13.837 9.092 -37.271 1.00 96.69 183 PRO A N 1
ATOM 1403 C CA . PRO A 1 183 ? 12.405 9.348 -37.456 1.00 96.69 183 PRO A CA 1
ATOM 1404 C C . PRO A 1 183 ? 11.918 9.063 -38.886 1.00 96.69 183 PRO A C 1
ATOM 1406 O O . PRO A 1 183 ? 10.749 8.740 -39.096 1.00 96.69 183 PRO A O 1
ATOM 1409 N N . ALA A 1 184 ? 12.811 9.104 -39.883 1.00 97.00 184 ALA A N 1
ATOM 1410 C CA . ALA A 1 184 ? 12.494 8.725 -41.261 1.00 97.00 184 ALA A CA 1
ATOM 1411 C C . ALA A 1 184 ? 12.054 7.252 -41.400 1.00 97.00 184 ALA A C 1
ATOM 1413 O O . ALA A 1 184 ? 11.357 6.906 -42.353 1.00 97.00 184 ALA A O 1
ATOM 1414 N N . LEU A 1 185 ? 12.409 6.389 -40.439 1.00 97.44 185 LEU A N 1
ATOM 1415 C CA . LEU A 1 185 ? 12.066 4.963 -40.424 1.00 97.44 185 LEU A CA 1
ATOM 1416 C C . LEU A 1 185 ? 10.724 4.663 -39.742 1.00 97.44 185 LEU A C 1
ATOM 1418 O O . LEU A 1 185 ? 10.429 3.502 -39.450 1.00 97.44 185 LEU A O 1
ATOM 1422 N N . LYS A 1 186 ? 9.892 5.681 -39.491 1.00 96.25 186 LYS A N 1
ATOM 1423 C CA . LYS A 1 186 ? 8.641 5.549 -38.734 1.00 96.25 186 LYS A CA 1
ATOM 1424 C C . LYS A 1 186 ? 7.753 4.380 -39.162 1.00 96.25 186 LYS A C 1
ATOM 1426 O O . LYS A 1 186 ? 7.340 3.599 -38.309 1.00 96.25 186 LYS A O 1
ATOM 1431 N N . GLU A 1 187 ? 7.508 4.197 -40.461 1.00 97.25 187 GLU A N 1
ATOM 1432 C CA . GLU A 1 187 ? 6.618 3.126 -40.934 1.00 97.25 187 GLU A CA 1
ATOM 1433 C C . GLU A 1 187 ? 7.208 1.733 -40.701 1.00 97.25 187 GLU A C 1
ATOM 1435 O O . GLU A 1 187 ? 6.489 0.807 -40.323 1.00 97.25 187 GLU A O 1
ATOM 1440 N N . GLN A 1 188 ? 8.526 1.586 -40.855 1.00 97.56 188 GLN A N 1
ATOM 1441 C CA . GLN A 1 188 ? 9.216 0.335 -40.555 1.00 97.56 188 GLN A CA 1
ATOM 1442 C C . GLN A 1 188 ? 9.137 0.029 -39.055 1.00 97.56 188 GLN A C 1
ATOM 1444 O O . GLN A 1 188 ? 8.803 -1.089 -38.669 1.00 97.56 188 GLN A O 1
ATOM 1449 N N . ILE A 1 189 ? 9.382 1.025 -38.199 1.00 97.81 189 ILE A N 1
ATOM 1450 C CA . ILE A 1 189 ? 9.375 0.847 -36.743 1.00 97.81 189 ILE A CA 1
ATOM 1451 C C . ILE A 1 189 ? 7.973 0.524 -36.221 1.00 97.81 189 ILE A C 1
ATOM 1453 O O . ILE A 1 189 ? 7.833 -0.410 -35.431 1.00 97.81 189 ILE A O 1
ATOM 1457 N N . PHE A 1 190 ? 6.926 1.220 -36.673 1.00 97.69 190 PHE A N 1
ATOM 1458 C CA . PHE A 1 190 ? 5.555 0.879 -36.279 1.00 97.69 190 PHE A CA 1
ATOM 1459 C C . PHE A 1 190 ? 5.151 -0.521 -36.762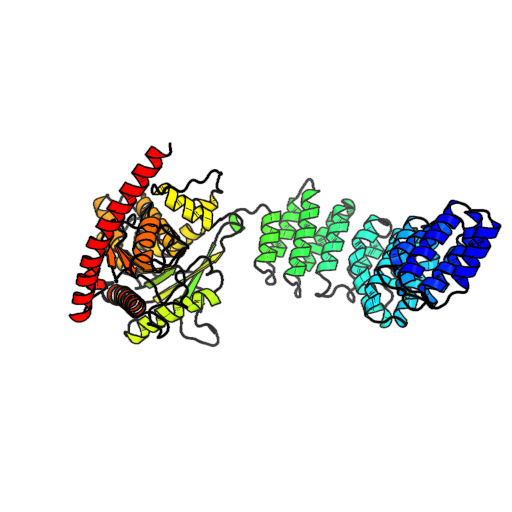 1.00 97.69 190 PHE A C 1
ATOM 1461 O O . PHE A 1 190 ? 4.588 -1.290 -35.986 1.00 97.69 190 PHE A O 1
ATOM 1468 N N . SER A 1 191 ? 5.526 -0.908 -37.986 1.00 96.56 191 SER A N 1
ATOM 1469 C CA . SER A 1 191 ? 5.316 -2.276 -38.487 1.00 96.56 191 SER A CA 1
ATOM 1470 C C . SER A 1 191 ? 6.007 -3.333 -37.608 1.00 96.56 191 SER A C 1
ATOM 1472 O O . SER A 1 191 ? 5.427 -4.375 -37.280 1.00 96.56 191 SER A O 1
ATOM 1474 N N . LEU A 1 192 ? 7.227 -3.050 -37.138 1.00 96.62 192 LEU A N 1
ATOM 1475 C CA . LEU A 1 192 ? 7.954 -3.918 -36.207 1.00 96.62 192 LEU A CA 1
ATOM 1476 C C . LEU A 1 192 ? 7.289 -3.992 -34.826 1.00 96.62 192 LEU A C 1
ATOM 1478 O O . LEU A 1 192 ? 7.169 -5.088 -34.271 1.00 96.62 192 LEU A O 1
ATOM 1482 N N . LEU A 1 193 ? 6.823 -2.860 -34.287 1.00 96.44 193 LEU A N 1
ATOM 1483 C CA . LEU A 1 193 ? 6.076 -2.804 -33.024 1.00 96.44 193 LEU A CA 1
ATOM 1484 C C . LEU A 1 193 ? 4.796 -3.641 -33.085 1.00 96.44 193 LEU A C 1
ATOM 1486 O O . LEU A 1 193 ? 4.471 -4.340 -32.131 1.00 96.44 193 LEU A O 1
ATOM 1490 N N . GLU A 1 194 ? 4.098 -3.619 -34.216 1.00 94.38 194 GLU A N 1
ATOM 1491 C CA . GLU A 1 194 ? 2.838 -4.338 -34.417 1.00 94.38 194 GLU A CA 1
ATOM 1492 C C . GLU A 1 194 ? 3.028 -5.782 -34.915 1.00 94.38 194 GLU A C 1
ATOM 1494 O O . GLU A 1 194 ? 2.054 -6.506 -35.131 1.00 94.38 194 GLU A O 1
ATOM 1499 N N . THR A 1 195 ? 4.272 -6.254 -35.059 1.00 92.25 195 THR A N 1
ATOM 1500 C CA . THR A 1 195 ? 4.554 -7.595 -35.582 1.00 92.25 195 THR A CA 1
ATOM 1501 C C . THR A 1 195 ? 4.013 -8.680 -34.630 1.00 92.25 195 THR A C 1
ATOM 1503 O O . THR A 1 195 ? 4.538 -8.829 -33.521 1.00 92.25 195 THR A O 1
ATOM 1506 N N . PRO A 1 196 ? 3.068 -9.549 -35.056 1.00 89.69 196 PRO A N 1
ATOM 1507 C CA . PRO A 1 196 ? 2.387 -10.501 -34.164 1.00 89.69 196 PRO A CA 1
ATOM 1508 C C . PRO A 1 196 ? 3.309 -11.470 -33.411 1.00 89.69 196 PRO A C 1
ATOM 1510 O O . PRO A 1 196 ? 3.009 -11.893 -32.296 1.00 89.69 196 PRO A O 1
ATOM 1513 N N . ARG A 1 197 ? 4.460 -11.827 -33.999 1.00 88.50 197 ARG A N 1
ATOM 1514 C CA . ARG A 1 197 ? 5.437 -12.721 -33.355 1.00 88.50 197 ARG A CA 1
ATOM 1515 C C . ARG A 1 197 ? 6.122 -12.077 -32.140 1.00 88.50 197 ARG A C 1
ATOM 1517 O O . ARG A 1 197 ? 6.519 -12.804 -31.231 1.00 88.50 197 ARG A O 1
ATOM 1524 N N . LEU A 1 198 ? 6.257 -10.747 -32.138 1.00 87.56 198 LEU A N 1
ATOM 1525 C CA . LEU A 1 198 ? 6.917 -9.954 -31.094 1.00 87.56 198 LEU A CA 1
ATOM 1526 C C . LEU A 1 198 ? 5.900 -9.334 -30.135 1.00 87.56 198 LEU A C 1
ATOM 1528 O O . LEU A 1 198 ? 6.144 -9.314 -28.929 1.00 87.56 198 LEU A O 1
ATOM 1532 N N . LEU A 1 199 ? 4.744 -8.899 -30.641 1.00 92.00 199 LEU A N 1
ATOM 1533 C CA . LEU A 1 199 ? 3.667 -8.295 -29.862 1.00 92.00 199 LEU A CA 1
ATOM 1534 C C . LEU A 1 199 ? 2.818 -9.353 -29.141 1.00 92.00 199 LEU A C 1
ATOM 1536 O O . LEU A 1 199 ? 1.631 -9.545 -29.399 1.00 92.00 199 LEU A O 1
ATOM 1540 N N . LYS A 1 200 ? 3.468 -10.063 -28.221 1.00 91.00 200 LYS A N 1
ATOM 1541 C CA . LYS A 1 200 ? 2.864 -11.041 -27.312 1.00 91.00 200 LYS A CA 1
ATOM 1542 C C . LYS A 1 200 ? 2.673 -10.415 -25.923 1.00 91.00 200 LYS A C 1
ATOM 1544 O O . LYS A 1 200 ? 3.436 -9.514 -25.576 1.00 91.00 200 LYS A O 1
ATOM 1549 N N . PRO A 1 201 ? 1.752 -10.935 -25.088 1.00 91.81 201 PRO A N 1
ATOM 1550 C CA . PRO A 1 201 ? 1.511 -10.444 -23.724 1.00 91.81 201 PRO A CA 1
ATOM 1551 C C . PRO A 1 201 ? 2.777 -10.200 -22.883 1.00 91.81 201 PRO A C 1
ATOM 1553 O O . PRO A 1 201 ? 2.903 -9.183 -22.210 1.00 91.81 201 PRO A O 1
ATOM 1556 N N . GLN A 1 202 ? 3.762 -11.095 -22.992 1.00 90.56 202 GLN A N 1
ATOM 1557 C CA . GLN A 1 202 ? 5.056 -11.009 -22.300 1.00 90.56 202 GLN A CA 1
ATOM 1558 C C . GLN A 1 202 ? 5.936 -9.805 -22.686 1.00 90.56 202 GLN A C 1
ATOM 1560 O O . GLN A 1 202 ? 6.911 -9.535 -21.997 1.00 90.56 202 GLN A O 1
ATOM 1565 N N . ASN A 1 203 ? 5.615 -9.118 -23.787 1.00 92.50 203 ASN A N 1
ATOM 1566 C CA . ASN A 1 203 ? 6.346 -7.962 -24.310 1.00 92.50 203 ASN A CA 1
ATOM 1567 C C . ASN A 1 203 ? 5.489 -6.683 -24.314 1.00 92.50 203 ASN A C 1
ATOM 1569 O O . ASN A 1 203 ? 5.885 -5.684 -24.917 1.00 92.50 203 ASN A O 1
ATOM 1573 N N . TYR A 1 204 ? 4.298 -6.697 -23.703 1.00 95.81 204 TYR A N 1
ATOM 1574 C CA . TYR A 1 204 ? 3.442 -5.508 -23.651 1.00 95.81 204 TYR A CA 1
ATOM 1575 C C . TYR A 1 204 ? 4.103 -4.355 -22.891 1.00 95.81 204 TYR A C 1
ATOM 1577 O O . TYR A 1 204 ? 3.969 -3.210 -23.302 1.00 95.81 204 TYR A O 1
ATOM 1585 N N . ASP A 1 205 ? 4.878 -4.644 -21.844 1.00 95.19 205 ASP A N 1
ATOM 1586 C CA . ASP A 1 205 ? 5.696 -3.646 -21.146 1.00 95.19 205 ASP A CA 1
ATOM 1587 C C . ASP A 1 205 ? 6.627 -2.894 -22.113 1.00 95.19 205 ASP A C 1
ATOM 1589 O O . ASP A 1 205 ? 6.602 -1.666 -22.176 1.00 95.19 205 ASP A O 1
ATOM 1593 N N . ALA A 1 206 ? 7.373 -3.635 -22.934 1.00 95.62 206 ALA A N 1
ATOM 1594 C CA . ALA A 1 206 ? 8.276 -3.095 -23.940 1.00 95.62 206 ALA A CA 1
ATOM 1595 C C . ALA A 1 206 ? 7.532 -2.320 -25.032 1.00 95.62 206 ALA A C 1
ATOM 1597 O O . ALA A 1 206 ? 7.963 -1.239 -25.426 1.00 95.62 206 ALA A O 1
ATOM 1598 N N . PHE A 1 207 ? 6.405 -2.859 -25.505 1.00 97.44 207 PHE A N 1
ATOM 1599 C CA . PHE A 1 207 ? 5.547 -2.199 -26.487 1.00 97.44 207 PHE A CA 1
ATOM 1600 C C . PHE A 1 207 ? 5.095 -0.824 -25.986 1.00 97.44 207 PHE A C 1
ATOM 1602 O O . PHE A 1 207 ? 5.308 0.175 -26.670 1.00 97.44 207 PHE A O 1
ATOM 1609 N N . TYR A 1 208 ? 4.558 -0.750 -24.768 1.00 97.62 208 TYR A N 1
ATOM 1610 C CA . TYR A 1 208 ? 4.109 0.510 -24.186 1.00 97.62 208 TYR A CA 1
ATOM 1611 C C . TYR A 1 208 ? 5.254 1.490 -23.925 1.00 97.62 208 TYR A C 1
ATOM 1613 O O . TYR A 1 208 ? 5.099 2.679 -24.195 1.00 97.62 208 TYR A O 1
ATOM 1621 N N . SER A 1 209 ? 6.413 1.016 -23.454 1.00 97.00 209 SER A N 1
ATOM 1622 C CA . SER A 1 209 ? 7.594 1.872 -23.283 1.00 97.00 209 SER A CA 1
ATOM 1623 C C . SER A 1 209 ? 8.081 2.471 -24.605 1.00 97.00 209 SER A C 1
ATOM 1625 O O . SER A 1 209 ? 8.389 3.660 -24.648 1.00 97.00 209 SER A O 1
ATOM 1627 N N . ASN A 1 210 ? 8.104 1.689 -25.691 1.00 97.94 210 ASN A N 1
ATOM 1628 C CA . ASN A 1 210 ? 8.453 2.204 -27.018 1.00 97.94 210 ASN A CA 1
ATOM 1629 C C . ASN A 1 210 ? 7.448 3.261 -27.494 1.00 97.94 210 ASN A C 1
ATOM 1631 O O . ASN A 1 210 ? 7.854 4.319 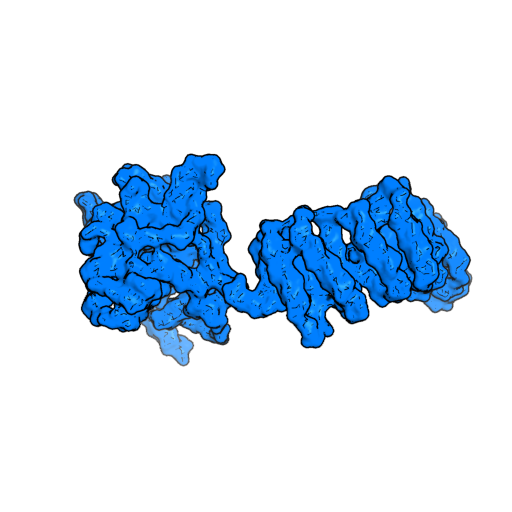-27.964 1.00 97.94 210 ASN A O 1
ATOM 1635 N N . LEU A 1 211 ? 6.146 2.998 -27.340 1.00 97.56 211 LEU A N 1
ATOM 1636 C CA . LEU A 1 211 ? 5.097 3.952 -27.701 1.00 97.56 211 LEU A CA 1
ATOM 1637 C C . LEU A 1 211 ? 5.212 5.264 -26.915 1.00 97.56 211 LEU A C 1
ATOM 1639 O O . LEU A 1 211 ? 5.103 6.332 -27.510 1.00 97.56 211 LEU A O 1
ATOM 1643 N N . GLY A 1 212 ? 5.485 5.192 -25.609 1.00 96.25 212 GLY A N 1
ATOM 1644 C CA . GLY A 1 212 ? 5.725 6.371 -24.772 1.00 96.25 212 GLY A CA 1
ATOM 1645 C C . GLY A 1 212 ? 6.901 7.211 -25.260 1.00 96.25 212 GLY A C 1
ATOM 1646 O O . GLY A 1 212 ? 6.758 8.418 -25.428 1.00 96.25 212 GLY A O 1
ATOM 1647 N N . GLN A 1 213 ? 8.035 6.572 -25.566 1.00 96.44 213 GLN A N 1
ATOM 1648 C CA . GLN A 1 213 ? 9.211 7.259 -26.112 1.00 96.44 213 GLN A CA 1
ATOM 1649 C C . GLN A 1 213 ? 8.911 7.943 -27.449 1.00 96.44 213 GLN A C 1
ATOM 1651 O O . GLN A 1 213 ? 9.273 9.104 -27.630 1.00 96.44 213 GLN A O 1
ATOM 1656 N N . ILE A 1 214 ? 8.218 7.252 -28.361 1.00 97.50 214 ILE A N 1
ATOM 1657 C CA . ILE A 1 214 ? 7.842 7.808 -29.667 1.00 97.50 214 ILE A CA 1
ATOM 1658 C C . ILE A 1 214 ? 6.900 9.001 -29.488 1.00 97.50 214 ILE A C 1
ATOM 1660 O O . ILE A 1 214 ? 7.175 10.065 -30.026 1.00 97.50 214 ILE A O 1
ATOM 1664 N N . GLY A 1 215 ? 5.826 8.867 -28.703 1.00 95.06 215 GLY A N 1
ATOM 1665 C CA . GLY A 1 215 ? 4.840 9.941 -28.520 1.00 95.06 215 GLY A CA 1
ATOM 1666 C C . GLY A 1 215 ? 5.342 11.138 -27.699 1.00 95.06 215 GLY A C 1
ATOM 1667 O O . GLY A 1 215 ? 4.781 12.237 -27.803 1.00 95.06 215 GLY A O 1
ATOM 1668 N N . LEU A 1 216 ? 6.394 10.940 -26.896 1.00 94.62 216 LEU A N 1
ATOM 1669 C CA . LEU A 1 216 ? 7.128 12.010 -26.219 1.00 94.62 216 LEU A CA 1
ATOM 1670 C C . LEU A 1 216 ? 8.049 12.760 -27.191 1.00 94.62 216 LEU A C 1
ATOM 1672 O O . LEU A 1 216 ? 8.089 13.987 -27.158 1.00 94.62 216 LEU A O 1
ATOM 1676 N N . PHE A 1 217 ? 8.774 12.031 -28.042 1.00 95.38 217 PHE A N 1
ATOM 1677 C CA . PHE A 1 217 ? 9.727 12.597 -28.998 1.00 95.38 217 PHE A CA 1
ATOM 1678 C C . PHE A 1 217 ? 9.042 13.277 -30.195 1.00 95.38 217 PHE A C 1
ATOM 1680 O O . PHE A 1 217 ? 9.444 14.369 -30.589 1.00 95.38 217 PHE A O 1
ATOM 1687 N N . ASP A 1 218 ? 8.009 12.652 -30.763 1.00 94.12 218 ASP A N 1
ATOM 1688 C CA . ASP A 1 218 ? 7.349 13.083 -31.995 1.00 94.12 218 ASP A CA 1
ATOM 1689 C C . ASP A 1 218 ? 5.862 13.370 -31.761 1.00 94.12 218 ASP A C 1
ATOM 1691 O O . ASP A 1 218 ? 5.007 12.480 -31.724 1.00 94.12 218 ASP A O 1
ATOM 1695 N N . ALA A 1 219 ? 5.545 14.658 -31.619 1.00 89.44 219 ALA A N 1
ATOM 1696 C CA . ALA A 1 219 ? 4.173 15.116 -31.438 1.00 89.44 219 ALA A CA 1
ATOM 1697 C C . ALA A 1 219 ? 3.274 14.818 -32.654 1.00 89.44 219 ALA A C 1
ATOM 1699 O O . ALA A 1 219 ? 2.064 14.668 -32.475 1.00 89.44 219 ALA A O 1
ATOM 1700 N N . GLY A 1 220 ? 3.839 14.700 -33.864 1.00 91.31 220 GLY A N 1
ATOM 1701 C CA . GLY A 1 220 ? 3.090 14.408 -35.089 1.00 91.31 220 GLY A CA 1
ATOM 1702 C C . GLY A 1 220 ? 2.514 12.992 -35.114 1.00 91.31 220 GLY A C 1
ATOM 1703 O O . GLY A 1 220 ? 1.430 12.776 -35.649 1.00 91.31 220 GLY A O 1
ATOM 1704 N N . GLU A 1 221 ? 3.184 12.041 -34.462 1.00 94.62 221 GLU A N 1
ATOM 1705 C CA . GLU A 1 221 ? 2.742 10.641 -34.369 1.00 94.62 221 GLU A CA 1
ATOM 1706 C C . GLU A 1 221 ? 1.977 10.332 -33.068 1.00 94.62 221 GLU A C 1
ATOM 1708 O O . GLU A 1 221 ? 1.533 9.200 -32.843 1.00 94.62 221 GLU A O 1
ATOM 1713 N N . ARG A 1 222 ? 1.752 11.333 -32.205 1.00 91.31 222 ARG A N 1
ATOM 1714 C CA . ARG A 1 222 ? 1.082 11.145 -30.907 1.00 91.31 222 ARG A CA 1
ATOM 1715 C C . ARG A 1 222 ? -0.330 10.572 -31.044 1.00 91.31 222 ARG A C 1
ATOM 1717 O O . ARG A 1 222 ? -0.709 9.718 -30.248 1.00 91.31 222 ARG A O 1
ATOM 1724 N N . GLY A 1 223 ? -1.083 10.972 -32.070 1.00 92.44 223 GLY A N 1
ATOM 1725 C CA . GLY A 1 223 ? -2.414 10.412 -32.340 1.00 92.44 223 GLY A CA 1
ATOM 1726 C C . GLY A 1 223 ? -2.374 8.906 -32.636 1.00 92.44 223 GLY A C 1
ATOM 1727 O O . GLY A 1 223 ? -3.169 8.141 -32.086 1.00 92.44 223 GLY A O 1
ATOM 1728 N N . ARG A 1 224 ? -1.393 8.454 -33.431 1.00 95.25 224 ARG A N 1
ATOM 1729 C CA . ARG A 1 224 ? -1.164 7.027 -33.725 1.00 95.25 224 ARG A CA 1
ATOM 1730 C C . ARG A 1 224 ? -0.781 6.260 -32.459 1.00 95.25 224 ARG A C 1
ATOM 1732 O O . ARG A 1 224 ? -1.342 5.199 -32.186 1.00 95.25 224 ARG A O 1
ATOM 1739 N N . VAL A 1 225 ? 0.117 6.828 -31.652 1.00 96.12 225 VAL A N 1
ATOM 1740 C CA . VAL A 1 225 ? 0.538 6.274 -30.355 1.00 96.12 225 VAL A CA 1
ATOM 1741 C C . VAL A 1 225 ? -0.646 6.116 -29.393 1.00 96.12 225 VAL A C 1
ATOM 1743 O O . VAL A 1 225 ? -0.826 5.042 -28.817 1.00 96.12 225 VAL A O 1
ATOM 1746 N N . ILE A 1 226 ? -1.481 7.148 -29.249 1.00 94.88 226 ILE A N 1
ATOM 1747 C CA . ILE A 1 226 ? -2.689 7.128 -28.409 1.00 94.88 226 ILE A CA 1
ATOM 1748 C C . ILE A 1 226 ? -3.674 6.051 -28.880 1.00 94.88 226 ILE A C 1
ATOM 1750 O O . ILE A 1 226 ? -4.209 5.304 -28.052 1.00 94.88 226 ILE A O 1
ATOM 1754 N N . GLY A 1 227 ? -3.888 5.927 -30.194 1.00 94.62 227 GLY A N 1
ATOM 1755 C CA . GLY A 1 227 ? -4.736 4.880 -30.769 1.00 94.62 227 GLY A CA 1
ATOM 1756 C C . GLY A 1 227 ? -4.242 3.473 -30.421 1.00 94.62 227 GLY A C 1
ATOM 1757 O O . GLY A 1 227 ? -5.018 2.633 -29.952 1.00 94.62 227 GLY A O 1
ATOM 1758 N N . LEU A 1 228 ? -2.935 3.229 -30.559 1.00 95.50 228 LEU A N 1
ATOM 1759 C CA . LEU A 1 228 ? -2.322 1.946 -30.209 1.00 95.50 228 LEU A CA 1
ATOM 1760 C C . LEU A 1 228 ? -2.420 1.652 -28.708 1.00 95.50 228 LEU A C 1
ATOM 1762 O O . LEU A 1 228 ? -2.887 0.571 -28.341 1.00 95.50 228 LEU A O 1
ATOM 1766 N N . LEU A 1 229 ? -2.073 2.610 -27.842 1.00 95.44 229 LEU A N 1
ATOM 1767 C CA . LEU A 1 229 ? -2.211 2.473 -26.387 1.00 95.44 229 LEU A CA 1
ATOM 1768 C C . LEU A 1 229 ? -3.643 2.100 -25.996 1.00 95.44 229 LEU A C 1
ATOM 1770 O O . LEU A 1 229 ? -3.849 1.104 -25.303 1.00 95.44 229 LEU A O 1
ATOM 1774 N N . SER A 1 230 ? -4.632 2.842 -26.497 1.00 92.56 230 SER A N 1
ATOM 1775 C CA . SER A 1 230 ? -6.049 2.602 -26.194 1.00 92.56 230 SER A CA 1
ATOM 1776 C C . SER A 1 230 ? -6.491 1.196 -26.603 1.00 92.56 230 SER A C 1
ATOM 1778 O O . SER A 1 230 ? -7.161 0.506 -25.835 1.00 92.56 230 SER A O 1
ATOM 1780 N N . SER A 1 231 ? -6.070 0.740 -27.787 1.00 92.62 231 SER A N 1
ATOM 1781 C CA . SER A 1 231 ? -6.467 -0.570 -28.316 1.00 92.62 231 SER A CA 1
ATOM 1782 C C . SER A 1 231 ? -5.866 -1.756 -27.554 1.00 92.62 231 SER A C 1
ATOM 1784 O O . SER A 1 231 ? -6.476 -2.825 -27.520 1.00 92.62 231 SER A O 1
ATOM 1786 N N . TYR A 1 232 ? -4.690 -1.596 -26.936 1.00 93.94 232 TYR A N 1
ATOM 1787 C CA . TYR A 1 232 ? -4.002 -2.673 -26.212 1.00 93.94 232 TYR A CA 1
ATOM 1788 C C . TYR A 1 232 ? -4.255 -2.650 -24.705 1.00 93.94 232 TYR A C 1
ATOM 1790 O O . TYR A 1 232 ? -4.284 -3.717 -24.086 1.00 93.94 232 TYR A O 1
ATOM 1798 N N . LEU A 1 233 ? -4.543 -1.484 -24.123 1.00 93.44 233 LEU A N 1
ATOM 1799 C CA . LEU A 1 233 ? -4.856 -1.347 -22.698 1.00 93.44 233 LEU A CA 1
ATOM 1800 C C . LEU A 1 233 ? -6.082 -2.156 -22.264 1.00 93.44 233 LEU A C 1
ATOM 1802 O O . LEU A 1 233 ? -6.159 -2.545 -21.103 1.00 93.44 233 LEU A O 1
ATOM 1806 N N . GLN A 1 234 ? -7.017 -2.445 -23.171 1.00 87.81 234 GLN A N 1
ATOM 1807 C CA . GLN A 1 234 ? -8.195 -3.277 -22.890 1.00 87.81 234 GLN A CA 1
ATOM 1808 C C . GLN A 1 234 ? -8.053 -4.735 -23.352 1.00 87.81 234 GLN A C 1
ATOM 1810 O O . GLN A 1 234 ? -8.931 -5.554 -23.078 1.00 87.81 234 GLN A O 1
ATOM 1815 N N . LYS A 1 235 ? -6.957 -5.103 -24.031 1.00 89.00 235 LYS A N 1
ATOM 1816 C CA . LYS A 1 235 ? -6.751 -6.488 -24.475 1.00 89.00 235 LYS A CA 1
ATOM 1817 C C . LYS A 1 235 ? -6.449 -7.418 -23.299 1.00 89.00 235 LYS A C 1
ATOM 1819 O O . LYS A 1 235 ? -5.837 -7.035 -22.297 1.00 89.00 235 LYS A O 1
ATOM 1824 N N . GLY A 1 236 ? -6.833 -8.683 -23.462 1.00 87.12 236 GLY A N 1
ATOM 1825 C CA . GLY A 1 236 ? -6.404 -9.761 -22.575 1.00 87.12 236 GLY A CA 1
ATOM 1826 C C . GLY A 1 236 ? -4.881 -9.951 -22.597 1.00 87.12 236 GLY A C 1
ATOM 1827 O O . GLY A 1 236 ? -4.207 -9.596 -23.566 1.00 87.12 236 GLY A O 1
ATOM 1828 N N . GLY A 1 237 ? -4.336 -10.510 -21.514 1.00 90.62 237 GLY A N 1
ATOM 1829 C CA . GLY A 1 237 ? -2.902 -10.794 -21.373 1.00 90.62 237 GLY A CA 1
ATOM 1830 C C . GLY A 1 237 ? -2.065 -9.660 -20.770 1.00 90.62 237 GLY A C 1
ATOM 1831 O O . GLY A 1 237 ? -0.894 -9.875 -20.474 1.00 90.62 237 GLY A O 1
ATOM 1832 N N . ASN A 1 238 ? -2.645 -8.479 -20.533 1.00 95.88 238 ASN A N 1
ATOM 1833 C CA . ASN A 1 238 ? -1.984 -7.461 -19.717 1.00 95.88 238 ASN A CA 1
ATOM 1834 C C . ASN A 1 238 ? -1.697 -8.010 -18.306 1.00 95.88 238 ASN A C 1
ATOM 1836 O O . ASN A 1 238 ? -2.508 -8.720 -17.717 1.00 95.88 238 ASN A O 1
ATOM 1840 N N . THR A 1 239 ? -0.537 -7.650 -17.771 1.00 95.88 239 THR A N 1
ATOM 1841 C CA . THR A 1 239 ? -0.119 -7.873 -16.379 1.00 95.88 239 THR A CA 1
ATOM 1842 C C . THR A 1 239 ? -0.039 -6.534 -15.636 1.00 95.88 239 THR A C 1
ATOM 1844 O O . THR A 1 239 ? 0.113 -5.494 -16.295 1.00 95.88 239 THR A O 1
ATOM 1847 N N . PRO A 1 240 ? -0.039 -6.515 -14.287 1.00 95.88 240 PRO A N 1
ATOM 1848 C CA . PRO A 1 240 ? 0.186 -5.283 -13.526 1.00 95.88 240 PRO A CA 1
ATOM 1849 C C . PRO A 1 240 ? 1.453 -4.519 -13.944 1.00 95.88 240 PRO A C 1
ATOM 1851 O O . PRO A 1 240 ? 1.445 -3.289 -14.029 1.00 95.88 240 PRO A O 1
ATOM 1854 N N . ALA A 1 241 ? 2.532 -5.238 -14.279 1.00 95.69 241 ALA A N 1
ATOM 1855 C CA . ALA A 1 241 ? 3.785 -4.648 -14.748 1.00 95.69 241 ALA A CA 1
ATOM 1856 C C . ALA A 1 241 ? 3.625 -3.950 -16.109 1.00 95.69 241 ALA A C 1
ATOM 1858 O O . ALA A 1 241 ? 4.052 -2.806 -16.264 1.00 95.69 241 ALA A O 1
ATOM 1859 N N . SER A 1 242 ? 2.956 -4.595 -17.072 1.00 96.31 242 SER A N 1
ATOM 1860 C CA . SER A 1 242 ? 2.695 -3.984 -18.383 1.00 96.31 242 SER A CA 1
ATOM 1861 C C . SER A 1 242 ? 1.778 -2.760 -18.287 1.00 96.31 242 SER A C 1
ATOM 1863 O O . SER A 1 242 ? 2.059 -1.743 -18.911 1.00 96.31 242 SER A O 1
ATOM 1865 N N . LEU A 1 243 ? 0.744 -2.800 -17.437 1.00 97.69 243 LEU A N 1
ATOM 1866 C CA . LEU A 1 243 ? -0.142 -1.653 -17.211 1.00 97.69 243 LEU A CA 1
ATOM 1867 C C . LEU A 1 243 ? 0.608 -0.500 -16.542 1.00 97.69 243 LEU A C 1
ATOM 1869 O O . LEU A 1 243 ? 0.458 0.648 -16.941 1.00 97.69 243 LEU A O 1
ATOM 1873 N N . THR A 1 244 ? 1.488 -0.801 -15.585 1.00 97.44 244 THR A N 1
ATOM 1874 C CA . THR A 1 244 ? 2.372 0.201 -14.973 1.00 97.44 244 THR A CA 1
ATOM 1875 C C . THR A 1 244 ? 3.275 0.865 -16.016 1.00 97.44 244 THR A C 1
ATOM 1877 O O . THR A 1 244 ? 3.437 2.085 -15.986 1.00 97.44 244 THR A O 1
ATOM 1880 N N . ALA A 1 245 ? 3.847 0.093 -16.948 1.00 96.81 245 ALA A N 1
ATOM 1881 C CA . ALA A 1 245 ? 4.638 0.636 -18.054 1.00 96.81 245 ALA A CA 1
ATOM 1882 C C . ALA A 1 245 ? 3.792 1.537 -18.969 1.00 96.81 245 ALA A C 1
ATOM 1884 O O . ALA A 1 245 ? 4.231 2.636 -19.302 1.00 96.81 245 ALA A O 1
ATOM 1885 N N . ALA A 1 246 ? 2.562 1.126 -19.296 1.00 97.62 246 ALA A N 1
ATOM 1886 C CA . ALA A 1 246 ? 1.621 1.942 -20.062 1.00 97.62 246 ALA A CA 1
ATOM 1887 C C . ALA A 1 246 ? 1.284 3.260 -19.362 1.00 97.62 246 ALA A C 1
ATOM 1889 O O . ALA A 1 246 ? 1.346 4.317 -19.983 1.00 97.62 246 ALA A O 1
ATOM 1890 N N . TYR A 1 247 ? 0.980 3.230 -18.063 1.00 98.12 247 TYR A N 1
ATOM 1891 C CA . TYR A 1 247 ? 0.669 4.448 -17.320 1.00 98.12 247 TYR A CA 1
ATOM 1892 C C . TYR A 1 247 ? 1.864 5.388 -17.246 1.00 98.12 247 TYR A C 1
ATOM 1894 O O . TYR A 1 247 ? 1.684 6.579 -17.459 1.00 98.12 247 TYR A O 1
ATOM 1902 N N . LYS A 1 248 ? 3.079 4.875 -17.014 1.00 97.38 248 LYS A N 1
ATOM 1903 C CA . LYS A 1 248 ? 4.300 5.695 -17.047 1.00 97.38 248 LYS A CA 1
ATOM 1904 C C . LYS A 1 248 ? 4.507 6.347 -18.413 1.00 97.38 248 LYS A C 1
ATOM 1906 O O . LYS A 1 248 ? 4.705 7.554 -18.459 1.00 97.38 248 LYS A O 1
ATOM 1911 N N . ALA A 1 249 ? 4.367 5.582 -19.497 1.00 95.69 249 ALA A N 1
ATOM 1912 C CA . ALA A 1 249 ? 4.449 6.099 -20.861 1.00 95.69 249 ALA A CA 1
ATOM 1913 C C . ALA A 1 249 ? 3.432 7.228 -21.111 1.00 95.69 249 ALA A C 1
ATOM 1915 O O . ALA A 1 249 ? 3.788 8.295 -21.604 1.00 95.69 249 ALA A O 1
ATOM 1916 N N . VAL A 1 250 ? 2.169 7.028 -20.718 1.00 96.56 250 VAL A N 1
ATOM 1917 C CA . VAL A 1 250 ? 1.128 8.062 -20.824 1.00 96.56 250 VAL A CA 1
ATOM 1918 C C . VAL A 1 250 ? 1.455 9.272 -19.947 1.00 96.56 250 VAL A C 1
ATOM 1920 O O . VAL A 1 250 ? 1.314 10.403 -20.400 1.00 96.56 250 VAL A O 1
ATOM 1923 N N . GLY A 1 251 ? 1.934 9.055 -18.722 1.00 96.06 251 GLY A N 1
ATOM 1924 C CA . GLY A 1 251 ? 2.304 10.111 -17.780 1.00 96.06 251 GLY A CA 1
ATOM 1925 C C . GLY A 1 251 ? 3.454 10.993 -18.267 1.00 96.06 251 GLY A C 1
ATOM 1926 O O . GLY A 1 251 ? 3.379 12.213 -18.145 1.00 96.06 251 GLY A O 1
ATOM 1927 N N . GLU A 1 252 ? 4.488 10.399 -18.865 1.00 94.12 252 GLU A N 1
ATOM 1928 C CA . GLU A 1 252 ? 5.594 11.130 -19.496 1.00 94.12 252 GLU A CA 1
ATOM 1929 C C . GLU A 1 252 ? 5.085 12.009 -20.647 1.00 94.12 252 GLU A C 1
ATOM 1931 O O . GLU A 1 252 ? 5.402 13.197 -20.705 1.00 94.12 252 GLU A O 1
ATOM 1936 N N . MET A 1 253 ? 4.213 11.471 -21.506 1.00 94.19 253 MET A N 1
ATOM 1937 C CA . MET A 1 253 ? 3.579 12.255 -22.573 1.00 94.19 253 MET A CA 1
ATOM 1938 C C . MET A 1 253 ? 2.677 13.369 -22.022 1.00 94.19 253 MET A C 1
ATOM 1940 O O . MET A 1 253 ? 2.689 14.478 -22.549 1.00 94.19 253 MET A O 1
ATOM 1944 N N . MET A 1 254 ? 1.928 13.118 -20.942 1.00 94.25 254 MET A N 1
ATOM 1945 C CA . MET A 1 254 ? 1.088 14.126 -20.277 1.00 94.25 254 MET A CA 1
ATOM 1946 C C . MET A 1 254 ? 1.912 15.265 -19.677 1.00 94.25 254 MET A C 1
ATOM 1948 O O . MET A 1 254 ? 1.430 16.394 -19.601 1.00 94.25 254 MET A O 1
ATOM 1952 N N . ALA A 1 255 ? 3.131 14.994 -19.210 1.00 90.94 255 ALA A N 1
ATOM 1953 C CA . ALA A 1 255 ? 4.012 16.031 -18.684 1.00 90.94 255 ALA A CA 1
ATOM 1954 C C . ALA A 1 255 ? 4.476 17.004 -19.783 1.00 90.94 255 ALA A C 1
ATOM 1956 O O . ALA A 1 255 ? 4.671 18.181 -19.493 1.00 90.94 255 ALA A O 1
ATOM 1957 N N . ALA A 1 256 ? 4.600 16.524 -21.026 1.00 87.75 256 ALA A N 1
ATOM 1958 C CA . ALA A 1 256 ? 5.079 17.289 -22.178 1.00 87.75 256 ALA A CA 1
ATOM 1959 C C . ALA A 1 256 ? 3.970 17.840 -23.101 1.00 87.75 256 ALA A C 1
ATOM 1961 O O . ALA A 1 256 ? 4.277 18.549 -24.056 1.00 87.75 256 ALA A O 1
ATOM 1962 N N . ALA A 1 257 ? 2.700 17.493 -22.873 1.00 86.69 257 ALA A N 1
ATOM 1963 C CA . ALA A 1 257 ? 1.580 17.908 -23.719 1.00 86.69 257 ALA A CA 1
ATOM 1964 C C . ALA A 1 257 ? 0.864 19.164 -23.187 1.00 86.69 257 ALA A C 1
ATOM 1966 O O . ALA A 1 257 ? 0.586 19.261 -21.989 1.00 86.69 257 ALA A O 1
ATOM 1967 N N . ASP A 1 258 ? 0.498 20.072 -24.101 1.00 83.31 258 ASP A N 1
ATOM 1968 C CA . ASP A 1 258 ? -0.301 21.270 -23.799 1.00 83.31 258 ASP A CA 1
ATOM 1969 C C . ASP A 1 258 ? -1.759 20.923 -23.444 1.00 83.31 258 ASP A C 1
ATOM 1971 O O . ASP A 1 258 ? -2.312 21.459 -22.485 1.00 83.31 258 ASP A O 1
ATOM 1975 N N . ASP A 1 259 ? -2.368 19.983 -24.181 1.00 85.25 259 ASP A N 1
ATOM 1976 C CA . ASP A 1 259 ? -3.670 19.386 -23.856 1.00 85.25 259 ASP A CA 1
ATOM 1977 C C . ASP A 1 259 ? -3.490 17.920 -23.442 1.00 85.25 259 ASP A C 1
ATOM 1979 O O . ASP A 1 259 ? -2.917 17.105 -24.168 1.00 85.25 259 ASP A O 1
ATOM 1983 N N . LYS A 1 260 ? -3.985 17.589 -22.247 1.00 91.88 260 LYS A N 1
ATOM 1984 C CA . LYS A 1 260 ? -3.825 16.280 -21.603 1.00 91.88 260 LYS A CA 1
ATOM 1985 C C . LYS A 1 260 ? -5.091 15.428 -21.658 1.00 91.88 260 LYS A C 1
ATOM 1987 O O . LYS A 1 260 ? -5.034 14.261 -21.279 1.00 91.88 260 LYS A O 1
ATOM 1992 N N . ARG A 1 261 ? -6.222 15.963 -22.138 1.00 91.94 261 ARG A N 1
ATOM 1993 C CA . ARG A 1 261 ? -7.546 15.312 -22.042 1.00 91.94 261 ARG A CA 1
ATOM 1994 C C . ARG A 1 261 ? -7.592 13.923 -22.673 1.00 91.94 261 ARG A C 1
ATOM 1996 O O . ARG A 1 261 ? -8.142 12.991 -22.084 1.00 91.94 261 ARG A O 1
ATOM 2003 N N . GLU A 1 262 ? -7.011 13.765 -23.858 1.00 91.38 262 GLU A N 1
ATOM 2004 C CA . GLU A 1 262 ? -6.979 12.465 -24.536 1.00 91.38 262 GLU A CA 1
ATOM 2005 C C . GLU A 1 262 ? -6.122 11.454 -23.767 1.00 91.38 262 GLU A C 1
ATOM 2007 O O . GLU A 1 262 ? -6.547 10.325 -23.542 1.00 91.38 262 GLU A O 1
ATOM 2012 N N . LEU A 1 263 ? -4.957 11.872 -23.270 1.00 94.44 263 LEU A N 1
ATOM 2013 C CA . LEU A 1 263 ? -4.056 11.020 -22.490 1.00 94.44 263 LEU A CA 1
ATOM 2014 C C . LEU A 1 263 ? -4.655 10.629 -21.127 1.00 94.44 263 LEU A C 1
ATOM 2016 O O . LEU A 1 263 ? -4.548 9.475 -20.708 1.00 94.44 263 LEU A O 1
ATOM 2020 N N . GLU A 1 264 ? -5.361 11.544 -20.462 1.00 95.56 264 GLU A N 1
ATOM 2021 C CA . GLU A 1 264 ? -6.138 11.230 -19.258 1.00 95.56 264 GLU A CA 1
ATOM 2022 C C . GLU A 1 264 ? -7.224 10.188 -19.555 1.00 95.56 264 GLU A C 1
ATOM 2024 O O . GLU A 1 264 ? -7.419 9.251 -18.777 1.00 95.56 264 GLU A O 1
ATOM 2029 N N . THR A 1 265 ? -7.898 10.304 -20.705 1.00 94.50 265 THR A N 1
ATOM 2030 C CA . THR A 1 265 ? -8.912 9.337 -21.156 1.00 94.50 265 THR A CA 1
ATOM 2031 C C . THR A 1 265 ? -8.300 7.955 -21.389 1.00 94.50 265 THR A C 1
ATOM 2033 O O . THR A 1 265 ? -8.857 6.951 -20.934 1.00 94.50 265 THR A O 1
ATOM 2036 N N . VAL A 1 266 ? -7.121 7.887 -22.014 1.00 94.81 266 VAL A N 1
ATOM 2037 C CA . VAL A 1 266 ? -6.351 6.642 -22.191 1.00 94.81 266 VAL A CA 1
ATOM 2038 C C . VAL A 1 266 ? -6.042 6.007 -20.834 1.00 94.81 266 VAL A C 1
ATOM 2040 O O . VAL A 1 266 ? -6.302 4.821 -20.624 1.00 94.81 266 VAL A O 1
ATOM 2043 N N . MET A 1 267 ? -5.544 6.794 -19.878 1.00 95.25 267 MET A N 1
ATOM 2044 C CA . MET A 1 267 ? -5.187 6.289 -18.551 1.00 95.25 267 MET A CA 1
ATOM 2045 C C . MET A 1 267 ? -6.412 5.783 -17.774 1.00 95.25 267 MET A C 1
ATOM 2047 O O . MET A 1 267 ? -6.368 4.695 -17.193 1.00 95.25 267 MET A O 1
ATOM 2051 N N . ARG A 1 268 ? -7.537 6.511 -17.818 1.00 94.81 268 ARG A N 1
ATOM 2052 C CA . ARG A 1 268 ? -8.816 6.086 -17.213 1.00 94.81 268 ARG A CA 1
ATOM 2053 C C . ARG A 1 268 ? -9.390 4.830 -17.867 1.00 94.81 268 ARG A C 1
ATOM 2055 O O . ARG A 1 268 ? -9.966 3.999 -17.171 1.00 94.81 268 ARG A O 1
ATOM 2062 N N . THR A 1 269 ? -9.187 4.659 -19.169 1.00 91.75 269 THR A N 1
ATOM 2063 C CA . THR A 1 269 ? -9.559 3.436 -19.894 1.00 91.75 269 THR A CA 1
ATOM 2064 C C . THR A 1 269 ? -8.727 2.245 -19.418 1.00 91.75 269 THR A C 1
ATOM 2066 O O . THR A 1 269 ? -9.274 1.186 -19.119 1.00 91.75 269 THR A O 1
ATOM 2069 N N . GLY A 1 270 ? -7.411 2.424 -19.263 1.00 94.50 270 GLY A N 1
ATOM 2070 C CA . GLY A 1 270 ? -6.530 1.387 -18.723 1.00 94.50 270 GLY A CA 1
ATOM 2071 C C . GLY A 1 270 ? -6.886 0.981 -17.290 1.00 94.50 270 GLY A C 1
ATOM 2072 O O . GLY A 1 270 ? -6.852 -0.208 -16.972 1.00 94.50 270 GLY A O 1
ATOM 2073 N N . LEU A 1 271 ? -7.320 1.924 -16.444 1.00 95.25 271 LEU A N 1
ATOM 2074 C CA . LEU A 1 271 ? -7.774 1.653 -15.070 1.00 95.25 271 LEU A CA 1
ATOM 2075 C C . LEU A 1 271 ? -8.954 0.665 -14.987 1.00 95.25 271 LEU A C 1
ATOM 2077 O O . LEU A 1 271 ? -9.123 0.015 -13.956 1.00 95.25 271 LEU A O 1
ATOM 2081 N N . GLN A 1 272 ? -9.741 0.512 -16.058 1.00 94.06 272 GLN A N 1
ATOM 2082 C CA . GLN A 1 272 ? -10.841 -0.459 -16.134 1.00 94.06 272 GLN A CA 1
ATOM 2083 C C . GLN A 1 272 ? -10.359 -1.894 -16.402 1.00 94.06 272 GLN A C 1
ATOM 2085 O O . GLN A 1 272 ? -11.141 -2.837 -16.280 1.00 94.06 272 GLN A O 1
ATOM 2090 N N . ASN A 1 273 ? -9.083 -2.094 -16.752 1.00 94.69 273 ASN A N 1
ATOM 2091 C CA . ASN A 1 273 ? -8.542 -3.424 -17.005 1.00 94.69 273 ASN A CA 1
ATOM 2092 C C . ASN A 1 273 ? -8.515 -4.259 -15.711 1.00 94.69 273 ASN A C 1
ATOM 2094 O O . ASN A 1 273 ? -7.946 -3.841 -14.698 1.00 94.69 273 ASN A O 1
ATOM 2098 N N . ALA A 1 274 ? -9.095 -5.461 -15.762 1.00 93.56 274 ALA A N 1
ATOM 2099 C CA . ALA A 1 274 ? -9.191 -6.380 -14.628 1.00 93.56 274 ALA A CA 1
ATOM 2100 C C . ALA A 1 274 ? -7.828 -6.882 -14.112 1.00 93.56 274 ALA A C 1
ATOM 2102 O O . ALA A 1 274 ? -7.731 -7.272 -12.953 1.00 93.56 274 ALA A O 1
ATOM 2103 N N . ALA A 1 275 ? -6.774 -6.837 -14.934 1.00 94.62 275 ALA A N 1
ATOM 2104 C CA . ALA A 1 275 ? -5.417 -7.215 -14.543 1.00 94.62 275 ALA A CA 1
ATOM 2105 C C . ALA A 1 275 ? -4.711 -6.170 -13.664 1.00 94.62 275 ALA A C 1
ATOM 2107 O O . ALA A 1 275 ? -3.593 -6.409 -13.215 1.00 94.62 275 ALA A O 1
ATOM 2108 N N . ASN A 1 276 ? -5.325 -5.006 -13.434 1.00 94.56 276 ASN A N 1
ATOM 2109 C CA . ASN A 1 276 ? -4.789 -4.014 -12.514 1.00 94.56 276 ASN A CA 1
ATOM 2110 C C . ASN A 1 276 ? -4.777 -4.528 -11.068 1.00 94.56 276 ASN A C 1
ATOM 2112 O O . ASN A 1 276 ? -5.822 -4.919 -10.542 1.00 94.56 276 ASN A O 1
ATOM 2116 N N . ASP A 1 277 ? -3.638 -4.379 -10.397 1.00 92.19 277 ASP A N 1
ATOM 2117 C CA . ASP A 1 277 ? -3.516 -4.545 -8.951 1.00 92.19 277 ASP A CA 1
ATOM 2118 C C . ASP A 1 277 ? -3.471 -3.180 -8.240 1.00 92.19 277 ASP A C 1
ATOM 2120 O O . ASP A 1 277 ? -3.621 -2.117 -8.849 1.00 92.19 277 ASP A O 1
ATOM 2124 N N . THR A 1 278 ? -3.278 -3.187 -6.922 1.00 87.38 278 THR A N 1
ATOM 2125 C CA . THR A 1 278 ? -3.172 -1.949 -6.139 1.00 87.38 278 THR A CA 1
ATOM 2126 C C . THR A 1 278 ? -2.014 -1.061 -6.605 1.00 87.38 278 THR A C 1
ATOM 2128 O O . THR A 1 278 ? -2.140 0.162 -6.582 1.00 87.38 278 THR A O 1
ATOM 2131 N N . VAL A 1 279 ? -0.892 -1.642 -7.041 1.00 91.12 279 VAL A N 1
ATOM 2132 C CA . VAL A 1 279 ? 0.304 -0.891 -7.445 1.00 91.12 279 VAL A CA 1
ATOM 2133 C C . VAL A 1 279 ? 0.063 -0.186 -8.773 1.00 91.12 279 VAL A C 1
ATOM 2135 O O . VAL A 1 279 ? 0.248 1.030 -8.851 1.00 91.12 279 VAL A O 1
ATOM 2138 N N . SER A 1 280 ? -0.401 -0.911 -9.793 1.00 95.38 280 SER A N 1
ATOM 2139 C CA . SER A 1 280 ? -0.627 -0.343 -11.123 1.00 95.38 280 SER A CA 1
ATOM 2140 C C . SER A 1 280 ? -1.694 0.751 -11.087 1.00 95.38 280 SER A C 1
ATOM 2142 O O . SER A 1 280 ? -1.512 1.807 -11.697 1.00 95.38 280 SER A O 1
ATOM 2144 N N . ARG A 1 281 ? -2.767 0.570 -10.303 1.00 94.75 281 ARG A N 1
ATOM 2145 C CA . ARG A 1 281 ? -3.788 1.615 -10.131 1.00 94.75 281 ARG A CA 1
ATOM 2146 C C . ARG A 1 281 ? -3.240 2.852 -9.427 1.00 94.75 281 ARG A C 1
ATOM 2148 O O . ARG A 1 281 ? -3.465 3.957 -9.912 1.00 94.75 281 ARG A O 1
ATOM 2155 N N . LYS A 1 282 ? -2.474 2.687 -8.338 1.00 93.31 282 LYS A N 1
ATOM 2156 C CA . LYS A 1 282 ? -1.836 3.819 -7.639 1.00 93.31 282 LYS A CA 1
ATOM 2157 C C . LYS A 1 282 ? -0.875 4.579 -8.547 1.00 93.31 282 LYS A C 1
ATOM 2159 O O . LYS A 1 282 ? -0.845 5.805 -8.487 1.00 93.31 282 LYS A O 1
ATOM 2164 N N . THR A 1 283 ? -0.145 3.900 -9.435 1.00 96.00 283 THR A N 1
ATOM 2165 C CA . THR A 1 283 ? 0.661 4.581 -10.459 1.00 96.00 283 THR A CA 1
ATOM 2166 C C . THR A 1 283 ? -0.195 5.480 -11.352 1.00 96.00 283 THR A C 1
ATOM 2168 O O . THR A 1 283 ? 0.150 6.647 -11.513 1.00 96.00 283 THR A O 1
ATOM 2171 N N . ALA A 1 284 ? -1.312 4.982 -11.885 1.00 96.56 284 ALA A N 1
ATOM 2172 C CA . ALA A 1 284 ? -2.213 5.793 -12.705 1.00 96.56 284 ALA A CA 1
ATOM 2173 C C . ALA A 1 284 ? -2.827 6.965 -11.919 1.00 96.56 284 ALA A C 1
ATOM 2175 O O . ALA A 1 284 ? -2.775 8.103 -12.374 1.00 96.56 284 ALA A O 1
ATOM 2176 N N . TRP A 1 285 ? -3.352 6.730 -10.713 1.00 96.38 285 TRP A N 1
ATOM 2177 C CA . TRP A 1 285 ? -3.968 7.790 -9.903 1.00 96.38 285 TRP A CA 1
ATOM 2178 C C . TRP A 1 285 ? -2.991 8.913 -9.543 1.00 96.38 285 TRP A C 1
ATOM 2180 O O . TRP A 1 285 ? -3.375 10.078 -9.597 1.00 96.38 285 TRP A O 1
ATOM 2190 N N . ARG A 1 286 ? -1.715 8.600 -9.262 1.00 95.38 286 ARG A N 1
ATOM 2191 C CA . ARG A 1 286 ? -0.667 9.622 -9.061 1.00 95.38 286 ARG A CA 1
ATOM 2192 C C . ARG A 1 286 ? -0.479 10.497 -10.290 1.00 95.38 286 ARG A C 1
ATOM 2194 O O . ARG A 1 286 ? -0.403 11.712 -10.162 1.00 95.38 286 ARG A O 1
ATOM 2201 N N . LEU A 1 287 ? -0.414 9.880 -11.466 1.00 95.19 287 LEU A N 1
ATOM 2202 C CA . LEU A 1 287 ? -0.209 10.590 -12.728 1.00 95.19 287 LEU A CA 1
ATOM 2203 C C . LEU A 1 287 ? -1.435 11.424 -13.133 1.00 95.19 287 LEU A C 1
ATOM 2205 O O . LEU A 1 287 ? -1.272 12.483 -13.728 1.00 95.19 287 LEU A O 1
ATOM 2209 N N . LEU A 1 288 ? -2.642 10.992 -12.753 1.00 95.00 288 LEU A N 1
ATOM 2210 C CA . LEU A 1 288 ? -3.885 11.759 -12.914 1.00 95.00 288 LEU A CA 1
ATOM 2211 C C . LEU A 1 288 ? -4.078 12.856 -11.853 1.00 95.00 288 LEU A C 1
ATOM 2213 O O . LEU A 1 288 ? -5.033 13.621 -11.958 1.00 95.00 288 LEU A O 1
ATOM 2217 N N . GLY A 1 289 ? -3.246 12.909 -10.807 1.00 91.62 289 GLY A N 1
ATOM 2218 C CA . GLY A 1 289 ? -3.485 13.781 -9.651 1.00 91.62 289 GLY A CA 1
ATOM 2219 C C . GLY A 1 289 ? -4.775 13.443 -8.888 1.00 91.62 289 GLY A C 1
ATOM 2220 O O . GLY A 1 289 ? -5.369 14.315 -8.257 1.00 91.62 289 GLY A O 1
ATOM 2221 N N . ASP A 1 290 ? -5.233 12.190 -8.952 1.00 92.38 290 ASP A N 1
ATOM 2222 C CA . ASP A 1 290 ? -6.488 11.727 -8.354 1.00 92.38 290 ASP A CA 1
ATOM 2223 C C . ASP A 1 290 ? -6.309 11.486 -6.847 1.00 92.38 290 ASP A C 1
ATOM 2225 O O . ASP A 1 290 ? -6.082 10.367 -6.379 1.00 92.38 290 ASP A O 1
ATOM 2229 N N . TYR A 1 291 ? -6.368 12.580 -6.087 1.00 89.62 291 TYR A N 1
ATOM 2230 C CA . TYR A 1 291 ? -6.175 12.587 -4.637 1.00 89.62 291 TYR A CA 1
ATOM 2231 C C . TYR A 1 291 ? -7.110 11.607 -3.915 1.00 89.62 291 TYR A C 1
ATOM 2233 O O . TYR A 1 291 ? -6.680 10.872 -3.027 1.00 89.62 291 TYR A O 1
ATOM 2241 N N . ASP A 1 292 ? -8.376 11.536 -4.327 1.00 89.25 292 ASP A N 1
ATOM 2242 C CA . ASP A 1 292 ? -9.393 10.735 -3.645 1.00 89.25 292 ASP A CA 1
ATOM 2243 C C . ASP A 1 292 ? -9.137 9.228 -3.721 1.00 89.25 292 ASP A C 1
ATOM 2245 O O . ASP A 1 292 ? -9.507 8.496 -2.797 1.00 89.25 292 ASP A O 1
ATOM 2249 N N . ASN A 1 293 ? -8.502 8.750 -4.793 1.00 90.44 293 ASN A N 1
ATOM 2250 C CA . ASN A 1 293 ? -8.079 7.354 -4.929 1.00 90.44 293 ASN A CA 1
ATOM 2251 C C . ASN A 1 293 ? -6.722 7.043 -4.279 1.00 90.44 293 ASN A C 1
ATOM 2253 O O . ASN A 1 293 ? -6.351 5.875 -4.178 1.00 90.44 293 ASN A O 1
ATOM 2257 N N . LEU A 1 294 ? -6.006 8.063 -3.807 1.00 92.31 294 LEU A N 1
ATOM 2258 C CA . LEU A 1 294 ? -4.735 7.935 -3.090 1.00 92.31 294 LEU A CA 1
ATOM 2259 C C . LEU A 1 294 ? -4.873 8.136 -1.574 1.00 92.31 294 LEU A C 1
ATOM 2261 O O . LEU A 1 294 ? -3.936 7.839 -0.831 1.00 92.31 294 LEU A O 1
ATOM 2265 N N . CYS A 1 295 ? -6.020 8.630 -1.109 1.00 94.06 295 CYS A N 1
ATOM 2266 C CA . CYS A 1 295 ? -6.388 8.649 0.303 1.00 94.06 295 CYS A CA 1
ATOM 2267 C C . CYS A 1 295 ? -6.566 7.241 0.880 1.00 94.06 295 CYS A C 1
ATOM 2269 O O . CYS A 1 295 ? -6.682 6.250 0.155 1.00 94.06 295 CYS A O 1
ATOM 2271 N N . SER A 1 296 ? -6.614 7.168 2.209 1.00 94.88 296 SER A N 1
ATOM 2272 C CA . SER A 1 296 ? -6.875 5.920 2.909 1.00 94.88 296 SER A CA 1
ATOM 2273 C C . SER A 1 296 ? -8.293 5.408 2.651 1.00 94.88 296 SER A C 1
ATOM 2275 O O . SER A 1 296 ? -9.226 6.188 2.460 1.00 94.88 296 SER A O 1
ATOM 2277 N N . ARG A 1 297 ? -8.446 4.084 2.649 1.00 93.81 297 ARG A N 1
ATOM 2278 C CA . ARG A 1 297 ? -9.701 3.357 2.429 1.00 93.81 297 ARG A CA 1
ATOM 2279 C C . ARG A 1 297 ? -9.727 2.081 3.250 1.00 93.81 297 ARG A C 1
ATOM 2281 O O . ARG A 1 297 ? -8.692 1.615 3.736 1.00 93.81 297 ARG A O 1
ATOM 2288 N N . VAL A 1 298 ? -10.902 1.475 3.359 1.00 95.25 298 VAL A N 1
ATOM 2289 C CA . VAL A 1 298 ? -11.065 0.181 4.028 1.00 95.25 298 VAL A CA 1
ATOM 2290 C C . VAL A 1 298 ? -11.899 -0.803 3.227 1.00 95.25 298 VAL A C 1
ATOM 2292 O O . VAL A 1 298 ? -12.789 -0.448 2.463 1.00 95.25 298 VAL A O 1
ATOM 2295 N N . SER A 1 299 ? -11.611 -2.085 3.432 1.00 94.62 299 SER A N 1
ATOM 2296 C CA . SER A 1 299 ? -12.482 -3.181 3.005 1.00 94.62 299 SER A CA 1
ATOM 2297 C C . SER A 1 299 ? -13.080 -3.869 4.223 1.00 94.62 299 SER A C 1
ATOM 2299 O O . SER A 1 299 ? -12.383 -4.138 5.203 1.00 94.62 299 SER A O 1
ATOM 2301 N N . PHE A 1 300 ? -14.371 -4.174 4.148 1.00 96.38 300 PHE A N 1
ATOM 2302 C CA . PHE A 1 300 ? -15.119 -4.791 5.236 1.00 96.38 300 PHE A CA 1
ATOM 2303 C C . PHE A 1 300 ? -15.308 -6.273 4.959 1.00 96.38 300 PHE A C 1
ATOM 2305 O O . PHE A 1 300 ? -15.715 -6.663 3.864 1.00 96.38 300 PHE A O 1
ATOM 2312 N N . CYS A 1 301 ? -15.018 -7.096 5.958 1.00 95.38 301 CYS A N 1
ATOM 2313 C CA . CYS A 1 301 ? -15.174 -8.540 5.876 1.00 95.38 301 CYS A CA 1
ATOM 2314 C C . CYS A 1 301 ? -16.071 -9.038 7.007 1.00 95.38 301 CYS A C 1
ATOM 2316 O O . CYS A 1 301 ? -16.005 -8.541 8.132 1.00 95.38 301 CYS A O 1
ATOM 2318 N N . ARG A 1 302 ? -16.874 -10.057 6.716 1.00 94.81 302 ARG A N 1
ATOM 2319 C CA . ARG A 1 302 ? -17.640 -10.841 7.682 1.00 94.81 302 ARG A CA 1
ATOM 2320 C C . ARG A 1 302 ? -17.030 -12.234 7.786 1.00 94.81 302 ARG A C 1
ATOM 2322 O O . ARG A 1 302 ? -16.683 -12.842 6.773 1.00 94.81 302 ARG A O 1
ATOM 2329 N N . ARG A 1 303 ? -16.915 -12.756 9.006 1.00 93.19 303 ARG A N 1
ATOM 2330 C CA . ARG A 1 303 ? -16.561 -14.158 9.237 1.00 93.19 303 ARG A CA 1
ATOM 2331 C C . ARG A 1 303 ? -17.744 -15.046 8.854 1.00 93.19 303 ARG A C 1
ATOM 2333 O O . ARG A 1 303 ? -18.857 -14.839 9.333 1.00 93.19 303 ARG A O 1
ATOM 2340 N N . VAL A 1 304 ? -17.480 -16.039 8.015 1.00 89.69 304 VAL A N 1
ATOM 2341 C CA . VAL A 1 304 ? -18.449 -17.044 7.555 1.00 89.69 304 VAL A CA 1
ATOM 2342 C C . VAL A 1 304 ? -17.849 -18.446 7.673 1.00 89.69 304 VAL A C 1
ATOM 2344 O O . VAL A 1 304 ? -16.657 -18.608 7.953 1.00 89.69 304 VAL A O 1
ATOM 2347 N N . GLU A 1 305 ? -18.648 -19.490 7.478 1.00 84.31 305 GLU A N 1
ATOM 2348 C CA . GLU A 1 305 ? -18.097 -20.843 7.399 1.00 84.31 305 GLU A CA 1
ATOM 2349 C C . GLU A 1 305 ? -17.167 -21.000 6.191 1.00 84.31 305 GLU A C 1
ATOM 2351 O O . GLU A 1 305 ? -17.340 -20.363 5.148 1.00 84.31 305 GLU A O 1
ATOM 2356 N N . LYS A 1 306 ? -16.139 -21.840 6.346 1.00 85.69 306 LYS A N 1
ATOM 2357 C CA . LYS A 1 306 ? -15.235 -22.144 5.237 1.00 85.69 306 LYS A CA 1
ATOM 2358 C C . LYS A 1 306 ? -15.998 -22.932 4.179 1.00 85.69 306 LYS A C 1
ATOM 2360 O O . LYS A 1 306 ? -16.647 -23.924 4.491 1.00 85.69 306 LYS A O 1
ATOM 2365 N N . SER A 1 307 ? -15.889 -22.490 2.938 1.00 83.50 307 SER A N 1
ATOM 2366 C CA . SER A 1 307 ? -16.538 -23.092 1.771 1.00 83.50 307 SER A CA 1
ATOM 2367 C C . SER A 1 307 ? -15.627 -22.948 0.553 1.00 83.50 307 SER A C 1
ATOM 2369 O O . SER A 1 307 ? -14.612 -22.258 0.632 1.00 83.50 307 SER A O 1
ATOM 2371 N N . ALA A 1 308 ? -15.984 -23.576 -0.571 1.00 82.88 308 ALA A N 1
ATOM 2372 C CA . ALA A 1 308 ? -15.268 -23.378 -1.833 1.00 82.88 308 ALA A CA 1
ATOM 2373 C C . ALA A 1 308 ? -15.246 -21.893 -2.254 1.00 82.88 308 ALA A C 1
ATOM 2375 O O . ALA A 1 308 ? -14.224 -21.409 -2.727 1.00 82.88 308 ALA A O 1
ATOM 2376 N N . ASP A 1 309 ? -16.335 -21.162 -1.987 1.00 79.00 309 ASP A N 1
ATOM 2377 C CA . ASP A 1 309 ? -16.461 -19.733 -2.305 1.00 79.00 309 ASP A CA 1
ATOM 2378 C C . ASP A 1 309 ? -15.767 -18.819 -1.279 1.00 79.00 309 ASP A C 1
ATOM 2380 O O . ASP A 1 309 ? -15.485 -17.659 -1.563 1.00 79.00 309 ASP A O 1
ATOM 2384 N N . ASN A 1 310 ? -15.487 -19.328 -0.073 1.00 80.44 310 ASN A N 1
ATOM 2385 C CA . ASN A 1 310 ? -14.847 -18.587 1.015 1.00 80.44 310 ASN A CA 1
ATOM 2386 C C . ASN A 1 310 ? -13.773 -19.467 1.669 1.00 80.44 310 ASN A C 1
ATOM 2388 O O . ASN A 1 310 ? -13.934 -19.927 2.804 1.00 80.44 310 ASN A O 1
ATOM 2392 N N . GLU A 1 311 ? -12.671 -19.712 0.958 1.00 72.50 311 GLU A N 1
ATOM 2393 C CA . GLU A 1 311 ? -11.602 -20.638 1.375 1.00 72.50 311 GLU A CA 1
ATOM 2394 C C . GLU A 1 311 ? -11.017 -20.280 2.756 1.00 72.50 311 GLU A C 1
ATOM 2396 O O . GLU A 1 311 ? -10.782 -21.133 3.620 1.00 72.50 311 GLU A O 1
ATOM 2401 N N . PHE A 1 312 ? -10.861 -18.981 3.016 1.00 74.50 312 PHE A N 1
ATOM 2402 C CA . PHE A 1 312 ? -10.381 -18.464 4.298 1.00 74.50 312 PHE A CA 1
ATOM 2403 C C . PHE A 1 312 ? -11.500 -18.279 5.332 1.00 74.50 312 PHE A C 1
ATOM 2405 O O . PHE A 1 312 ? -11.215 -17.971 6.490 1.00 74.50 312 PHE A O 1
ATOM 2412 N N . GLY A 1 313 ? -12.757 -18.512 4.937 1.00 85.75 313 GLY A N 1
ATOM 2413 C CA . GLY A 1 313 ? -13.959 -18.287 5.734 1.00 85.75 313 GLY A CA 1
ATOM 2414 C C . GLY A 1 313 ? -14.221 -16.801 6.011 1.00 85.75 313 GLY A C 1
ATOM 2415 O O . GLY A 1 313 ? -14.722 -16.422 7.073 1.00 85.75 313 GLY A O 1
ATOM 2416 N N . LEU A 1 314 ? -13.846 -15.948 5.064 1.00 91.12 314 LEU A N 1
ATOM 2417 C CA . LEU A 1 314 ? -14.136 -14.523 5.073 1.00 91.12 314 LEU A CA 1
ATOM 2418 C C . LEU A 1 314 ? -14.919 -14.173 3.820 1.00 91.12 314 LEU A C 1
ATOM 2420 O O . LEU A 1 314 ? -14.554 -14.606 2.733 1.00 91.12 314 LEU A O 1
ATOM 2424 N N . GLN A 1 315 ? -15.948 -13.356 3.996 1.00 92.00 315 GLN A N 1
ATOM 2425 C CA . GLN A 1 315 ? -16.746 -12.806 2.913 1.00 92.00 315 GLN A CA 1
ATOM 2426 C C . GLN A 1 315 ? -16.636 -11.282 2.946 1.00 92.00 315 GLN A C 1
ATOM 2428 O O . GLN A 1 315 ? -16.856 -10.673 3.996 1.00 92.00 315 GLN A O 1
ATOM 2433 N N . ARG A 1 316 ? -16.323 -10.645 1.814 1.00 92.50 316 ARG A N 1
ATOM 2434 C CA . ARG A 1 316 ? -16.416 -9.181 1.706 1.00 92.50 316 ARG A CA 1
ATOM 2435 C C . ARG A 1 316 ? -17.874 -8.747 1.783 1.00 92.50 316 ARG A C 1
ATOM 2437 O O . ARG A 1 316 ? -18.731 -9.347 1.140 1.00 92.50 316 ARG A O 1
ATOM 2444 N N . VAL A 1 317 ? -18.145 -7.697 2.548 1.00 93.50 317 VAL A N 1
ATOM 2445 C CA . VAL A 1 317 ? -19.500 -7.171 2.741 1.00 93.50 317 VAL A CA 1
ATOM 2446 C C . VAL A 1 317 ? -19.548 -5.682 2.438 1.00 93.50 317 VAL A C 1
ATOM 2448 O O . VAL A 1 317 ? -18.676 -4.918 2.842 1.00 93.50 317 VAL A O 1
ATOM 2451 N N . GLU A 1 318 ? -20.590 -5.252 1.734 1.00 88.69 318 GLU A N 1
ATOM 2452 C CA . GLU A 1 318 ? -20.816 -3.830 1.451 1.00 88.69 318 GLU A CA 1
ATOM 2453 C C . GLU A 1 318 ? -21.822 -3.201 2.417 1.00 88.69 318 GLU A C 1
ATOM 2455 O O . GLU A 1 318 ? -21.754 -2.001 2.693 1.00 88.69 318 GLU A O 1
ATOM 2460 N N . THR A 1 319 ? -22.731 -4.005 2.964 1.00 84.56 319 THR A N 1
ATOM 2461 C CA . THR A 1 319 ? -23.809 -3.574 3.856 1.00 84.56 319 THR A CA 1
ATOM 2462 C C . THR A 1 319 ? -23.719 -4.292 5.192 1.00 84.56 319 THR A C 1
ATOM 2464 O O . THR A 1 319 ? -23.402 -5.479 5.241 1.00 84.56 319 THR A O 1
ATOM 2467 N N . ILE A 1 320 ? -24.027 -3.570 6.266 1.00 89.62 320 ILE A N 1
ATOM 2468 C CA . ILE A 1 320 ? -23.986 -4.062 7.644 1.00 89.62 320 ILE A CA 1
ATOM 2469 C C . ILE A 1 320 ? -25.318 -3.703 8.280 1.00 89.62 320 ILE A C 1
ATOM 2471 O O . ILE A 1 320 ? -25.740 -2.547 8.190 1.00 89.62 320 ILE A O 1
ATOM 2475 N N . ASP A 1 321 ? -25.988 -4.672 8.896 1.00 88.69 321 ASP A N 1
ATOM 2476 C CA . ASP A 1 321 ? -27.255 -4.392 9.555 1.00 88.69 321 ASP A CA 1
ATOM 2477 C C . ASP A 1 321 ? -26.982 -3.662 10.880 1.00 88.69 321 ASP A C 1
ATOM 2479 O O . ASP A 1 321 ? -26.201 -4.085 11.736 1.00 88.69 321 ASP A O 1
ATOM 2483 N N . ALA A 1 322 ? -27.605 -2.500 11.054 1.00 85.62 322 ALA A N 1
ATOM 2484 C CA . ALA A 1 322 ? -27.503 -1.742 12.294 1.00 85.62 322 ALA A CA 1
ATOM 2485 C C . ALA A 1 322 ? -28.346 -2.337 13.427 1.00 85.62 322 ALA A C 1
ATOM 2487 O O . ALA A 1 322 ? -28.098 -2.033 14.596 1.00 85.62 322 ALA A O 1
ATOM 2488 N N . GLY A 1 323 ? -29.332 -3.166 13.084 1.00 86.31 323 GLY A N 1
ATOM 2489 C CA . GLY A 1 323 ? -30.174 -3.891 14.020 1.00 86.31 323 GLY A CA 1
ATOM 2490 C C . GLY A 1 323 ? -29.568 -5.209 14.492 1.00 86.31 323 GLY A C 1
ATOM 2491 O O . GLY A 1 323 ? -29.930 -5.657 15.575 1.00 86.31 323 GLY A O 1
ATOM 2492 N N . GLU A 1 324 ? -28.657 -5.840 13.753 1.00 93.38 324 GLU A N 1
ATOM 2493 C CA . GLU A 1 324 ? -28.067 -7.108 14.194 1.00 93.38 324 GLU A CA 1
ATOM 2494 C C . GLU A 1 324 ? -27.052 -6.910 15.334 1.00 93.38 324 GLU A C 1
ATOM 2496 O O . GLU A 1 324 ? -26.429 -5.851 15.480 1.00 93.38 324 GLU A O 1
ATOM 2501 N N . LEU A 1 325 ? -26.886 -7.953 16.148 1.00 96.31 325 LEU A N 1
ATOM 2502 C CA . LEU A 1 325 ? -25.816 -8.027 17.135 1.00 96.31 325 LEU A CA 1
ATOM 2503 C C . LEU A 1 325 ? -24.492 -8.289 16.413 1.00 96.31 325 LEU A C 1
ATOM 2505 O O . LEU A 1 325 ? -24.348 -9.288 15.711 1.00 96.31 325 LEU A O 1
ATOM 2509 N N . GLY A 1 326 ? -23.528 -7.392 16.595 1.00 96.31 326 GLY A N 1
ATOM 2510 C CA . GLY A 1 326 ? -22.242 -7.429 15.916 1.00 96.31 326 GLY A CA 1
ATOM 2511 C C . GLY A 1 326 ? -21.052 -7.330 16.866 1.00 96.31 326 GLY A C 1
ATOM 2512 O O . GLY A 1 326 ? -21.086 -6.614 17.872 1.00 96.31 326 GLY A O 1
ATOM 2513 N N . VAL A 1 327 ? -19.969 -8.010 16.495 1.00 98.19 327 VAL A N 1
ATOM 2514 C CA . VAL A 1 327 ? -18.619 -7.784 17.015 1.00 98.19 327 VAL A CA 1
ATOM 2515 C C . VAL A 1 327 ? -17.758 -7.260 15.873 1.00 98.19 327 VAL A C 1
ATOM 2517 O O . VAL A 1 327 ? -17.518 -7.977 14.906 1.00 98.19 327 VAL A O 1
ATOM 2520 N N . LEU A 1 328 ? -17.306 -6.013 15.968 1.00 98.19 328 LEU A N 1
ATOM 2521 C CA . LEU A 1 328 ? -16.390 -5.398 15.011 1.00 98.19 328 LEU A CA 1
ATOM 2522 C C . LEU A 1 328 ? -14.960 -5.485 15.534 1.00 98.19 328 LEU A C 1
ATOM 2524 O O . LEU A 1 328 ? -14.649 -4.929 16.584 1.00 98.19 328 LEU A O 1
ATOM 2528 N N . LEU A 1 329 ? -14.078 -6.119 14.770 1.00 98.19 329 LEU A N 1
ATOM 2529 C CA . LEU A 1 329 ? -12.654 -6.127 15.049 1.00 98.19 329 LEU A CA 1
ATOM 2530 C C . LEU A 1 329 ? -11.917 -5.030 14.272 1.00 98.19 329 LEU A C 1
ATOM 2532 O O . LEU A 1 329 ? -11.902 -5.010 13.039 1.00 98.19 329 LEU A O 1
ATOM 2536 N N . LEU A 1 330 ? -11.249 -4.159 15.022 1.00 98.38 330 LEU A N 1
ATOM 2537 C CA . LEU A 1 330 ? -10.305 -3.159 14.545 1.00 98.38 330 LEU A CA 1
ATOM 2538 C C . LEU A 1 330 ? -8.891 -3.617 14.922 1.00 98.38 330 LEU A C 1
ATOM 2540 O O . LEU A 1 330 ? -8.442 -3.432 16.054 1.00 98.38 330 LEU A O 1
ATOM 2544 N N . GLY A 1 331 ? -8.200 -4.253 13.977 1.00 96.19 331 GLY A N 1
ATOM 2545 C CA . GLY A 1 331 ? -6.835 -4.740 14.184 1.00 96.19 331 GLY A CA 1
ATOM 2546 C C . GLY A 1 331 ? -5.787 -3.621 14.213 1.00 96.19 331 GLY A C 1
ATOM 2547 O O . GLY A 1 331 ? -6.103 -2.439 14.038 1.00 96.19 331 GLY A O 1
ATOM 2548 N N . GLY A 1 332 ? -4.523 -4.017 14.389 1.00 95.00 332 GLY A N 1
ATOM 2549 C CA . GLY A 1 332 ? -3.367 -3.120 14.292 1.00 95.00 332 GLY A CA 1
ATOM 2550 C C . GLY A 1 332 ? -3.110 -2.643 12.857 1.00 95.00 332 GLY A C 1
ATOM 2551 O O . GLY A 1 332 ? -3.760 -3.088 11.907 1.00 95.00 332 GLY A O 1
ATOM 2552 N N . ASP A 1 333 ? -2.131 -1.762 12.665 1.00 92.31 333 ASP A N 1
ATOM 2553 C CA . ASP A 1 333 ? -1.767 -1.186 11.359 1.00 92.31 333 ASP A CA 1
ATOM 2554 C C . ASP A 1 333 ? -1.112 -2.186 10.386 1.00 92.31 333 ASP A C 1
ATOM 2556 O O . ASP A 1 333 ? -0.984 -1.904 9.188 1.00 92.31 333 ASP A O 1
ATOM 2560 N N . GLY A 1 334 ? -0.775 -3.383 10.871 1.00 92.62 334 GLY A N 1
ATOM 2561 C CA . GLY A 1 334 ? -0.424 -4.553 10.061 1.00 92.62 334 GLY A CA 1
ATOM 2562 C C . GLY A 1 334 ? -1.616 -5.250 9.385 1.00 92.62 334 GLY A C 1
ATOM 2563 O O . GLY A 1 334 ? -1.411 -6.109 8.526 1.00 92.62 334 GLY A O 1
ATOM 2564 N N . THR A 1 335 ? -2.863 -4.880 9.703 1.00 94.62 335 THR A N 1
ATOM 2565 C CA . THR A 1 335 ? -4.088 -5.509 9.157 1.00 94.62 335 THR A CA 1
ATOM 2566 C C . THR A 1 335 ? -4.389 -5.028 7.730 1.00 94.62 335 THR A C 1
ATOM 2568 O O . THR A 1 335 ? -5.424 -4.430 7.450 1.00 94.62 335 THR A O 1
ATOM 2571 N N . ARG A 1 336 ? -3.444 -5.261 6.813 1.00 93.44 336 ARG A N 1
ATOM 2572 C CA . ARG A 1 336 ? -3.460 -4.784 5.415 1.00 93.44 336 ARG A CA 1
ATOM 2573 C C . ARG A 1 336 ? -3.824 -5.866 4.399 1.00 93.44 336 ARG A C 1
ATOM 2575 O O . ARG A 1 336 ? -3.733 -5.658 3.195 1.00 93.44 336 ARG A O 1
ATOM 2582 N N . SER A 1 337 ? -4.200 -7.048 4.879 1.00 91.50 337 SER A N 1
ATOM 2583 C CA . SER A 1 337 ? -4.678 -8.151 4.049 1.00 91.50 337 SER A CA 1
ATOM 2584 C C . SER A 1 337 ? -5.774 -8.930 4.764 1.00 91.50 337 SER A C 1
ATOM 2586 O O . SER A 1 337 ? -5.818 -8.977 5.995 1.00 91.50 337 SER A O 1
ATOM 2588 N N . GLU A 1 338 ? -6.621 -9.604 3.989 1.00 90.56 338 GLU A N 1
ATOM 2589 C CA . GLU A 1 338 ? -7.636 -10.520 4.520 1.00 90.56 338 GLU A CA 1
ATOM 2590 C C . GLU A 1 338 ? -7.009 -11.661 5.325 1.00 90.56 338 GLU A C 1
ATOM 2592 O O . GLU A 1 338 ? -7.554 -12.057 6.349 1.00 90.56 338 GLU A O 1
ATOM 2597 N N . LYS A 1 339 ? -5.823 -12.145 4.925 1.00 89.81 339 LYS A N 1
ATOM 2598 C CA . LYS A 1 339 ? -5.078 -13.167 5.674 1.00 89.81 339 LYS A CA 1
ATOM 2599 C C . LYS A 1 339 ? -4.710 -12.681 7.076 1.00 89.81 339 LYS A C 1
ATOM 2601 O O . LYS A 1 339 ? -4.931 -13.412 8.038 1.00 89.81 339 LYS A O 1
ATOM 2606 N N . ALA A 1 340 ? -4.166 -11.466 7.185 1.00 91.94 340 ALA A N 1
ATOM 2607 C CA . ALA A 1 340 ? -3.840 -10.868 8.477 1.00 91.94 340 ALA A CA 1
ATOM 2608 C C . ALA A 1 340 ? -5.107 -10.710 9.327 1.00 91.94 340 ALA A C 1
ATOM 2610 O O . ALA A 1 340 ? -5.141 -11.178 10.461 1.00 91.94 340 ALA A O 1
ATOM 2611 N N . LEU A 1 341 ? -6.177 -10.154 8.747 1.00 94.38 341 LEU A N 1
ATOM 2612 C CA . LEU A 1 341 ? -7.462 -9.993 9.428 1.00 94.38 341 LEU A CA 1
ATOM 2613 C C . LEU A 1 341 ? -8.054 -11.329 9.910 1.00 94.38 341 LEU A C 1
ATOM 2615 O O . LEU A 1 341 ? -8.583 -11.403 11.018 1.00 94.38 341 LEU A O 1
ATOM 2619 N N . ASN A 1 342 ? -7.949 -12.394 9.110 1.00 91.69 342 ASN A N 1
ATOM 2620 C CA . ASN A 1 342 ? -8.499 -13.705 9.451 1.00 91.69 342 ASN A CA 1
ATOM 2621 C C . ASN A 1 342 ? -7.893 -14.286 10.733 1.00 91.69 342 ASN A C 1
ATOM 2623 O O . ASN A 1 342 ? -8.595 -14.965 11.478 1.00 91.69 342 ASN A O 1
ATOM 2627 N N . GLY A 1 343 ? -6.612 -14.010 11.005 1.00 89.25 343 GLY A N 1
ATOM 2628 C CA . GLY A 1 343 ? -5.961 -14.425 12.250 1.00 89.25 343 GLY A CA 1
ATOM 2629 C C . GLY A 1 343 ? -6.683 -13.867 13.479 1.00 89.25 343 GLY A C 1
ATOM 2630 O O . GLY A 1 343 ? -7.054 -14.621 14.376 1.00 89.25 343 GLY A O 1
ATOM 2631 N N . TYR A 1 344 ? -6.981 -12.567 13.463 1.00 93.12 344 TYR A N 1
ATOM 2632 C CA . TYR A 1 344 ? -7.729 -11.898 14.528 1.00 93.12 344 TYR A CA 1
ATOM 2633 C C . TYR A 1 344 ? -9.178 -12.402 14.636 1.00 93.12 344 TYR A C 1
ATOM 2635 O O . TYR A 1 344 ? -9.650 -12.747 15.721 1.00 93.12 344 TYR A O 1
ATOM 2643 N N . LEU A 1 345 ? -9.898 -12.456 13.508 1.00 94.00 345 LEU A N 1
ATOM 2644 C CA . LEU A 1 345 ? -11.309 -12.863 13.491 1.00 94.00 345 LEU A CA 1
ATOM 2645 C C . LEU A 1 345 ? -11.497 -14.330 13.881 1.00 94.00 345 LEU A C 1
ATOM 2647 O O . LEU A 1 345 ? -12.513 -14.675 14.482 1.00 94.00 345 LEU A O 1
ATOM 2651 N N . GLY A 1 346 ? -10.538 -15.194 13.544 1.00 91.69 346 GLY A N 1
ATOM 2652 C CA . GLY A 1 346 ? -10.555 -16.605 13.910 1.00 91.69 346 GLY A CA 1
ATOM 2653 C C . GLY A 1 346 ? -10.612 -16.812 15.420 1.00 91.69 346 GLY A C 1
ATOM 2654 O O . GLY A 1 346 ? -11.399 -17.637 15.883 1.00 91.69 346 GLY A O 1
ATOM 2655 N N . ASP A 1 347 ? -9.844 -16.032 16.180 1.00 92.69 347 ASP A N 1
ATOM 2656 C CA . ASP A 1 347 ? -9.797 -16.157 17.636 1.00 92.69 347 ASP A CA 1
ATOM 2657 C C . ASP A 1 347 ? -11.076 -15.636 18.314 1.00 92.69 347 ASP A C 1
ATOM 2659 O O . ASP A 1 347 ? -11.659 -16.337 19.142 1.00 92.69 347 ASP A O 1
ATOM 2663 N N . VAL A 1 348 ? -11.591 -14.476 17.876 1.00 95.56 348 VAL A N 1
ATOM 2664 C CA . VAL A 1 348 ? -12.907 -13.950 18.301 1.00 95.56 348 VAL A CA 1
ATOM 2665 C C . VAL A 1 348 ? -14.014 -14.967 18.020 1.00 95.56 348 VAL A C 1
ATOM 2667 O O . VAL A 1 348 ? -14.822 -15.281 18.891 1.00 95.56 348 VAL A O 1
ATOM 2670 N N . TYR A 1 349 ? -14.062 -15.493 16.795 1.00 93.88 349 TYR A N 1
ATOM 2671 C CA . TYR A 1 349 ? -15.112 -16.415 16.374 1.00 93.88 349 TYR A CA 1
ATOM 2672 C C . TYR A 1 349 ? -15.059 -17.732 17.149 1.00 93.88 349 TYR A C 1
ATOM 2674 O O . TYR A 1 349 ? -16.104 -18.247 17.544 1.00 93.88 349 TYR A O 1
ATOM 2682 N N . ARG A 1 350 ? -13.854 -18.262 17.405 1.00 93.75 350 ARG A N 1
ATOM 2683 C CA . ARG A 1 350 ? -13.661 -19.447 18.249 1.00 93.75 350 ARG A CA 1
ATOM 2684 C C . ARG A 1 350 ? -14.224 -19.219 19.649 1.00 93.75 350 ARG A C 1
ATOM 2686 O O . ARG A 1 350 ? -15.040 -20.025 20.088 1.00 93.75 350 ARG A O 1
ATOM 2693 N N . LEU A 1 351 ? -13.887 -18.092 20.280 1.00 96.44 351 LEU A N 1
ATOM 2694 C CA . LEU A 1 351 ? -14.382 -17.762 21.617 1.00 96.44 351 LEU A CA 1
ATOM 2695 C C . LEU A 1 351 ? -15.916 -17.736 21.666 1.00 96.44 351 LEU A C 1
ATOM 2697 O O . LEU A 1 351 ? -16.535 -18.340 22.543 1.00 96.44 351 LEU A O 1
ATOM 2701 N N . LEU A 1 352 ? -16.541 -17.055 20.700 1.00 96.69 352 LEU A N 1
ATOM 2702 C CA . LEU A 1 352 ? -18.000 -16.981 20.611 1.00 96.69 352 LEU A CA 1
ATOM 2703 C C . LEU A 1 352 ? -18.627 -18.349 20.325 1.00 96.69 352 LEU A C 1
ATOM 2705 O O . LEU A 1 352 ? -19.720 -18.632 20.814 1.00 96.69 352 LEU A O 1
ATOM 2709 N N . LYS A 1 353 ? -17.965 -19.209 19.545 1.00 94.56 353 LYS A N 1
ATOM 2710 C CA . LYS A 1 353 ? -18.454 -20.559 19.247 1.00 94.56 353 LYS A CA 1
ATOM 2711 C C . LYS A 1 353 ? -18.468 -21.441 20.491 1.00 94.56 353 LYS A C 1
ATOM 2713 O O . LYS A 1 353 ? -19.489 -22.069 20.756 1.00 94.56 353 LYS A O 1
ATOM 2718 N N . GLU A 1 354 ? -17.390 -21.426 21.271 1.00 96.00 354 GLU A N 1
ATOM 2719 C CA . GLU A 1 354 ? -17.262 -22.181 22.528 1.00 96.00 354 GLU A CA 1
ATOM 2720 C C . GLU A 1 354 ? -18.338 -21.806 23.561 1.00 96.00 354 GLU A C 1
ATOM 2722 O O . GLU A 1 354 ? -18.729 -22.638 24.374 1.00 96.00 354 GLU A O 1
ATOM 2727 N N . HIS A 1 355 ? -18.880 -20.588 23.471 1.00 95.81 355 HIS A N 1
ATOM 2728 C CA . HIS A 1 355 ? -19.931 -20.080 24.359 1.00 95.81 355 HIS A CA 1
ATOM 2729 C C . HIS A 1 355 ? -21.331 -20.056 23.714 1.00 95.81 355 HIS A C 1
ATOM 2731 O O . HIS A 1 355 ? -22.258 -19.467 24.270 1.00 95.81 355 HIS A O 1
ATOM 2737 N N . GLY A 1 356 ? -21.520 -20.665 22.535 1.00 95.44 356 GLY A N 1
ATOM 2738 C CA . GLY A 1 356 ? -22.832 -20.730 21.870 1.00 95.44 356 GLY A CA 1
ATOM 2739 C C . GLY A 1 356 ? -23.370 -19.374 21.380 1.00 95.44 356 GLY A C 1
ATOM 2740 O O . GLY A 1 356 ? -24.582 -19.179 21.276 1.00 95.44 356 GLY A O 1
ATOM 2741 N N . LEU A 1 357 ? -22.480 -18.418 21.098 1.00 95.31 357 LEU A N 1
ATOM 2742 C CA . LEU A 1 357 ? -22.805 -17.049 20.670 1.00 95.31 357 LEU A CA 1
ATOM 2743 C C . LEU A 1 357 ? -22.556 -16.792 19.177 1.00 95.31 357 LEU A C 1
ATOM 2745 O O . LEU A 1 357 ? -23.058 -15.805 18.647 1.00 95.31 357 LEU A O 1
ATOM 2749 N N . HIS A 1 358 ? -21.817 -17.664 18.488 1.00 91.31 358 HIS A N 1
ATOM 2750 C CA . HIS A 1 358 ? -21.437 -17.484 17.078 1.00 91.31 358 HIS A CA 1
ATOM 2751 C C . HIS A 1 358 ? -22.613 -17.380 16.087 1.00 91.31 358 HIS A C 1
ATOM 2753 O O . HIS A 1 358 ? -22.489 -16.698 15.077 1.00 91.31 358 HIS A O 1
ATOM 2759 N N . GLU A 1 359 ? -23.759 -18.003 16.379 1.00 89.94 359 GLU A N 1
ATOM 2760 C CA . GLU A 1 359 ? -24.985 -17.866 15.572 1.00 89.94 359 GLU A CA 1
ATOM 2761 C C . GLU A 1 359 ? -25.791 -16.605 15.926 1.00 89.94 359 GLU A C 1
ATOM 2763 O O . GLU A 1 359 ? -26.637 -16.162 15.153 1.00 89.94 359 GLU A O 1
ATOM 2768 N N . LYS A 1 360 ? -25.537 -16.016 17.102 1.00 91.44 360 LYS A N 1
ATOM 2769 C CA . LYS A 1 360 ? -26.267 -14.849 17.620 1.00 91.44 360 LYS A CA 1
ATOM 2770 C C . LYS A 1 360 ? -25.606 -13.527 17.250 1.00 91.44 360 LYS A C 1
ATOM 2772 O O . LYS A 1 360 ? -26.293 -12.513 17.187 1.00 91.44 360 LYS A O 1
ATOM 2777 N N . ALA A 1 361 ? -24.286 -13.527 17.072 1.00 95.12 361 ALA A N 1
ATOM 2778 C CA . ALA A 1 361 ? -23.494 -12.332 16.828 1.00 95.12 361 ALA A CA 1
ATOM 2779 C C . ALA A 1 361 ? -22.694 -12.456 15.529 1.00 95.12 361 ALA A C 1
ATOM 2781 O O . ALA A 1 361 ? -21.855 -13.346 15.384 1.00 95.12 361 ALA A O 1
ATOM 2782 N N . ALA A 1 362 ? -22.907 -11.523 14.604 1.00 95.56 362 ALA A N 1
ATOM 2783 C CA . ALA A 1 362 ? -22.094 -11.417 13.404 1.00 95.56 362 ALA A CA 1
ATOM 2784 C C . ALA A 1 362 ? -20.699 -10.876 13.751 1.00 95.56 362 ALA A C 1
ATOM 2786 O O . ALA A 1 362 ? -20.559 -9.896 14.483 1.00 95.56 362 ALA A O 1
ATOM 2787 N N . VAL A 1 363 ? -19.653 -11.506 13.214 1.00 96.69 363 VAL A N 1
ATOM 2788 C CA . VAL A 1 363 ? -18.260 -11.106 13.452 1.00 96.69 363 VAL A CA 1
ATOM 2789 C C . VAL A 1 363 ? -17.724 -10.406 12.209 1.00 96.69 363 VAL A C 1
ATOM 2791 O O . VAL A 1 363 ? -17.591 -11.013 11.145 1.00 96.69 363 VAL A O 1
ATOM 2794 N N . TYR A 1 364 ? -17.421 -9.123 12.360 1.00 97.50 364 TYR A N 1
ATOM 2795 C CA . TYR A 1 364 ? -16.949 -8.226 11.316 1.00 97.50 364 TYR A CA 1
ATOM 2796 C C . TYR A 1 364 ? -15.501 -7.814 11.549 1.00 97.50 364 TYR A C 1
ATOM 2798 O O . TYR A 1 364 ? -15.027 -7.757 12.681 1.00 97.50 364 TYR A O 1
ATOM 2806 N N . GLY A 1 365 ? -14.808 -7.464 10.473 1.00 97.00 365 GLY A N 1
ATOM 2807 C CA . GLY A 1 365 ? -13.445 -6.968 10.523 1.00 97.00 365 GLY A CA 1
ATOM 2808 C C . GLY A 1 365 ? -13.118 -6.021 9.382 1.00 97.00 365 GLY A C 1
ATOM 2809 O O . GLY A 1 365 ? -13.823 -5.967 8.371 1.00 97.00 365 GLY A O 1
ATOM 2810 N N . VAL A 1 366 ? -12.030 -5.279 9.561 1.00 96.75 366 VAL A N 1
ATOM 2811 C CA . VAL A 1 366 ? -11.593 -4.231 8.639 1.00 96.75 366 VAL A CA 1
ATOM 2812 C C . VAL A 1 366 ? -10.182 -4.520 8.134 1.00 96.75 366 VAL A C 1
ATOM 2814 O O . VAL A 1 366 ? -9.283 -4.802 8.924 1.00 96.75 366 VAL A O 1
ATOM 2817 N N . VAL A 1 367 ? -9.991 -4.423 6.818 1.00 96.00 367 VAL A N 1
ATOM 2818 C CA . VAL A 1 367 ? -8.672 -4.400 6.174 1.00 96.00 367 VAL A CA 1
ATOM 2819 C C . VAL A 1 367 ? -8.346 -2.960 5.791 1.00 96.00 367 VAL A C 1
ATOM 2821 O O . VAL A 1 367 ? -9.119 -2.335 5.063 1.00 96.00 367 VAL A O 1
ATOM 2824 N N . TYR A 1 368 ? -7.213 -2.444 6.266 1.00 95.81 368 TYR A N 1
ATOM 2825 C CA . TYR A 1 368 ? -6.776 -1.074 5.994 1.00 95.81 368 TYR A CA 1
ATOM 2826 C C . TYR A 1 368 ? -5.971 -0.975 4.692 1.00 95.81 368 TYR A C 1
ATOM 2828 O O . TYR A 1 368 ? -5.015 -1.727 4.488 1.00 95.81 368 TYR A O 1
ATOM 2836 N N . ASP A 1 369 ? -6.279 0.030 3.872 1.00 93.69 369 ASP A N 1
ATOM 2837 C CA . ASP A 1 369 ? -5.340 0.648 2.933 1.00 93.69 369 ASP A CA 1
ATOM 2838 C C . ASP A 1 369 ? -5.109 2.084 3.404 1.00 93.69 369 ASP A C 1
ATOM 2840 O O . ASP A 1 369 ? -5.996 2.925 3.323 1.00 93.69 369 ASP A O 1
ATOM 2844 N N . PHE A 1 370 ? -3.923 2.386 3.924 1.00 94.00 370 PHE A N 1
ATOM 2845 C CA . PHE A 1 370 ? -3.629 3.742 4.391 1.00 94.00 370 PHE A CA 1
ATOM 2846 C C . PHE A 1 370 ? -3.424 4.736 3.234 1.00 94.00 370 PHE A C 1
ATOM 2848 O O . PHE A 1 370 ? -3.379 5.937 3.464 1.00 94.00 370 PHE A O 1
ATOM 2855 N N . GLY A 1 371 ? -3.361 4.289 1.980 1.00 92.12 371 GLY A N 1
ATOM 2856 C CA . GLY A 1 371 ? -3.100 5.194 0.865 1.00 92.12 371 GLY A CA 1
ATOM 2857 C C . GLY A 1 371 ? -1.687 5.782 0.928 1.00 92.12 371 GLY A C 1
ATOM 2858 O O . GLY A 1 371 ? -0.796 5.236 1.580 1.00 92.12 371 GLY A O 1
ATOM 2859 N N . ASP A 1 372 ? -1.479 6.884 0.218 1.00 92.06 372 ASP A N 1
ATOM 2860 C CA . ASP A 1 372 ? -0.165 7.521 0.066 1.00 92.06 372 ASP A CA 1
ATOM 2861 C C . ASP A 1 372 ? 0.044 8.693 1.033 1.00 92.06 372 ASP A C 1
ATOM 2863 O O . ASP A 1 372 ? 1.178 9.034 1.368 1.00 92.06 372 ASP A O 1
ATOM 2867 N N . PHE A 1 373 ? -1.046 9.317 1.485 1.00 91.94 373 PHE A N 1
ATOM 2868 C CA . PHE A 1 373 ? -0.988 10.551 2.270 1.00 91.94 373 PHE A CA 1
ATOM 2869 C C . PHE A 1 373 ? -1.173 10.344 3.775 1.00 91.94 373 PHE A C 1
ATOM 2871 O O . PHE A 1 373 ? -0.869 11.259 4.539 1.00 91.94 373 PHE A O 1
ATOM 2878 N N . MET A 1 374 ? -1.660 9.182 4.216 1.00 92.31 374 MET A N 1
ATOM 2879 C CA . MET A 1 374 ? -1.863 8.879 5.635 1.00 92.31 374 MET A CA 1
ATOM 2880 C C . MET A 1 374 ? -0.565 8.408 6.288 1.00 92.31 374 MET A C 1
ATOM 2882 O O . MET A 1 374 ? 0.042 7.423 5.865 1.00 92.31 374 MET A O 1
ATOM 2886 N N . ASN A 1 375 ? -0.190 9.030 7.404 1.00 94.00 375 ASN A N 1
ATOM 2887 C CA . ASN A 1 375 ? 0.858 8.512 8.273 1.00 94.00 375 ASN A CA 1
ATOM 2888 C C . ASN A 1 375 ? 0.283 8.022 9.608 1.00 94.00 375 ASN A C 1
ATOM 2890 O O . ASN A 1 375 ? 0.003 8.809 10.510 1.00 94.00 375 ASN A O 1
ATOM 2894 N N . VAL A 1 376 ? 0.191 6.699 9.758 1.00 93.06 376 VAL A N 1
ATOM 2895 C CA . VAL A 1 376 ? -0.310 6.008 10.961 1.00 93.06 376 VAL A CA 1
ATOM 2896 C C . VAL A 1 376 ? 0.362 6.511 12.244 1.00 93.06 376 VAL A C 1
ATOM 2898 O O . VAL A 1 376 ? -0.310 6.898 13.200 1.00 93.06 376 VAL A O 1
ATOM 2901 N N . GLY A 1 377 ? 1.696 6.566 12.268 1.00 91.81 377 GLY A N 1
ATOM 2902 C CA . GLY A 1 377 ? 2.450 6.968 13.454 1.00 91.81 377 GLY A CA 1
ATOM 2903 C C . GLY A 1 377 ? 2.239 8.434 13.843 1.00 91.81 377 GLY A C 1
ATOM 2904 O O . GLY A 1 377 ? 2.193 8.756 15.032 1.00 91.81 377 GLY A O 1
ATOM 2905 N N . PHE A 1 378 ? 2.110 9.342 12.872 1.00 93.00 378 PHE A N 1
ATOM 2906 C CA . PHE A 1 378 ? 1.788 10.745 13.151 1.00 93.00 378 PHE A CA 1
ATOM 2907 C C . PHE A 1 378 ? 0.326 10.942 13.535 1.00 93.00 378 PHE A C 1
ATOM 2909 O O . PHE A 1 378 ? 0.068 11.734 14.435 1.00 93.00 378 PHE A O 1
ATOM 2916 N N . ALA A 1 379 ? -0.608 10.194 12.950 1.00 93.38 379 ALA A N 1
ATOM 2917 C CA . ALA A 1 379 ? -2.016 10.245 13.327 1.00 93.38 379 ALA A CA 1
ATOM 2918 C C . ALA A 1 379 ? -2.215 9.875 14.807 1.00 93.38 379 ALA A C 1
ATOM 2920 O O . ALA A 1 379 ? -2.842 10.624 15.561 1.00 93.38 379 ALA A O 1
ATOM 2921 N N . ARG A 1 380 ? -1.580 8.783 15.262 1.00 91.69 380 ARG A N 1
ATOM 2922 C CA . ARG A 1 380 ? -1.586 8.375 16.679 1.00 91.69 380 ARG A CA 1
ATOM 2923 C C . ARG A 1 380 ? -0.960 9.436 17.581 1.00 91.69 380 ARG A C 1
ATOM 2925 O O . ARG A 1 380 ? -1.567 9.842 18.569 1.00 91.69 380 ARG A O 1
ATOM 2932 N N . ARG A 1 381 ? 0.227 9.944 17.223 1.00 90.06 381 ARG A N 1
ATOM 2933 C CA . ARG A 1 381 ? 0.902 11.010 17.987 1.00 90.06 381 ARG A CA 1
ATOM 2934 C C . ARG A 1 381 ? 0.080 12.294 18.052 1.00 90.06 381 ARG A C 1
ATOM 2936 O O . ARG A 1 381 ? 0.043 12.920 19.104 1.00 90.06 381 ARG A O 1
ATOM 2943 N N . ARG A 1 382 ? -0.615 12.656 16.973 1.00 91.25 382 ARG A N 1
ATOM 2944 C CA . ARG A 1 382 ? -1.486 13.833 16.925 1.00 91.25 382 ARG A CA 1
ATOM 2945 C C . ARG A 1 382 ? -2.694 13.667 17.839 1.00 91.25 382 ARG A C 1
ATOM 2947 O O . ARG A 1 382 ? -3.061 14.616 18.523 1.00 91.25 382 ARG A O 1
ATOM 2954 N N . GLN A 1 383 ? -3.284 12.470 17.901 1.00 91.38 383 GLN A N 1
ATOM 2955 C CA . GLN A 1 383 ? -4.337 12.183 18.878 1.00 91.38 383 GLN A CA 1
ATOM 2956 C C . GLN A 1 383 ? -3.796 12.281 20.310 1.00 91.38 383 GLN A C 1
ATOM 2958 O O . GLN A 1 383 ? -4.416 12.928 21.145 1.00 91.38 383 GLN A O 1
ATOM 2963 N N . MET A 1 384 ? -2.618 11.725 20.598 1.00 89.38 384 MET A N 1
ATOM 2964 C CA . MET A 1 384 ? -1.987 11.870 21.916 1.00 89.38 384 MET A CA 1
ATOM 2965 C C . MET A 1 384 ? -1.746 13.348 22.284 1.00 89.38 384 MET A C 1
ATOM 2967 O O . MET A 1 384 ? -2.121 13.779 23.373 1.00 89.38 384 MET A O 1
ATOM 2971 N N . GLU A 1 385 ? -1.184 14.143 21.371 1.00 89.25 385 GLU A N 1
ATOM 2972 C CA . GLU A 1 385 ? -0.958 15.586 21.548 1.00 89.25 385 GLU A CA 1
ATOM 2973 C C . GLU A 1 385 ? -2.273 16.340 21.818 1.00 89.25 385 GLU A C 1
ATOM 2975 O O . GLU A 1 385 ? -2.353 17.109 22.778 1.00 89.25 385 GLU A O 1
ATOM 2980 N N . LYS A 1 386 ? -3.341 16.054 21.054 1.00 89.31 386 LYS A N 1
ATOM 2981 C CA . LYS A 1 386 ? -4.690 16.628 21.250 1.00 89.31 386 LYS A CA 1
ATOM 2982 C C . LYS A 1 386 ? -5.212 16.424 22.677 1.00 89.31 386 LYS A C 1
ATOM 2984 O O . LYS A 1 386 ? -5.894 17.297 23.208 1.00 89.31 386 LYS A O 1
ATOM 2989 N N . TYR A 1 387 ? -4.881 15.296 23.302 1.00 87.94 387 TYR A N 1
ATOM 2990 C CA . TYR A 1 387 ? -5.279 14.963 24.673 1.00 87.94 387 TYR A CA 1
ATOM 2991 C C . TYR A 1 387 ? -4.218 15.329 25.729 1.00 87.94 387 TYR A C 1
ATOM 2993 O O . TYR A 1 387 ? -4.211 14.778 26.833 1.00 87.94 387 TYR A O 1
ATOM 3001 N N . GLY A 1 388 ? -3.332 16.282 25.417 1.00 82.25 388 GLY A N 1
ATOM 3002 C CA . GLY A 1 388 ? -2.402 16.883 26.377 1.00 82.25 388 GLY A CA 1
ATOM 3003 C C . GLY A 1 388 ? -1.233 15.979 26.767 1.00 82.25 388 GLY A C 1
ATOM 3004 O O . GLY A 1 388 ? -0.695 16.100 27.874 1.00 82.25 388 GLY A O 1
ATOM 3005 N N . ARG A 1 389 ? -0.852 15.033 25.899 1.00 82.75 389 ARG A N 1
ATOM 3006 C CA . ARG A 1 389 ? 0.382 14.262 26.090 1.00 82.75 389 ARG A CA 1
ATOM 3007 C C . ARG A 1 389 ? 1.602 15.097 25.708 1.00 82.75 389 ARG A C 1
ATOM 3009 O O . ARG A 1 389 ? 1.538 15.886 24.771 1.00 82.75 389 ARG A O 1
ATOM 3016 N N . ASN A 1 390 ? 2.723 14.892 26.406 1.00 78.38 390 ASN A N 1
ATOM 3017 C CA . ASN A 1 390 ? 4.003 15.577 26.164 1.00 78.38 390 ASN A CA 1
ATOM 3018 C C . ASN A 1 390 ? 4.712 15.049 24.901 1.00 78.38 390 ASN A C 1
ATOM 3020 O O . ASN A 1 390 ? 5.868 14.631 24.943 1.00 78.38 390 ASN A O 1
ATOM 3024 N N . ILE A 1 391 ? 4.001 15.044 23.778 1.00 79.38 391 ILE A N 1
ATOM 3025 C CA . ILE A 1 391 ? 4.477 14.650 22.457 1.00 79.38 391 ILE A CA 1
ATOM 3026 C C . ILE A 1 391 ? 4.276 15.862 21.562 1.00 79.38 391 ILE A C 1
ATOM 3028 O O . ILE A 1 391 ? 3.162 16.364 21.461 1.00 79.38 391 ILE A O 1
ATOM 3032 N N . ARG A 1 392 ? 5.351 16.326 20.927 1.00 78.12 392 ARG A N 1
ATOM 3033 C CA . ARG A 1 392 ? 5.321 17.493 20.048 1.00 78.12 392 ARG A CA 1
ATOM 3034 C C . ARG A 1 392 ? 5.531 17.062 18.604 1.00 78.12 392 ARG A C 1
ATOM 3036 O O . ARG A 1 392 ? 6.442 16.282 18.317 1.00 78.12 392 ARG A O 1
ATOM 3043 N N . ILE A 1 393 ? 4.687 17.560 17.706 1.00 84.06 393 ILE A N 1
ATOM 3044 C CA . ILE A 1 393 ? 4.843 17.362 16.262 1.00 84.06 393 ILE A CA 1
ATOM 3045 C C . ILE A 1 393 ? 5.264 18.690 15.634 1.00 84.06 393 ILE A C 1
ATOM 3047 O O . ILE A 1 393 ? 4.443 19.560 15.375 1.00 84.06 393 ILE A O 1
ATOM 3051 N N . ASP A 1 394 ? 6.558 18.832 15.354 1.00 83.69 394 ASP A N 1
ATOM 3052 C CA . ASP A 1 394 ? 7.144 20.052 14.774 1.00 83.69 394 ASP A CA 1
ATOM 3053 C C . ASP A 1 394 ? 7.056 20.114 13.242 1.00 83.69 394 ASP A C 1
ATOM 3055 O O . ASP A 1 394 ? 7.958 20.604 12.566 1.00 83.69 394 ASP A O 1
ATOM 3059 N N . ARG A 1 395 ? 5.983 19.572 12.662 1.00 88.31 395 ARG A N 1
ATOM 3060 C CA . ARG A 1 395 ? 5.754 19.606 11.214 1.00 88.31 395 ARG A CA 1
ATOM 3061 C C . ARG A 1 395 ? 4.276 19.689 10.885 1.00 88.31 395 ARG A C 1
ATOM 3063 O O . ARG A 1 395 ? 3.442 19.162 11.619 1.00 88.31 395 ARG A O 1
ATOM 3070 N N . GLU A 1 396 ? 3.982 20.283 9.739 1.00 88.50 396 GLU A N 1
ATOM 3071 C CA . GLU A 1 396 ? 2.654 20.210 9.148 1.00 88.50 396 GLU A CA 1
ATOM 3072 C C . GLU A 1 396 ? 2.346 18.763 8.737 1.00 88.50 396 GLU A C 1
ATOM 3074 O O . GLU A 1 396 ? 3.206 18.040 8.223 1.00 88.50 396 GLU A O 1
ATOM 3079 N N . LEU A 1 397 ? 1.125 18.324 9.028 1.00 91.12 397 LEU A N 1
ATOM 3080 C CA . LEU A 1 397 ? 0.631 16.996 8.686 1.00 91.12 397 LEU A CA 1
ATOM 3081 C C . LEU A 1 397 ? -0.376 17.126 7.549 1.00 91.12 397 LEU A C 1
ATOM 3083 O O . LEU A 1 397 ? -1.127 18.097 7.494 1.00 91.12 397 LEU A O 1
ATOM 3087 N N . SER A 1 398 ? -0.420 16.128 6.667 1.00 90.31 398 SER A N 1
ATOM 3088 C CA . SER A 1 398 ? -1.447 16.078 5.629 1.00 90.31 398 SER A CA 1
ATOM 3089 C C . SER A 1 398 ? -2.850 16.012 6.261 1.00 90.31 398 SER A C 1
ATOM 3091 O O . SER A 1 398 ? -3.001 15.397 7.325 1.00 90.31 398 SER A O 1
ATOM 3093 N N . PRO A 1 399 ? -3.892 16.554 5.598 1.00 91.12 399 PRO A N 1
ATOM 3094 C CA . PRO A 1 399 ? -5.276 16.412 6.052 1.00 91.12 399 PRO A CA 1
ATOM 3095 C C . PRO A 1 399 ? -5.655 14.948 6.286 1.00 91.12 399 PRO A C 1
ATOM 3097 O O . PRO A 1 399 ? -6.210 14.618 7.329 1.00 91.12 399 PRO A O 1
ATOM 3100 N N . GLU A 1 400 ? -5.226 14.062 5.381 1.00 92.94 400 GLU A N 1
ATOM 3101 C CA . GLU A 1 400 ? -5.426 12.614 5.483 1.00 92.94 400 GLU A CA 1
ATOM 3102 C C . GLU A 1 400 ? -4.780 11.998 6.737 1.00 92.94 400 GLU A C 1
ATOM 3104 O O . GLU A 1 400 ? -5.259 10.993 7.243 1.00 92.94 400 GLU A O 1
ATOM 3109 N N . THR A 1 401 ? -3.700 12.585 7.267 1.00 92.62 401 THR A N 1
ATOM 3110 C CA . THR A 1 401 ? -3.079 12.132 8.523 1.00 92.62 401 THR A CA 1
ATOM 3111 C C . THR A 1 401 ? -3.857 12.578 9.754 1.00 92.62 401 THR A C 1
ATOM 3113 O O . THR A 1 401 ? -3.904 11.863 10.756 1.00 92.62 401 THR A O 1
ATOM 3116 N N . THR A 1 402 ? -4.444 13.771 9.722 1.00 90.12 402 THR A N 1
ATOM 3117 C CA . THR A 1 402 ? -5.182 14.306 10.873 1.00 90.12 402 THR A CA 1
ATOM 3118 C C . THR A 1 402 ? -6.631 13.837 10.916 1.00 90.12 402 THR A C 1
ATOM 3120 O O . THR A 1 402 ? -7.165 13.651 12.009 1.00 90.12 402 THR A O 1
ATOM 3123 N N . ASP A 1 403 ? -7.240 13.628 9.750 1.00 89.88 403 ASP A N 1
ATOM 3124 C CA . ASP A 1 403 ? -8.607 13.145 9.589 1.00 89.88 403 ASP A CA 1
ATOM 3125 C C . ASP A 1 403 ? -8.673 12.101 8.459 1.00 89.88 403 ASP A C 1
ATOM 3127 O O . ASP A 1 403 ? -8.982 12.425 7.312 1.00 89.88 403 ASP A O 1
ATOM 3131 N N . PRO A 1 404 ? -8.296 10.843 8.751 1.00 93.12 404 PRO A N 1
ATOM 3132 C CA . PRO A 1 404 ? -8.162 9.820 7.721 1.00 93.12 404 PRO A CA 1
ATOM 3133 C C . PRO A 1 404 ? -9.524 9.382 7.183 1.00 93.12 404 PRO A C 1
ATOM 3135 O O . PRO A 1 404 ? -10.404 8.993 7.960 1.00 93.12 404 PRO A O 1
ATOM 3138 N N . LYS A 1 405 ? -9.681 9.343 5.854 1.00 94.75 405 LYS A N 1
ATOM 3139 C CA . LYS A 1 405 ? -10.951 8.970 5.205 1.00 94.75 405 LYS A CA 1
ATOM 3140 C C . LYS A 1 405 ? -11.455 7.594 5.616 1.00 94.75 405 LYS A C 1
ATOM 3142 O O . LYS A 1 405 ? -12.658 7.417 5.808 1.00 94.75 405 LYS A O 1
ATOM 3147 N N . TYR A 1 406 ? -10.548 6.643 5.834 1.00 96.00 406 TYR A N 1
ATOM 3148 C CA . TYR A 1 406 ? -10.928 5.296 6.246 1.00 96.00 406 TYR A CA 1
ATOM 3149 C C . TYR A 1 406 ? -11.723 5.272 7.563 1.00 96.00 406 TYR A C 1
ATOM 3151 O O . TYR A 1 406 ? -12.571 4.401 7.751 1.00 96.00 406 TYR A O 1
ATOM 3159 N N . VAL A 1 407 ? -11.479 6.215 8.483 1.00 97.19 407 VAL A N 1
ATOM 3160 C CA . VAL A 1 407 ? -12.229 6.301 9.747 1.00 97.19 407 VAL A CA 1
ATOM 3161 C C . VAL A 1 407 ? -13.678 6.695 9.466 1.00 97.19 407 VAL A C 1
ATOM 3163 O O . VAL A 1 407 ? -14.591 6.093 10.032 1.00 97.19 407 VAL A O 1
ATOM 3166 N N . GLY A 1 408 ? -13.890 7.647 8.552 1.00 96.44 408 GLY A N 1
ATOM 3167 C CA . GLY A 1 408 ? -15.220 8.048 8.095 1.00 96.44 408 GLY A CA 1
ATOM 3168 C C . GLY A 1 408 ? -15.978 6.907 7.421 1.00 96.44 408 GLY A C 1
ATOM 3169 O O . GLY A 1 408 ? -17.133 6.665 7.758 1.00 96.44 408 GLY A O 1
ATOM 3170 N N . GLU A 1 409 ? -15.313 6.122 6.569 1.00 96.25 409 GLU A N 1
ATOM 3171 C CA . GLU A 1 409 ? -15.926 4.940 5.946 1.00 96.25 409 GLU A CA 1
ATOM 3172 C C . GLU A 1 409 ? -16.396 3.905 6.986 1.00 96.25 409 GLU A C 1
ATOM 3174 O O . GLU A 1 409 ? -17.484 3.336 6.856 1.00 96.25 409 GLU A O 1
ATOM 3179 N N . ILE A 1 410 ? -15.606 3.665 8.041 1.00 97.75 410 ILE A N 1
ATOM 3180 C CA . ILE A 1 410 ? -16.009 2.773 9.142 1.00 97.75 410 ILE A CA 1
ATOM 3181 C C . ILE A 1 410 ? -17.188 3.379 9.914 1.00 97.75 410 ILE A C 1
ATOM 3183 O O . ILE A 1 410 ? -18.150 2.668 10.221 1.00 97.75 410 ILE A O 1
ATOM 3187 N N . PHE A 1 411 ? -17.137 4.678 10.222 1.00 97.75 411 PHE A N 1
ATOM 3188 C CA . PHE A 1 411 ? -18.202 5.382 10.935 1.00 97.75 411 PHE A CA 1
ATOM 3189 C C . PHE A 1 411 ? -19.540 5.284 10.196 1.00 97.75 411 PHE A C 1
ATOM 3191 O O . PHE A 1 411 ? -20.545 4.883 10.794 1.00 97.75 411 PHE A O 1
ATOM 3198 N N . ASP A 1 412 ? -19.538 5.578 8.897 1.00 96.06 412 ASP A N 1
ATOM 3199 C CA . ASP A 1 412 ? -20.729 5.581 8.049 1.00 96.06 412 ASP A CA 1
ATOM 3200 C C . ASP A 1 412 ? -21.386 4.202 7.961 1.00 96.06 412 ASP A C 1
ATOM 3202 O O . ASP A 1 412 ? -22.615 4.106 7.909 1.00 96.06 412 ASP A O 1
ATOM 3206 N N . LYS A 1 413 ? -20.592 3.122 7.984 1.00 95.50 413 LYS A N 1
ATOM 3207 C CA . LYS A 1 413 ? -21.126 1.754 7.944 1.00 95.50 413 LYS A CA 1
ATOM 3208 C C . LYS A 1 413 ? -21.573 1.227 9.303 1.00 95.50 413 LYS A C 1
ATOM 3210 O O . LYS A 1 413 ? -22.612 0.576 9.378 1.00 95.50 413 LYS A O 1
ATOM 3215 N N . PHE A 1 414 ? -20.811 1.466 10.372 1.00 96.38 414 PHE A N 1
ATOM 3216 C CA . PHE A 1 414 ? -21.071 0.818 11.663 1.00 96.38 414 PHE A CA 1
ATOM 3217 C C . PHE A 1 414 ? -21.823 1.684 12.666 1.00 96.38 414 PHE A C 1
ATOM 3219 O O . PHE A 1 414 ? -22.648 1.148 13.401 1.00 96.38 414 PHE A O 1
ATOM 3226 N N . LEU A 1 415 ? -21.572 2.989 12.739 1.00 97.19 415 LEU A N 1
ATOM 3227 C CA . LEU A 1 415 ? -22.107 3.825 13.820 1.00 97.19 415 LEU A CA 1
ATOM 3228 C C . LEU A 1 415 ? -23.208 4.767 13.346 1.00 97.19 415 LEU A C 1
ATOM 3230 O O . LEU A 1 415 ? -24.235 4.873 14.017 1.00 97.19 415 LEU A O 1
ATOM 3234 N N . LEU A 1 416 ? -23.055 5.396 12.179 1.00 97.56 416 LEU A N 1
ATOM 3235 C CA . LEU A 1 416 ? -24.045 6.339 11.655 1.00 97.56 416 LEU A CA 1
ATOM 3236 C C . LEU A 1 416 ? -25.470 5.748 11.593 1.00 97.56 416 LEU A C 1
ATOM 3238 O O . LEU A 1 416 ? -26.391 6.400 12.099 1.00 97.56 416 LEU A O 1
ATOM 3242 N N . PRO A 1 417 ? -25.699 4.517 11.085 1.00 96.75 417 PRO A N 1
ATOM 3243 C CA . PRO A 1 417 ? -27.053 3.965 10.984 1.00 96.75 417 PRO A CA 1
ATOM 3244 C C . PRO A 1 417 ? -27.617 3.479 12.337 1.00 96.75 417 PRO A C 1
ATOM 3246 O O . PRO A 1 417 ? -28.796 3.129 12.447 1.00 96.75 417 PRO A O 1
ATOM 3249 N N . ARG A 1 418 ? -26.785 3.464 13.391 1.00 97.25 418 ARG A N 1
ATOM 3250 C CA . ARG A 1 418 ? -27.191 3.161 14.773 1.00 97.25 418 ARG A CA 1
ATOM 3251 C C . ARG A 1 418 ? -27.669 4.396 15.535 1.00 97.25 418 ARG A C 1
ATOM 3253 O O . ARG A 1 418 ? -28.361 4.239 16.530 1.00 97.25 418 ARG A O 1
ATOM 3260 N N . ILE A 1 419 ? -27.362 5.601 15.054 1.00 97.94 419 ILE A N 1
ATOM 3261 C CA . ILE A 1 419 ? -27.809 6.874 15.652 1.00 97.94 419 ILE A CA 1
ATOM 3262 C C . ILE A 1 419 ? -28.737 7.681 14.731 1.00 97.94 419 ILE A C 1
ATOM 3264 O O . ILE A 1 419 ? -29.255 8.726 15.119 1.00 97.94 419 ILE A O 1
ATOM 3268 N N . SER A 1 420 ? -28.936 7.239 13.488 1.00 97.38 420 SER A N 1
ATOM 3269 C CA . SER A 1 420 ? -29.688 8.001 12.493 1.00 97.38 420 SER A CA 1
ATOM 3270 C C . SER A 1 420 ? -30.272 7.138 11.375 1.00 97.38 420 SER A C 1
ATOM 3272 O O . SER A 1 420 ? -29.883 5.990 11.173 1.00 97.38 420 SER A O 1
ATOM 3274 N N . THR A 1 421 ? -31.200 7.728 10.628 1.00 94.50 421 THR A N 1
ATOM 3275 C CA . THR A 1 421 ? -31.799 7.206 9.393 1.00 94.50 421 THR A CA 1
ATOM 3276 C C . THR A 1 421 ? -31.635 8.226 8.263 1.00 94.50 421 THR A C 1
ATOM 3278 O O . THR A 1 421 ? -31.010 9.280 8.442 1.00 94.50 421 THR A O 1
ATOM 3281 N N . ASP A 1 422 ? -32.140 7.898 7.071 1.00 92.44 422 ASP A N 1
ATOM 3282 C CA . ASP A 1 422 ? -32.085 8.760 5.885 1.00 92.44 422 ASP A CA 1
ATOM 3283 C C . ASP A 1 422 ? -30.659 9.237 5.561 1.00 92.44 422 ASP A C 1
ATOM 3285 O O . ASP A 1 422 ? -30.424 10.408 5.262 1.00 92.44 422 ASP A O 1
ATOM 3289 N N . ARG A 1 423 ? -29.690 8.311 5.652 1.00 88.19 423 ARG A N 1
ATOM 3290 C CA . ARG A 1 423 ? -28.252 8.560 5.433 1.00 88.19 423 ARG A CA 1
ATOM 3291 C C . ARG A 1 423 ? -27.698 9.680 6.326 1.00 88.19 423 ARG A C 1
ATOM 3293 O O . ARG A 1 423 ? -27.024 10.589 5.848 1.00 88.19 423 ARG A O 1
ATOM 3300 N N . GLY A 1 424 ? -28.010 9.644 7.621 1.00 93.31 424 GLY A N 1
ATOM 3301 C CA . GLY A 1 424 ? -27.470 10.618 8.570 1.00 93.31 424 GLY A CA 1
ATOM 3302 C C . GLY A 1 424 ? -28.211 11.946 8.627 1.00 93.31 424 GLY A C 1
ATOM 3303 O O . GLY A 1 424 ? -27.656 12.910 9.154 1.00 93.31 424 GLY A O 1
ATOM 3304 N N . ARG A 1 425 ? -29.433 12.019 8.084 1.00 94.75 425 ARG A N 1
ATOM 3305 C CA . ARG A 1 425 ? -30.245 13.249 8.066 1.00 94.75 425 ARG A CA 1
ATOM 3306 C C . ARG A 1 425 ? -31.284 13.304 9.176 1.00 94.75 425 ARG A C 1
ATOM 3308 O O . ARG A 1 425 ? -31.660 14.396 9.592 1.00 94.75 425 ARG A O 1
ATOM 3315 N N . ARG A 1 426 ? -31.755 12.151 9.656 1.00 96.62 426 ARG A N 1
ATOM 3316 C CA . ARG A 1 426 ? -32.807 12.075 10.674 1.00 96.62 426 ARG A CA 1
ATOM 3317 C C . ARG A 1 426 ? -32.315 11.329 11.902 1.00 96.62 426 ARG A C 1
ATOM 3319 O O . ARG A 1 426 ? -31.855 10.196 11.789 1.00 96.62 426 ARG A O 1
ATOM 3326 N N . ARG A 1 427 ? -32.412 11.958 13.074 1.00 97.38 427 ARG A N 1
ATOM 3327 C CA . ARG A 1 427 ? -32.028 11.335 14.347 1.00 97.38 427 ARG A CA 1
ATOM 3328 C C . ARG A 1 427 ? -33.006 10.225 14.740 1.00 97.38 427 ARG A C 1
ATOM 3330 O O . ARG A 1 427 ? -34.198 10.336 14.457 1.00 97.38 427 ARG A O 1
ATOM 3337 N N . LEU A 1 428 ? -32.513 9.198 15.424 1.00 97.81 428 LEU A N 1
ATOM 3338 C CA . LEU A 1 428 ? -33.355 8.244 16.155 1.00 97.81 428 LEU A CA 1
ATOM 3339 C C . LEU A 1 428 ? -33.752 8.818 17.528 1.00 97.81 428 LEU A C 1
ATOM 3341 O O . LEU A 1 428 ? -33.197 9.827 17.974 1.00 97.81 428 LEU A O 1
ATOM 3345 N N . SER A 1 429 ? -34.676 8.174 18.244 1.00 98.06 429 SER A N 1
ATOM 3346 C CA . SER A 1 429 ? -34.844 8.485 19.672 1.00 98.06 429 SER A CA 1
ATOM 3347 C C . SER A 1 429 ? -33.573 8.107 20.448 1.00 98.06 429 SER A C 1
ATOM 3349 O O . SER A 1 429 ? -32.785 7.274 19.996 1.00 98.06 429 SER A O 1
ATOM 3351 N N . ALA A 1 430 ? -33.336 8.731 21.605 1.00 97.94 430 ALA A N 1
ATOM 3352 C CA . ALA A 1 430 ? -32.159 8.417 22.417 1.00 97.94 430 ALA A CA 1
ATOM 3353 C C . ALA A 1 430 ? -32.154 6.953 22.886 1.00 97.94 430 ALA A C 1
ATOM 3355 O O . ALA A 1 430 ? -31.110 6.310 22.842 1.00 97.94 430 ALA A O 1
ATOM 3356 N N . ASP A 1 431 ? -33.316 6.412 23.254 1.00 97.00 431 ASP A N 1
ATOM 3357 C CA . ASP A 1 431 ? -33.449 5.022 23.700 1.00 97.00 431 ASP A CA 1
ATOM 3358 C C . ASP A 1 431 ? -33.217 4.029 22.557 1.00 97.00 431 ASP A C 1
ATOM 3360 O O . ASP A 1 431 ? -32.507 3.037 22.724 1.00 97.00 431 ASP A O 1
ATOM 3364 N N . GLU A 1 432 ? -33.750 4.317 21.367 1.00 96.75 432 GLU A N 1
ATOM 3365 C CA . GLU A 1 432 ? -33.523 3.478 20.191 1.00 96.75 432 GLU A CA 1
ATOM 3366 C C . GLU A 1 432 ? -32.056 3.520 19.751 1.00 96.75 432 GLU A C 1
ATOM 3368 O O . GLU A 1 432 ? -31.463 2.474 19.482 1.00 96.75 432 GLU A O 1
ATOM 3373 N N . ALA A 1 433 ? -31.446 4.708 19.720 1.00 97.69 433 ALA A N 1
ATOM 3374 C CA . ALA A 1 433 ? -30.030 4.853 19.402 1.00 97.69 433 ALA A CA 1
ATOM 3375 C C . ALA A 1 433 ? -29.148 4.120 20.422 1.00 97.69 433 ALA A C 1
ATOM 3377 O O . ALA A 1 433 ? -28.228 3.402 20.039 1.00 97.69 433 ALA A O 1
ATOM 3378 N N . ALA A 1 434 ? -29.456 4.242 21.717 1.00 97.44 434 ALA A N 1
ATOM 3379 C CA . ALA A 1 434 ? -28.757 3.534 22.784 1.00 97.44 434 ALA A CA 1
ATOM 3380 C C . ALA A 1 434 ? -28.850 2.011 22.602 1.00 97.44 434 ALA A C 1
ATOM 3382 O O . ALA A 1 434 ? -27.831 1.327 22.690 1.00 97.44 434 ALA A O 1
ATOM 3383 N N . LEU A 1 435 ? -30.035 1.484 22.275 1.00 95.94 435 LEU A N 1
ATOM 3384 C CA . LEU A 1 435 ? -30.236 0.059 22.007 1.00 95.94 435 LEU A CA 1
ATOM 3385 C C . LEU A 1 435 ? -29.464 -0.416 20.766 1.00 95.94 435 LEU A C 1
ATOM 3387 O O . LEU A 1 435 ? -28.831 -1.469 20.800 1.00 95.94 435 LEU A O 1
ATOM 3391 N N . ARG A 1 436 ? -29.482 0.345 19.666 1.00 96.69 436 ARG A N 1
ATOM 3392 C CA . ARG A 1 436 ? -28.757 -0.021 18.435 1.00 96.69 436 ARG A CA 1
ATOM 3393 C C . ARG A 1 436 ? -27.242 0.046 18.612 1.00 96.69 436 ARG A C 1
ATOM 3395 O O . ARG A 1 436 ? -26.536 -0.842 18.137 1.00 96.69 436 ARG A O 1
ATOM 3402 N N . VAL A 1 437 ? -26.738 1.062 19.314 1.00 97.69 437 VAL A N 1
ATOM 3403 C CA . VAL A 1 437 ? -25.317 1.173 19.681 1.00 97.69 437 VAL A CA 1
ATOM 3404 C C . VAL A 1 437 ? -24.906 0.017 20.589 1.00 97.69 437 VAL A C 1
ATOM 3406 O O . VAL A 1 437 ? -23.867 -0.589 20.347 1.00 97.69 437 VAL A O 1
ATOM 3409 N N . ARG A 1 438 ? -25.750 -0.365 21.557 1.00 96.69 438 ARG A N 1
ATOM 3410 C CA . ARG A 1 438 ? -25.490 -1.497 22.456 1.00 96.69 438 ARG A CA 1
ATOM 3411 C C . ARG A 1 438 ? -25.263 -2.817 21.724 1.00 96.69 438 ARG A C 1
ATOM 3413 O O . ARG A 1 438 ? -24.457 -3.631 22.177 1.00 96.69 438 ARG A O 1
ATOM 3420 N N . ARG A 1 439 ? -25.945 -3.019 20.594 1.00 96.81 439 ARG A N 1
ATOM 3421 C CA . ARG A 1 439 ? -25.797 -4.208 19.743 1.00 96.81 439 ARG A CA 1
ATOM 3422 C C . ARG A 1 439 ? -24.461 -4.275 19.000 1.00 96.81 439 ARG A C 1
ATOM 3424 O O . ARG A 1 439 ? -24.205 -5.278 18.346 1.00 96.81 439 ARG A O 1
ATOM 3431 N N . LEU A 1 440 ? -23.601 -3.261 19.092 1.00 97.62 440 LEU A N 1
ATOM 3432 C CA . LEU A 1 440 ? -22.245 -3.292 18.550 1.00 97.62 440 LEU A CA 1
ATOM 3433 C C . LEU A 1 440 ? -21.215 -3.375 19.680 1.00 97.62 440 LEU A C 1
ATOM 3435 O O . LEU A 1 440 ? -21.155 -2.512 20.552 1.00 97.62 440 LEU A O 1
ATOM 3439 N N . ASN A 1 441 ? -20.357 -4.389 19.616 1.00 97.94 441 ASN A N 1
ATOM 3440 C CA . ASN A 1 441 ? -19.188 -4.522 20.481 1.00 97.94 441 ASN A CA 1
ATOM 3441 C C . ASN A 1 441 ? -17.933 -4.379 19.617 1.00 97.94 441 ASN A C 1
ATOM 3443 O O . ASN A 1 441 ? -17.859 -4.969 18.540 1.00 97.94 441 ASN A O 1
ATOM 3447 N N . ILE A 1 442 ? -16.949 -3.606 20.065 1.00 98.56 442 ILE A N 1
ATOM 3448 C CA . ILE A 1 442 ? -15.701 -3.390 19.328 1.00 98.56 442 ILE A CA 1
ATOM 3449 C C . ILE A 1 442 ? -14.560 -4.104 20.047 1.00 98.56 442 ILE A C 1
ATOM 3451 O O . ILE A 1 442 ? -14.330 -3.887 21.234 1.00 98.56 442 ILE A O 1
ATOM 3455 N N . VAL A 1 443 ? -13.821 -4.925 19.305 1.00 98.56 443 VAL A N 1
ATOM 3456 C CA . VAL A 1 443 ? -12.522 -5.471 19.709 1.00 98.56 443 VAL A CA 1
ATOM 3457 C C . VAL A 1 443 ? -11.450 -4.656 19.004 1.00 98.56 443 VAL A C 1
ATOM 3459 O O . VAL A 1 443 ? -11.452 -4.567 17.779 1.00 98.56 443 VAL A O 1
ATOM 3462 N N . ALA A 1 444 ? -10.543 -4.050 19.757 1.00 98.12 444 ALA A N 1
ATOM 3463 C CA . ALA A 1 444 ? -9.516 -3.166 19.226 1.00 98.12 444 ALA A CA 1
ATOM 3464 C C . ALA A 1 444 ? -8.110 -3.633 19.613 1.00 98.12 444 ALA A C 1
ATOM 3466 O O . ALA A 1 444 ? -7.892 -4.172 20.697 1.00 98.12 444 ALA A O 1
ATOM 3467 N N . HIS A 1 445 ? -7.141 -3.380 18.739 1.00 96.94 445 HIS A N 1
ATOM 3468 C CA . HIS A 1 445 ? -5.736 -3.666 19.005 1.00 96.94 445 HIS A CA 1
ATOM 3469 C C . HIS A 1 445 ? -4.814 -2.606 18.395 1.00 96.94 445 HIS A C 1
ATOM 3471 O O . HIS A 1 445 ? -5.026 -2.228 17.244 1.00 96.94 445 HIS A O 1
ATOM 3477 N N . CYS A 1 446 ? -3.793 -2.139 19.129 1.00 94.44 446 CYS A N 1
ATOM 3478 C CA . CYS A 1 446 ? -2.806 -1.159 18.651 1.00 94.44 446 CYS A CA 1
ATOM 3479 C C . CYS A 1 446 ? -3.487 0.050 17.962 1.00 94.44 446 CYS A C 1
ATOM 3481 O O . CYS A 1 446 ? -4.190 0.827 18.616 1.00 94.44 446 CYS A O 1
ATOM 3483 N N . HIS A 1 447 ? -3.344 0.190 16.638 1.00 95.62 447 HIS A N 1
ATOM 3484 C CA . HIS A 1 447 ? -3.967 1.234 15.808 1.00 95.62 447 HIS A CA 1
ATOM 3485 C C . HIS A 1 447 ? -5.503 1.184 15.776 1.00 95.62 447 HIS A C 1
ATOM 3487 O O . HIS A 1 447 ? -6.176 2.205 15.602 1.00 95.62 447 HIS A O 1
ATOM 3493 N N . GLY A 1 448 ? -6.091 0.013 15.997 1.00 97.38 448 GLY A N 1
ATOM 3494 C CA . GLY A 1 448 ? -7.530 -0.145 16.151 1.00 97.38 448 GLY A CA 1
ATOM 3495 C C . GLY A 1 448 ? -8.088 0.622 17.348 1.00 97.38 448 GLY A C 1
ATOM 3496 O O . GLY A 1 448 ? -9.211 1.112 17.278 1.00 97.38 448 GLY A O 1
ATOM 3497 N N . ALA A 1 449 ? -7.300 0.814 18.413 1.00 95.88 449 ALA A N 1
ATOM 3498 C CA . ALA A 1 449 ? -7.714 1.614 19.567 1.00 95.88 449 ALA A CA 1
ATOM 3499 C C . ALA A 1 449 ? -7.734 3.120 19.254 1.00 95.88 449 ALA A C 1
ATOM 3501 O O . ALA A 1 449 ? -8.665 3.815 19.661 1.00 95.88 449 ALA A O 1
ATOM 3502 N N . TYR A 1 450 ? -6.756 3.612 18.478 1.00 95.94 450 TYR A N 1
ATOM 3503 C CA . TYR A 1 450 ? -6.786 4.966 17.902 1.00 95.94 450 TYR A CA 1
ATOM 3504 C C . TYR A 1 450 ? -8.055 5.160 17.063 1.00 95.94 450 TYR A C 1
ATOM 3506 O O . TYR A 1 450 ? -8.793 6.131 17.249 1.00 95.94 450 TYR A O 1
ATOM 3514 N N . THR A 1 451 ? -8.338 4.190 16.188 1.00 97.62 451 THR A N 1
ATOM 3515 C CA . THR A 1 451 ? -9.502 4.219 15.296 1.00 97.62 451 THR A CA 1
ATOM 3516 C C . THR A 1 451 ? -10.803 4.225 16.100 1.00 97.62 451 THR A C 1
ATOM 3518 O O . THR A 1 451 ? -11.661 5.064 15.849 1.00 97.62 451 THR A O 1
ATOM 3521 N N . ALA A 1 452 ? -10.933 3.372 17.120 1.00 97.62 452 ALA A N 1
ATOM 3522 C CA . ALA A 1 452 ? -12.105 3.330 17.994 1.00 97.62 452 ALA A CA 1
ATOM 3523 C C . ALA A 1 452 ? -12.354 4.666 18.715 1.00 97.62 452 ALA A C 1
ATOM 3525 O O . ALA A 1 452 ? -13.496 5.121 18.785 1.00 97.62 452 ALA A O 1
ATOM 3526 N N . LEU A 1 453 ? -11.294 5.327 19.197 1.00 95.62 453 LEU A N 1
ATOM 3527 C CA . LEU A 1 453 ? -11.425 6.633 19.842 1.00 95.62 453 LEU A CA 1
ATOM 3528 C C . LEU A 1 453 ? -11.860 7.720 18.838 1.00 95.62 453 LEU A C 1
ATOM 3530 O O . LEU A 1 453 ? -12.744 8.518 19.133 1.00 95.62 453 LEU A O 1
ATOM 3534 N N . ARG A 1 454 ? -11.329 7.707 17.607 1.00 96.81 454 ARG A N 1
ATOM 3535 C CA . ARG A 1 454 ? -11.790 8.625 16.549 1.00 96.81 454 ARG A CA 1
ATOM 3536 C C . ARG A 1 454 ? -13.251 8.390 16.164 1.00 96.81 454 ARG A C 1
ATOM 3538 O O . ARG A 1 454 ? -13.990 9.355 15.992 1.00 96.81 454 ARG A O 1
ATOM 3545 N N . LEU A 1 455 ? -13.685 7.134 16.082 1.00 97.94 455 LEU A N 1
ATOM 3546 C CA . LEU A 1 455 ? -15.074 6.780 15.786 1.00 97.94 455 LEU A CA 1
ATOM 3547 C C . LEU A 1 455 ? -16.051 7.335 16.830 1.00 97.94 455 LEU A C 1
ATOM 3549 O O . LEU A 1 455 ? -17.124 7.821 16.470 1.00 97.94 455 LEU A O 1
ATOM 3553 N N . GLU A 1 456 ? -15.695 7.297 18.115 1.00 95.75 456 GLU A N 1
ATOM 3554 C CA . GLU A 1 456 ? -16.563 7.849 19.156 1.00 95.75 456 GLU A CA 1
ATOM 3555 C C . GLU A 1 456 ? -16.587 9.388 19.171 1.00 95.75 456 GLU A C 1
ATOM 3557 O O . GLU A 1 456 ? -17.634 9.978 19.449 1.00 95.75 456 GLU A O 1
ATOM 3562 N N . GLU A 1 457 ? -15.472 10.040 18.816 1.00 95.44 457 GLU A N 1
ATOM 3563 C CA . GLU A 1 457 ? -15.402 11.492 18.614 1.00 95.44 457 GLU A CA 1
ATOM 3564 C C . GLU A 1 457 ? -16.347 11.908 17.472 1.00 95.44 457 GLU A C 1
ATOM 3566 O O . GLU A 1 457 ? -17.197 12.783 17.664 1.00 95.44 457 GLU A O 1
ATOM 3571 N N . MET A 1 458 ? -16.289 11.204 16.335 1.00 97.19 458 MET A N 1
ATOM 3572 C CA . MET A 1 458 ? -17.197 11.415 15.199 1.00 97.19 458 MET A CA 1
ATOM 3573 C C . MET A 1 458 ? -18.658 11.160 15.576 1.00 97.19 458 MET A C 1
ATOM 3575 O O . MET A 1 458 ? -19.542 11.932 15.210 1.00 97.19 458 MET A O 1
ATOM 3579 N N . MET A 1 459 ? -18.936 10.115 16.361 1.00 97.75 459 MET A N 1
ATOM 3580 C CA . MET A 1 459 ? -20.288 9.837 16.854 1.00 97.75 459 MET A CA 1
ATOM 3581 C C . MET A 1 459 ? -20.818 10.983 17.726 1.00 97.75 459 MET A C 1
ATOM 3583 O O . MET A 1 459 ? -21.977 11.379 17.587 1.00 97.75 459 MET A O 1
ATOM 3587 N N . GLN A 1 460 ? -19.983 11.551 18.599 1.00 97.12 460 GLN A N 1
ATOM 3588 C CA . GLN A 1 460 ? -20.354 12.687 19.446 1.00 97.12 460 GLN A CA 1
ATOM 3589 C C . GLN A 1 460 ? -20.641 13.962 18.656 1.00 97.12 460 GLN A C 1
ATOM 3591 O O . GLN A 1 460 ? -21.612 14.666 18.966 1.00 97.12 460 GLN A O 1
ATOM 3596 N N . GLU A 1 461 ? -19.806 14.263 17.664 1.00 97.12 461 GLU A N 1
ATOM 3597 C CA . GLU A 1 461 ? -19.991 15.387 16.745 1.00 97.12 461 GLU A CA 1
ATOM 3598 C C . GLU A 1 461 ? -21.268 15.195 15.929 1.00 97.12 461 GLU A C 1
ATOM 3600 O O . GLU A 1 461 ? -22.142 16.066 15.932 1.00 97.12 461 GLU A O 1
ATOM 3605 N N . LYS A 1 462 ? -21.469 14.001 15.361 1.00 98.31 462 LYS A N 1
ATOM 3606 C CA . LYS A 1 462 ? -22.643 13.721 14.539 1.00 98.31 462 LYS A CA 1
ATOM 3607 C C . LYS A 1 462 ? -23.949 13.773 15.320 1.00 98.31 462 LYS A C 1
ATOM 3609 O O . LYS A 1 462 ? -24.929 14.344 14.851 1.00 98.31 462 LYS A O 1
ATOM 3614 N N . MET A 1 463 ? -23.985 13.230 16.537 1.00 98.56 463 MET A N 1
ATOM 3615 C CA . MET A 1 463 ? -25.170 13.352 17.390 1.00 98.56 463 MET A CA 1
ATOM 3616 C C . MET A 1 463 ? -25.456 14.814 17.768 1.00 98.56 463 MET A C 1
ATOM 3618 O O . MET A 1 463 ? -26.617 15.204 17.887 1.00 98.56 463 MET A O 1
ATOM 3622 N N . LYS A 1 464 ? -24.425 15.651 17.941 1.00 98.25 464 LYS A N 1
ATOM 3623 C CA . LYS A 1 464 ? -24.621 17.089 18.184 1.00 98.25 464 LYS A CA 1
ATOM 3624 C C . LYS A 1 464 ? -25.277 17.761 16.975 1.00 98.25 464 LYS A C 1
ATOM 3626 O O . LYS A 1 464 ? -26.237 18.502 17.164 1.00 98.25 464 LYS A O 1
ATOM 3631 N N . GLU A 1 465 ? -24.803 17.478 15.762 1.00 98.19 465 GLU A N 1
ATOM 3632 C CA . GLU A 1 465 ? -25.401 17.983 14.512 1.00 98.19 465 GLU A CA 1
ATOM 3633 C C . GLU A 1 465 ? -26.859 17.546 14.340 1.00 98.19 465 GLU A C 1
ATOM 3635 O O . GLU A 1 465 ? -27.708 18.334 13.937 1.00 98.19 465 GLU A O 1
ATOM 3640 N N . LEU A 1 466 ? -27.157 16.295 14.691 1.00 98.06 466 LEU A N 1
ATOM 3641 C CA . LEU A 1 466 ? -28.495 15.703 14.632 1.00 98.06 466 LEU A CA 1
ATOM 3642 C C . LEU A 1 466 ? -29.457 16.226 15.716 1.00 98.06 466 LEU A C 1
ATOM 3644 O O . LEU A 1 466 ? -30.621 15.826 15.747 1.00 98.06 466 LEU A O 1
ATOM 3648 N N . GLY A 1 467 ? -28.990 17.097 16.616 1.00 97.94 467 GLY A N 1
ATOM 3649 C CA . GLY A 1 467 ? -29.813 17.722 17.650 1.00 97.94 467 GLY A CA 1
ATOM 3650 C C . GLY A 1 467 ? -30.021 16.873 18.906 1.00 97.94 467 GLY A C 1
ATOM 3651 O O . GLY A 1 467 ? -31.005 17.073 19.615 1.00 97.94 467 GLY A O 1
ATOM 3652 N N . TYR A 1 468 ? -29.143 15.912 19.209 1.00 98.50 468 TYR A N 1
ATOM 3653 C CA . TYR A 1 468 ? -29.155 15.240 20.513 1.00 98.50 468 TYR A CA 1
ATOM 3654 C C . TYR A 1 468 ? -28.645 16.166 21.623 1.00 98.50 468 TYR A C 1
ATOM 3656 O O . TYR A 1 468 ? -27.588 16.797 21.517 1.00 98.50 468 TYR A O 1
ATOM 3664 N N . THR A 1 469 ? -29.364 16.200 22.741 1.00 98.38 469 THR A N 1
ATOM 3665 C CA . THR A 1 469 ? -28.953 16.941 23.936 1.00 98.38 469 THR A CA 1
ATOM 3666 C C . THR A 1 469 ? -27.689 16.329 24.555 1.00 98.38 469 THR A C 1
ATOM 3668 O O . THR A 1 469 ? -27.385 15.151 24.352 1.00 98.38 469 THR A O 1
ATOM 3671 N N . PRO A 1 470 ? -26.929 17.077 25.378 1.00 98.25 470 PRO A N 1
ATOM 3672 C CA . PRO A 1 470 ? -25.769 16.522 26.076 1.00 98.25 470 PRO A CA 1
ATOM 3673 C C . PRO A 1 470 ? -26.076 15.290 26.945 1.00 98.25 470 PRO A C 1
ATOM 3675 O O . PRO A 1 470 ? -25.201 14.445 27.115 1.00 98.25 470 PRO A O 1
ATOM 3678 N N . ALA A 1 471 ? -27.284 15.183 27.508 1.00 98.12 471 ALA A N 1
ATOM 3679 C CA . ALA A 1 471 ? -27.690 14.026 28.304 1.00 98.12 471 ALA A CA 1
ATOM 3680 C C . ALA A 1 471 ? -27.946 12.795 27.423 1.00 98.12 471 ALA A C 1
ATOM 3682 O O . ALA A 1 471 ? -27.371 11.741 27.694 1.00 98.12 471 ALA A O 1
ATOM 3683 N N . GLU A 1 472 ? -28.707 12.958 26.335 1.00 98.44 472 GLU A N 1
ATOM 3684 C CA . GLU A 1 472 ? -28.971 11.890 25.361 1.00 98.44 472 GLU A CA 1
ATOM 3685 C C . GLU A 1 472 ? -27.659 11.370 24.748 1.00 98.44 472 GLU A C 1
ATOM 3687 O O . GLU A 1 472 ? -27.421 10.166 24.709 1.00 98.44 472 GLU A O 1
ATOM 3692 N N . ARG A 1 473 ? -26.741 12.266 24.358 1.00 98.38 473 ARG A N 1
ATOM 3693 C CA . ARG A 1 473 ? -25.434 11.875 23.799 1.00 98.38 473 ARG A CA 1
ATOM 3694 C C . ARG A 1 473 ? -24.612 11.011 24.753 1.00 98.38 473 ARG A C 1
ATOM 3696 O O . ARG A 1 473 ? -23.980 10.054 24.314 1.00 98.38 473 ARG A O 1
ATOM 3703 N N . ARG A 1 474 ? -24.617 11.331 26.052 1.00 97.00 474 ARG A N 1
ATOM 3704 C CA . ARG A 1 474 ? -23.941 10.515 27.076 1.00 97.00 474 ARG A CA 1
ATOM 3705 C C . ARG A 1 474 ? -24.632 9.172 27.282 1.00 97.00 474 ARG A C 1
ATOM 3707 O O . ARG A 1 474 ? -23.943 8.180 27.486 1.00 97.00 474 ARG A O 1
ATOM 3714 N N . GLN A 1 475 ? -25.964 9.144 27.263 1.00 96.88 475 GLN A N 1
ATOM 3715 C CA . GLN A 1 475 ? -26.741 7.910 27.387 1.00 96.88 475 GLN A CA 1
ATOM 3716 C C . GLN A 1 475 ? -26.411 6.942 26.248 1.00 96.88 475 GLN A C 1
ATOM 3718 O O . GLN A 1 475 ? -26.084 5.791 26.524 1.00 96.88 475 GLN A O 1
ATOM 3723 N N . VAL A 1 476 ? -26.450 7.423 25.001 1.00 98.00 476 VAL A N 1
ATOM 3724 C CA . VAL A 1 476 ? -26.178 6.622 23.800 1.00 98.00 476 VAL A CA 1
ATOM 3725 C C . VAL A 1 476 ? -24.727 6.148 23.774 1.00 98.00 476 VAL A C 1
ATOM 3727 O O . VAL A 1 476 ? -24.481 4.951 23.670 1.00 98.00 476 VAL A O 1
ATOM 3730 N N . GLN A 1 477 ? -23.755 7.054 23.927 1.00 96.88 477 GLN A N 1
ATOM 3731 C CA . GLN A 1 477 ? -22.340 6.692 23.802 1.00 96.88 477 GLN A CA 1
ATOM 3732 C C . GLN A 1 477 ? -21.878 5.697 24.868 1.00 96.88 477 GLN A C 1
ATOM 3734 O O . GLN A 1 477 ? -21.095 4.801 24.566 1.00 96.88 477 GLN A O 1
ATOM 3739 N N . LYS A 1 478 ? -22.391 5.797 26.101 1.00 96.06 478 LYS A N 1
ATOM 3740 C CA . LYS A 1 478 ? -22.051 4.838 27.160 1.00 96.06 478 LYS A CA 1
ATOM 3741 C C . LYS A 1 478 ? -22.425 3.397 26.813 1.00 96.06 478 LYS A C 1
ATOM 3743 O O . LYS A 1 478 ? -21.835 2.499 27.403 1.00 96.06 478 LYS A O 1
ATOM 3748 N N . GLN A 1 479 ? -23.361 3.184 25.880 1.00 97.44 479 GLN A N 1
ATOM 3749 C CA . GLN A 1 479 ? -23.748 1.854 25.406 1.00 97.44 479 GLN A CA 1
ATOM 3750 C C . GLN A 1 479 ? -22.784 1.239 24.388 1.00 97.44 479 GLN A C 1
ATOM 3752 O O . GLN A 1 479 ? -22.975 0.084 24.022 1.00 97.44 479 GLN A O 1
ATOM 3757 N N . LEU A 1 480 ? -21.764 1.960 23.918 1.00 97.75 480 LEU A N 1
ATOM 3758 C CA . LEU A 1 480 ? -20.741 1.375 23.056 1.00 97.75 480 LEU A CA 1
ATOM 3759 C C . LEU A 1 480 ? -19.696 0.666 23.926 1.00 97.75 480 LEU A C 1
ATOM 3761 O O . LEU A 1 480 ? -19.018 1.312 24.730 1.00 97.75 480 LEU A O 1
ATOM 3765 N N . LEU A 1 481 ? -19.572 -0.656 23.777 1.00 98.19 481 LEU A N 1
ATOM 3766 C CA . LEU A 1 481 ? -18.525 -1.441 24.436 1.00 98.19 481 LEU A CA 1
ATOM 3767 C C . LEU A 1 481 ? -17.309 -1.537 23.519 1.00 98.19 481 LEU A C 1
ATOM 3769 O O . LEU A 1 481 ? -17.409 -2.053 22.406 1.00 98.19 481 LEU A O 1
ATOM 3773 N N . ILE A 1 482 ? -16.157 -1.090 24.010 1.00 98.19 482 ILE A N 1
ATOM 3774 C CA . ILE A 1 482 ? -14.868 -1.224 23.334 1.00 98.19 482 ILE A CA 1
ATOM 3775 C C . ILE A 1 482 ? -13.936 -1.991 24.266 1.00 98.19 482 ILE A C 1
ATOM 3777 O O . ILE A 1 482 ? -13.671 -1.554 25.382 1.00 98.19 482 ILE A O 1
ATOM 3781 N N . MET A 1 483 ? -13.433 -3.129 23.809 1.00 97.25 483 MET A N 1
ATOM 3782 C CA . MET A 1 483 ? -12.422 -3.919 24.501 1.00 97.25 483 MET A CA 1
ATOM 3783 C C . MET A 1 483 ? -11.127 -3.834 23.699 1.00 97.25 483 MET A C 1
ATOM 3785 O O . MET A 1 483 ? -11.107 -4.208 22.526 1.00 97.25 483 MET A O 1
ATOM 3789 N N . ALA A 1 484 ? -10.064 -3.306 24.303 1.00 96.94 484 ALA A N 1
ATOM 3790 C CA . ALA A 1 484 ? -8.817 -3.023 23.607 1.00 96.94 484 ALA A CA 1
ATOM 3791 C C . ALA A 1 484 ? -7.616 -3.744 24.231 1.00 96.94 484 ALA A C 1
ATOM 3793 O O . ALA A 1 484 ? -7.347 -3.580 25.420 1.00 96.94 484 ALA A O 1
ATOM 3794 N N . GLN A 1 485 ? -6.865 -4.486 23.415 1.00 95.75 485 GLN A N 1
ATOM 3795 C CA . GLN A 1 485 ? -5.598 -5.122 23.794 1.00 95.75 485 GLN A CA 1
ATOM 3796 C C . GLN A 1 485 ? -4.412 -4.325 23.244 1.00 95.75 485 GLN A C 1
ATOM 3798 O O . GLN A 1 485 ? -4.389 -4.000 22.054 1.00 95.75 485 GLN A O 1
ATOM 3803 N N . SER A 1 486 ? -3.444 -4.004 24.100 1.00 94.19 486 SER A N 1
ATOM 3804 C CA . SER A 1 486 ? -2.274 -3.169 23.776 1.00 94.19 486 SER A CA 1
ATOM 3805 C C . SER A 1 486 ? -2.669 -1.895 23.005 1.00 94.19 486 SER A C 1
ATOM 3807 O O . SER A 1 486 ? -2.248 -1.679 21.866 1.00 94.19 486 SER A O 1
ATOM 3809 N N . PRO A 1 487 ? -3.587 -1.068 23.549 1.00 93.69 487 PRO A N 1
ATOM 3810 C CA . PRO A 1 487 ? -4.188 0.034 22.799 1.00 93.69 487 PRO A CA 1
ATOM 3811 C C . PRO A 1 487 ? -3.169 1.133 22.489 1.00 93.69 487 PRO A C 1
ATOM 3813 O O . PRO A 1 487 ? -2.609 1.692 23.413 1.00 93.69 487 PRO A O 1
ATOM 3816 N N . TYR A 1 488 ? -2.986 1.566 21.241 1.00 92.25 488 TYR A N 1
ATOM 3817 C CA . TYR A 1 488 ? -2.146 2.738 20.943 1.00 92.25 488 TYR A CA 1
ATOM 3818 C C . TYR A 1 488 ? -2.995 4.017 20.854 1.00 92.25 488 TYR A C 1
ATOM 3820 O O . TYR A 1 488 ? -3.132 4.623 19.791 1.00 92.25 488 TYR A O 1
ATOM 3828 N N . CYS A 1 489 ? -3.572 4.436 21.985 1.00 91.06 489 CYS A N 1
ATOM 3829 C CA . CYS A 1 489 ? -4.407 5.640 22.102 1.00 91.06 489 CYS A CA 1
ATOM 3830 C C . CYS A 1 489 ? -4.310 6.278 23.509 1.00 91.06 489 CYS A C 1
ATOM 3832 O O . CYS A 1 489 ? -3.830 5.632 24.447 1.00 91.06 489 CYS A O 1
ATOM 3834 N N . PRO A 1 490 ? -4.731 7.546 23.691 1.00 89.75 490 PRO A N 1
ATOM 3835 C CA . PRO A 1 490 ? -4.709 8.187 25.001 1.00 89.75 490 PRO A CA 1
ATOM 3836 C C . PRO A 1 490 ? -5.786 7.589 25.908 1.00 89.75 490 PRO A C 1
ATOM 3838 O O . PRO A 1 490 ? -6.983 7.846 25.764 1.00 89.75 490 PRO A O 1
ATOM 3841 N N . LEU A 1 491 ? -5.342 6.808 26.887 1.00 88.94 491 LEU A N 1
ATOM 3842 C CA . LEU A 1 491 ? -6.231 6.156 27.838 1.00 88.94 491 LEU A CA 1
ATOM 3843 C C . LEU A 1 491 ? -6.952 7.167 28.750 1.00 88.94 491 LEU A C 1
ATOM 3845 O O . LEU A 1 491 ? -6.453 8.257 29.058 1.00 88.94 491 LEU A O 1
ATOM 3849 N N . GLY A 1 492 ? -8.154 6.785 29.193 1.00 87.19 492 GLY A N 1
ATOM 3850 C CA . GLY A 1 492 ? -8.976 7.551 30.139 1.00 87.19 492 GLY A CA 1
ATOM 3851 C C . GLY A 1 492 ? -9.739 8.730 29.533 1.00 87.19 492 GLY A C 1
ATOM 3852 O O . GLY A 1 492 ? -10.410 9.452 30.270 1.00 87.19 492 GLY A O 1
ATOM 3853 N N . GLN A 1 493 ? -9.633 8.921 28.215 1.00 90.12 493 GLN A N 1
ATOM 3854 C CA . GLN A 1 493 ? -10.326 9.975 27.466 1.00 90.12 493 GLN A CA 1
ATOM 3855 C C . GLN A 1 493 ? -11.670 9.521 26.890 1.00 90.12 493 GLN A C 1
ATOM 3857 O O . GLN A 1 493 ? -12.535 10.359 26.640 1.00 90.12 493 GLN A O 1
ATOM 3862 N N . SER A 1 494 ? -11.841 8.207 26.704 1.00 92.38 494 SER A N 1
ATOM 3863 C CA . SER A 1 494 ? -13.050 7.629 26.124 1.00 92.38 494 SER A CA 1
ATOM 3864 C C . SER A 1 494 ? -14.294 7.963 26.944 1.00 92.38 494 SER A C 1
ATOM 3866 O O . SER A 1 494 ? -14.295 7.842 28.173 1.00 92.38 494 SER A O 1
ATOM 3868 N N . GLN A 1 495 ? -15.375 8.324 26.257 1.00 92.44 495 GLN A N 1
ATOM 3869 C CA . GLN A 1 495 ? -16.702 8.478 26.865 1.00 92.44 495 GLN A CA 1
ATOM 3870 C C . GLN A 1 495 ? -17.583 7.229 26.691 1.00 92.44 495 GLN A C 1
ATOM 3872 O O . GLN A 1 495 ? -18.595 7.097 27.387 1.00 92.44 495 GLN A O 1
ATOM 3877 N N . SER A 1 496 ? -17.196 6.308 25.804 1.00 95.62 496 SER A N 1
ATOM 3878 C CA . SER A 1 496 ? -17.776 4.963 25.692 1.00 95.62 496 SER A CA 1
ATOM 3879 C C . SER A 1 496 ? -17.321 4.056 26.840 1.00 95.62 496 SER A C 1
ATOM 3881 O O . SER A 1 496 ? -16.386 4.392 27.577 1.00 95.62 496 SER A O 1
ATOM 3883 N N . THR A 1 497 ? -17.936 2.876 26.980 1.00 96.38 497 THR A N 1
ATOM 3884 C CA . THR A 1 497 ? -17.432 1.856 27.912 1.00 96.38 497 THR A CA 1
ATOM 3885 C C . THR A 1 497 ? -16.200 1.195 27.303 1.00 96.38 497 THR A C 1
ATOM 3887 O O . THR A 1 497 ? -16.297 0.225 26.559 1.00 96.38 497 THR A O 1
ATOM 3890 N N . PHE A 1 498 ? -15.034 1.764 27.597 1.00 96.50 498 PHE A N 1
ATOM 3891 C CA . PHE A 1 498 ? -13.750 1.356 27.035 1.00 96.50 498 PHE A CA 1
ATOM 3892 C C . PHE A 1 498 ? -12.948 0.603 28.090 1.00 96.50 498 PHE A C 1
ATOM 3894 O O . PHE A 1 498 ? -12.627 1.169 29.134 1.00 96.50 498 PHE A O 1
ATOM 3901 N N . VAL A 1 499 ? -12.649 -0.666 27.830 1.00 97.50 499 VAL A N 1
ATOM 3902 C CA . VAL A 1 499 ? -11.916 -1.562 28.728 1.00 97.50 499 VAL A CA 1
ATOM 3903 C C . VAL A 1 499 ? -10.585 -1.918 28.083 1.00 97.50 499 VAL A C 1
ATOM 3905 O O . VAL A 1 499 ? -10.556 -2.444 26.971 1.00 97.50 499 VAL A O 1
ATOM 3908 N N . SER A 1 500 ? -9.488 -1.629 28.775 1.00 96.56 500 SER A N 1
ATOM 3909 C CA . SER A 1 500 ? -8.136 -1.743 28.224 1.00 96.56 500 SER A CA 1
ATOM 3910 C C . SER A 1 500 ? -7.361 -2.873 28.891 1.00 96.56 500 SER A C 1
ATOM 3912 O O . SER A 1 500 ? -7.474 -3.068 30.099 1.00 96.56 500 SER A O 1
ATOM 3914 N N . PHE A 1 501 ? -6.534 -3.573 28.123 1.00 96.31 501 PHE A N 1
ATOM 3915 C CA . PHE A 1 501 ? -5.653 -4.646 28.581 1.00 96.31 501 PHE A CA 1
ATOM 3916 C C . PHE A 1 501 ? -4.241 -4.371 28.067 1.00 96.31 501 PHE A C 1
ATOM 3918 O O . PHE A 1 501 ? -4.068 -4.163 26.866 1.00 96.31 501 PHE A O 1
ATOM 3925 N N . ALA A 1 502 ? -3.244 -4.345 28.950 1.00 94.50 502 ALA A N 1
ATOM 3926 C CA . ALA A 1 502 ? -1.858 -4.078 28.564 1.00 94.50 502 ALA A CA 1
ATOM 3927 C C . ALA A 1 502 ? -0.842 -4.834 29.434 1.00 94.50 502 ALA A C 1
ATOM 3929 O O . ALA A 1 502 ? -1.164 -5.341 30.514 1.00 94.50 502 ALA A O 1
ATOM 3930 N N . SER A 1 503 ? 0.406 -4.839 28.971 1.00 92.88 503 SER A N 1
ATOM 3931 C CA . SER A 1 503 ? 1.586 -5.278 29.715 1.00 92.88 503 SER A CA 1
ATOM 3932 C C . SER A 1 503 ? 2.464 -4.078 30.063 1.00 92.88 503 SER A C 1
ATOM 3934 O O . SER A 1 503 ? 2.574 -3.144 29.274 1.00 92.88 503 SER A O 1
ATOM 3936 N N . VAL A 1 504 ? 3.129 -4.093 31.220 1.00 91.19 504 VAL A N 1
ATOM 3937 C CA . VAL A 1 504 ? 4.120 -3.055 31.572 1.00 91.19 504 VAL A CA 1
ATOM 3938 C C . VAL A 1 504 ? 5.340 -3.096 30.645 1.00 91.19 504 VAL A C 1
ATOM 3940 O O . VAL A 1 504 ? 5.974 -2.061 30.424 1.00 91.19 504 VAL A O 1
ATOM 3943 N N . LEU A 1 505 ? 5.667 -4.279 30.117 1.00 89.81 505 LEU A N 1
ATOM 3944 C CA . LEU A 1 505 ? 6.773 -4.475 29.178 1.00 89.81 505 LEU A CA 1
ATOM 3945 C C . LEU A 1 505 ? 6.411 -4.144 27.724 1.00 89.81 505 LEU A C 1
ATOM 3947 O O . LEU A 1 505 ? 7.273 -4.270 26.863 1.00 89.81 505 LEU A O 1
ATOM 3951 N N . ASP A 1 506 ? 5.179 -3.712 27.445 1.00 89.38 506 ASP A N 1
ATOM 3952 C CA . ASP A 1 506 ? 4.845 -3.092 26.163 1.00 89.38 506 ASP A CA 1
ATOM 3953 C C . ASP A 1 506 ? 5.549 -1.726 26.079 1.00 89.38 506 ASP A C 1
ATOM 3955 O O . ASP A 1 506 ? 5.220 -0.775 26.808 1.00 89.38 506 ASP A O 1
ATOM 3959 N N . ASP A 1 507 ? 6.587 -1.648 25.245 1.00 81.06 507 ASP A N 1
ATOM 3960 C CA . ASP A 1 507 ? 7.407 -0.454 25.073 1.00 81.06 507 ASP A CA 1
ATOM 3961 C C . ASP A 1 507 ? 6.984 0.436 23.900 1.00 81.06 507 ASP A C 1
ATOM 3963 O O . ASP A 1 507 ? 7.425 1.590 23.833 1.00 81.06 507 ASP A O 1
ATOM 3967 N N . GLU A 1 508 ? 6.057 -0.032 23.061 1.00 79.44 508 GLU A N 1
ATOM 3968 C CA . GLU A 1 508 ? 5.632 0.658 21.843 1.00 79.44 508 GLU A CA 1
ATOM 3969 C C . GLU A 1 508 ? 4.750 1.883 22.120 1.00 79.44 508 GLU A C 1
ATOM 3971 O O . GLU A 1 508 ? 4.691 2.815 21.308 1.00 79.44 508 GLU A O 1
ATOM 3976 N N . VAL A 1 509 ? 4.068 1.921 23.271 1.00 70.75 509 VAL A N 1
ATOM 3977 C CA . VAL A 1 509 ? 3.082 2.965 23.588 1.00 70.75 509 VAL A CA 1
ATOM 3978 C C . VAL A 1 509 ? 3.397 3.699 24.892 1.00 70.75 509 VAL A C 1
ATOM 3980 O O . VAL A 1 509 ? 3.794 3.110 25.893 1.00 70.75 509 VAL A O 1
ATOM 3983 N N . SER A 1 510 ? 3.162 5.017 24.882 1.00 70.31 510 SER A N 1
ATOM 3984 C CA . SER A 1 510 ? 3.047 5.862 26.079 1.00 70.31 510 SER A CA 1
ATOM 3985 C C . SER A 1 510 ? 1.616 6.401 26.148 1.00 70.31 510 SER A C 1
ATOM 3987 O O . SER A 1 510 ? 1.283 7.398 25.502 1.00 70.31 510 SER A O 1
ATOM 3989 N N . HIS A 1 511 ? 0.730 5.690 26.846 1.00 68.06 511 HIS A N 1
ATOM 3990 C CA . HIS A 1 511 ? -0.703 5.990 26.929 1.00 68.06 511 HIS A CA 1
ATOM 3991 C C . HIS A 1 511 ? -1.009 7.217 27.778 1.00 68.06 511 HIS A C 1
ATOM 3993 O O . HIS A 1 511 ? -1.994 7.923 27.529 1.00 68.06 511 HIS A O 1
ATOM 3999 N N . TYR A 1 512 ? -0.179 7.454 28.785 1.00 68.62 512 TYR A N 1
ATOM 4000 C CA . TYR A 1 512 ? -0.204 8.559 29.726 1.00 68.62 512 TYR A CA 1
ATOM 4001 C C . TYR A 1 512 ? 1.134 9.313 29.672 1.00 68.62 512 TYR A C 1
ATOM 4003 O O . TYR A 1 512 ? 2.002 9.003 28.868 1.00 68.62 512 TYR A O 1
ATOM 4011 N N . ASN A 1 513 ? 1.280 10.400 30.437 1.00 67.12 513 ASN A N 1
ATOM 4012 C CA . ASN A 1 513 ? 2.562 11.118 30.498 1.00 67.12 513 ASN A CA 1
ATOM 4013 C C . ASN A 1 513 ? 3.587 10.277 31.286 1.00 67.12 513 ASN A C 1
ATOM 4015 O O . ASN A 1 513 ? 3.842 9.135 30.952 1.00 67.12 513 ASN A O 1
ATOM 4019 N N . ASN A 1 514 ? 4.162 10.772 32.380 1.00 72.00 514 ASN A N 1
ATOM 4020 C CA . ASN A 1 514 ? 5.162 10.025 33.157 1.00 72.00 514 ASN A CA 1
ATOM 4021 C C . ASN A 1 514 ? 4.681 8.660 33.729 1.00 72.00 514 ASN A C 1
ATOM 4023 O O . ASN A 1 514 ? 5.453 8.031 34.440 1.00 72.00 514 ASN A O 1
ATOM 4027 N N . PHE A 1 515 ? 3.452 8.198 33.459 1.00 80.94 515 PHE A N 1
ATOM 4028 C CA . PHE A 1 515 ? 2.905 6.917 33.917 1.00 80.94 515 PHE A CA 1
ATOM 4029 C C . PHE A 1 515 ? 3.731 5.731 33.425 1.00 80.94 515 PHE A C 1
ATOM 4031 O O . PHE A 1 515 ? 4.187 4.965 34.263 1.00 80.94 515 PHE A O 1
ATOM 4038 N N . GLU A 1 516 ? 3.972 5.586 32.117 1.00 79.50 516 GLU A N 1
ATOM 4039 C CA . GLU A 1 516 ? 4.709 4.437 31.570 1.00 79.50 516 GLU A CA 1
ATOM 4040 C C . GLU A 1 516 ? 6.158 4.460 32.056 1.00 79.50 516 GLU A C 1
ATOM 4042 O O . GLU A 1 516 ? 6.691 3.447 32.503 1.00 79.50 516 GLU A O 1
ATOM 4047 N N . ALA A 1 517 ? 6.774 5.646 32.082 1.00 80.62 517 ALA A N 1
ATOM 4048 C CA . ALA A 1 517 ? 8.110 5.826 32.642 1.00 80.62 517 ALA A CA 1
ATOM 4049 C C . ALA A 1 517 ? 8.168 5.445 34.136 1.00 80.62 517 ALA A C 1
ATOM 4051 O O . ALA A 1 517 ? 9.080 4.736 34.567 1.00 80.62 517 ALA A O 1
ATOM 4052 N N . ALA A 1 518 ? 7.190 5.882 34.934 1.00 87.19 518 ALA A N 1
ATOM 4053 C CA . ALA A 1 518 ? 7.122 5.595 36.362 1.00 87.19 518 ALA A CA 1
ATOM 4054 C C . ALA A 1 518 ? 6.822 4.118 36.634 1.00 87.19 518 ALA A C 1
ATOM 4056 O O . ALA A 1 518 ? 7.506 3.505 37.450 1.00 87.19 518 ALA A O 1
ATOM 4057 N N . ILE A 1 519 ? 5.850 3.518 35.944 1.00 88.12 519 ILE A N 1
ATOM 4058 C CA . ILE A 1 519 ? 5.484 2.120 36.173 1.00 88.12 519 ILE A CA 1
ATOM 4059 C C . ILE A 1 519 ? 6.576 1.162 35.710 1.00 88.12 519 ILE A C 1
ATOM 4061 O O . ILE A 1 519 ? 6.834 0.186 36.407 1.00 88.12 519 ILE A O 1
ATOM 4065 N N . ARG A 1 520 ? 7.309 1.474 34.633 1.00 86.31 520 ARG A N 1
ATOM 4066 C CA . ARG A 1 520 ? 8.505 0.711 34.235 1.00 86.31 520 ARG A CA 1
ATOM 4067 C C . ARG A 1 520 ? 9.599 0.794 35.293 1.00 86.31 520 ARG A C 1
ATOM 4069 O O . ARG A 1 520 ? 10.207 -0.217 35.630 1.00 86.31 520 ARG A O 1
ATOM 4076 N N . LYS A 1 521 ? 9.815 1.976 35.877 1.00 87.75 521 LYS A N 1
ATOM 4077 C CA . LYS A 1 521 ? 10.780 2.160 36.971 1.00 87.75 521 LYS A CA 1
ATOM 4078 C C . LYS A 1 521 ? 10.387 1.390 38.232 1.00 87.75 521 LYS A C 1
ATOM 4080 O O . LYS A 1 521 ? 11.262 0.862 38.915 1.00 87.75 521 LYS A O 1
ATOM 4085 N N . ILE A 1 522 ? 9.092 1.312 38.540 1.00 90.06 522 ILE A N 1
ATOM 4086 C CA . ILE A 1 522 ? 8.583 0.475 39.633 1.00 90.06 522 ILE A CA 1
ATOM 4087 C C . ILE A 1 522 ? 8.801 -1.006 39.287 1.00 90.06 522 ILE A C 1
ATOM 4089 O O . ILE A 1 522 ? 9.395 -1.720 40.092 1.00 90.06 522 ILE A O 1
ATOM 4093 N N . ASN A 1 523 ? 8.429 -1.433 38.075 1.00 89.50 523 ASN A N 1
ATOM 4094 C CA . ASN A 1 523 ? 8.565 -2.815 37.602 1.00 89.50 523 ASN A CA 1
ATOM 4095 C C . ASN A 1 523 ? 10.017 -3.314 37.619 1.00 89.50 523 ASN A C 1
ATOM 4097 O O . ASN A 1 523 ? 10.279 -4.453 37.985 1.00 89.50 523 ASN A O 1
ATOM 4101 N N . ALA A 1 524 ? 10.975 -2.440 37.297 1.00 87.00 524 ALA A N 1
ATOM 4102 C CA . ALA A 1 524 ? 12.403 -2.749 37.347 1.00 87.00 524 ALA A CA 1
ATOM 4103 C C . ALA A 1 524 ? 12.923 -3.029 38.770 1.00 87.00 524 ALA A C 1
ATOM 4105 O O . ALA A 1 524 ? 13.948 -3.685 38.932 1.00 87.00 524 ALA A O 1
ATOM 4106 N N . ARG A 1 525 ? 12.245 -2.522 39.808 1.00 89.88 525 ARG A N 1
ATOM 4107 C CA . ARG A 1 525 ? 12.602 -2.767 41.217 1.00 89.88 525 ARG A CA 1
ATOM 4108 C C . ARG A 1 525 ? 11.848 -3.952 41.803 1.00 89.88 525 ARG A C 1
ATOM 4110 O O . ARG A 1 525 ? 12.358 -4.623 42.695 1.00 89.88 525 ARG A O 1
ATOM 4117 N N . ARG A 1 526 ? 10.610 -4.153 41.357 1.00 87.75 526 ARG A N 1
ATOM 4118 C CA . ARG A 1 526 ? 9.733 -5.234 41.788 1.00 87.75 526 ARG A CA 1
ATOM 4119 C C . ARG A 1 526 ? 8.707 -5.494 40.704 1.00 87.75 526 ARG A C 1
ATOM 4121 O O . ARG A 1 526 ? 8.045 -4.558 40.271 1.00 87.75 526 ARG A O 1
ATOM 4128 N N . GLU A 1 527 ? 8.514 -6.762 40.371 1.00 87.56 527 GLU A N 1
ATOM 4129 C CA . GLU A 1 527 ? 7.461 -7.173 39.453 1.00 87.56 527 GLU A CA 1
ATOM 4130 C C . GLU A 1 527 ? 6.096 -6.601 39.871 1.00 87.56 527 GLU A C 1
ATOM 4132 O O . GLU A 1 527 ? 5.692 -6.649 41.046 1.00 87.56 527 GLU A O 1
ATOM 4137 N N . ILE A 1 528 ? 5.410 -6.000 38.899 1.00 91.19 528 ILE A N 1
ATOM 4138 C CA . ILE A 1 528 ? 4.083 -5.424 39.092 1.00 91.19 528 ILE A CA 1
ATOM 4139 C C . ILE A 1 528 ? 3.061 -6.563 39.196 1.00 91.19 528 ILE A C 1
ATOM 4141 O O . ILE A 1 528 ? 2.898 -7.323 38.237 1.00 91.19 528 ILE A O 1
ATOM 4145 N N . PRO A 1 529 ? 2.329 -6.678 40.322 1.00 93.62 529 PRO A N 1
ATOM 4146 C CA . PRO A 1 529 ? 1.244 -7.643 40.415 1.00 93.62 529 PRO A CA 1
ATOM 4147 C C . PRO A 1 529 ? 0.103 -7.240 39.467 1.00 93.62 529 PRO A C 1
ATOM 4149 O O . PRO A 1 529 ? -0.003 -6.063 39.114 1.00 93.62 529 PRO A O 1
ATOM 4152 N N . PRO A 1 530 ? -0.810 -8.157 39.105 1.00 95.94 530 PRO A N 1
ATOM 4153 C CA . PRO A 1 530 ? -2.000 -7.815 38.333 1.00 95.94 530 PRO A CA 1
ATOM 4154 C C . PRO A 1 530 ? -2.758 -6.639 38.961 1.00 95.94 530 PRO A C 1
ATOM 4156 O O . PRO A 1 530 ? -3.082 -6.663 40.154 1.00 95.94 530 PRO A O 1
ATOM 4159 N N . CYS A 1 531 ? -3.028 -5.611 38.160 1.00 96.75 531 CYS A N 1
ATOM 4160 C CA . CYS A 1 531 ? -3.634 -4.349 38.575 1.00 96.75 531 CYS A CA 1
ATOM 4161 C C . CYS A 1 531 ? -4.848 -4.005 37.711 1.00 96.75 531 CYS A C 1
ATOM 4163 O O . CYS A 1 531 ? -4.876 -4.304 36.519 1.00 96.75 531 CYS A O 1
ATOM 4165 N N . TYR A 1 532 ? -5.819 -3.313 38.303 1.00 97.31 532 TYR A N 1
ATOM 4166 C CA . TYR A 1 532 ? -6.909 -2.658 37.587 1.00 97.31 532 TYR A CA 1
ATOM 4167 C C . TYR A 1 532 ? -6.981 -1.174 37.967 1.00 97.31 532 TYR A C 1
ATOM 4169 O O . TYR A 1 532 ? -7.052 -0.834 39.150 1.00 97.31 532 TYR A O 1
ATOM 4177 N N . PHE A 1 533 ? -6.974 -0.300 36.960 1.00 94.94 533 PHE A N 1
ATOM 4178 C CA . PHE A 1 533 ? -7.014 1.156 37.098 1.00 94.94 533 PHE A CA 1
ATOM 4179 C C . PHE A 1 533 ? -8.355 1.710 36.579 1.00 94.94 533 PHE A C 1
ATOM 4181 O O . PHE A 1 533 ? -8.570 1.741 35.364 1.00 94.94 533 PHE A O 1
ATOM 4188 N N . PRO A 1 534 ? -9.285 2.147 37.448 1.00 92.88 534 PRO A N 1
ATOM 4189 C CA . PRO A 1 534 ? -10.644 2.502 37.038 1.00 92.88 534 PRO A CA 1
ATOM 4190 C C . PRO A 1 534 ? -10.786 3.865 36.336 1.00 92.88 534 PRO A C 1
ATOM 4192 O O . PRO A 1 534 ? -10.094 4.845 36.627 1.00 92.88 534 PRO A O 1
ATOM 4195 N N . GLY A 1 535 ? -11.801 3.969 35.471 1.00 87.06 535 GLY A N 1
ATOM 4196 C CA . GLY A 1 535 ? -12.352 5.240 34.992 1.00 87.06 535 GLY A CA 1
ATOM 4197 C C . GLY A 1 535 ? -11.346 6.082 34.205 1.00 87.06 535 GLY A C 1
ATOM 4198 O O . GLY A 1 535 ? -10.795 5.634 33.204 1.00 87.06 535 GLY A O 1
ATOM 4199 N N . ARG A 1 536 ? -11.077 7.315 34.659 1.00 83.12 536 ARG A N 1
ATOM 4200 C CA . ARG A 1 536 ? -10.114 8.226 34.001 1.00 83.12 536 ARG A CA 1
ATOM 4201 C C . ARG A 1 536 ? -8.667 7.713 34.012 1.00 83.12 536 ARG A C 1
ATOM 4203 O O . ARG A 1 536 ? -7.838 8.243 33.276 1.00 83.12 536 ARG A O 1
ATOM 4210 N N . GLN A 1 537 ? -8.372 6.680 34.801 1.00 82.56 537 GLN A N 1
ATOM 4211 C CA . GLN A 1 537 ? -7.094 5.964 34.763 1.00 82.56 537 GLN A CA 1
ATOM 4212 C C . GLN A 1 537 ? -7.038 4.895 33.655 1.00 82.56 537 GLN A C 1
ATOM 4214 O O . GLN A 1 537 ? -6.079 4.134 33.583 1.00 82.56 537 GLN A O 1
ATOM 4219 N N . GLY A 1 538 ? -8.046 4.853 32.777 1.00 84.19 538 GLY A N 1
ATOM 4220 C CA . GLY A 1 538 ? -7.996 4.111 31.519 1.00 84.19 538 GLY A CA 1
ATOM 4221 C C . GLY A 1 538 ? -8.851 2.861 31.496 1.00 84.19 538 GLY A C 1
ATOM 4222 O O . GLY A 1 538 ? -8.890 2.198 30.459 1.00 84.19 538 GLY A O 1
ATOM 4223 N N . SER A 1 539 ? -9.523 2.550 32.614 1.00 94.50 539 SER A N 1
ATOM 4224 C CA . SER A 1 539 ? -10.230 1.279 32.813 1.00 94.50 539 SER A CA 1
ATOM 4225 C C . SER A 1 539 ? -9.329 0.114 32.391 1.00 94.50 539 SER A C 1
ATOM 4227 O O . SER A 1 539 ? -9.694 -0.718 31.560 1.00 94.50 539 SER A O 1
ATOM 4229 N N . LEU A 1 540 ? -8.098 0.152 32.904 1.00 95.19 540 LEU A N 1
ATOM 4230 C CA . LEU A 1 540 ? -6.955 -0.603 32.413 1.00 95.19 540 LEU A CA 1
ATOM 4231 C C . LEU A 1 540 ? -6.665 -1.783 33.334 1.00 95.19 540 LEU A C 1
ATOM 4233 O O . LEU A 1 540 ? -6.328 -1.588 34.501 1.00 95.19 540 LEU A O 1
ATOM 4237 N N . PHE A 1 541 ? -6.746 -2.991 32.792 1.00 96.88 541 PHE A N 1
ATOM 4238 C CA . PHE A 1 541 ? -6.149 -4.187 33.364 1.00 96.88 541 PHE A CA 1
ATOM 4239 C C . PHE A 1 541 ? -4.692 -4.281 32.907 1.00 96.88 541 PHE A C 1
ATOM 4241 O O . PHE A 1 541 ? -4.402 -4.217 31.712 1.00 96.88 541 PHE A O 1
ATOM 4248 N N . LEU A 1 542 ? -3.777 -4.419 33.861 1.00 94.88 542 LEU A N 1
ATOM 4249 C CA . LEU A 1 542 ? -2.341 -4.365 33.620 1.00 94.88 542 LEU A CA 1
ATOM 4250 C C . LEU A 1 542 ? -1.626 -5.492 34.363 1.00 94.88 542 LEU A C 1
ATOM 4252 O O . LEU A 1 542 ? -1.904 -5.736 35.539 1.00 94.88 542 LEU A O 1
ATOM 4256 N N . VAL A 1 543 ? -0.673 -6.131 33.693 1.00 94.69 543 VAL A N 1
ATOM 4257 C CA . VAL A 1 543 ? 0.238 -7.125 34.284 1.00 94.69 543 VAL A CA 1
ATOM 4258 C C . VAL A 1 543 ? 1.689 -6.714 34.075 1.00 94.69 543 VAL A C 1
ATOM 4260 O O . VAL A 1 543 ? 1.995 -5.957 33.154 1.00 94.69 543 VAL A O 1
ATOM 4263 N N . GLY A 1 544 ? 2.591 -7.212 34.925 1.00 92.31 544 GLY A N 1
ATOM 4264 C CA . GLY A 1 544 ? 4.024 -6.941 34.801 1.00 92.31 544 GLY A CA 1
ATOM 4265 C C . GLY A 1 544 ? 4.616 -7.434 33.480 1.00 92.31 544 GLY A C 1
ATOM 4266 O O . GLY A 1 544 ? 5.402 -6.716 32.873 1.00 92.31 544 GLY A O 1
ATOM 4267 N N . SER A 1 545 ? 4.220 -8.622 33.019 1.00 91.81 545 SER A N 1
ATOM 4268 C CA . SER A 1 545 ? 4.644 -9.216 31.747 1.00 91.81 545 SER A CA 1
ATOM 4269 C C . SER A 1 545 ? 3.624 -10.247 31.267 1.00 91.81 545 SER A C 1
ATOM 4271 O O . SER A 1 545 ? 3.013 -10.939 32.086 1.00 91.81 545 SER A O 1
ATOM 4273 N N . MET A 1 546 ? 3.494 -10.411 29.949 1.00 93.75 546 MET A N 1
ATOM 4274 C CA . MET A 1 546 ? 2.751 -11.528 29.355 1.00 93.75 546 MET A CA 1
ATOM 4275 C C . MET A 1 546 ? 3.507 -12.858 29.403 1.00 93.75 546 MET A C 1
ATOM 4277 O O . MET A 1 546 ? 2.897 -13.890 29.162 1.00 93.75 546 MET A O 1
ATOM 4281 N N . GLY A 1 547 ? 4.804 -12.860 29.711 1.00 92.19 547 GLY A N 1
ATOM 4282 C CA . GLY A 1 547 ? 5.701 -14.015 29.599 1.00 92.19 547 GLY A CA 1
ATOM 4283 C C . GLY A 1 547 ? 7.056 -13.595 29.025 1.00 92.19 547 GLY A C 1
ATOM 4284 O O . GLY A 1 547 ? 7.154 -12.557 28.375 1.00 92.19 547 GLY A O 1
ATOM 4285 N N . LYS A 1 548 ? 8.114 -14.372 29.288 1.00 84.25 548 LYS A N 1
ATOM 4286 C CA . LYS A 1 548 ? 9.496 -14.004 28.925 1.00 84.25 548 LYS A CA 1
ATOM 4287 C C . LYS A 1 548 ? 9.720 -13.931 27.411 1.00 84.25 548 LYS A C 1
ATOM 4289 O O . LYS A 1 548 ? 10.379 -13.008 26.950 1.00 84.25 548 LYS A O 1
ATOM 4294 N N . ASP A 1 549 ? 9.146 -14.876 26.675 1.00 86.12 549 ASP A N 1
ATOM 4295 C CA . ASP A 1 549 ? 9.333 -15.021 25.226 1.00 86.12 549 ASP A CA 1
ATOM 4296 C C . ASP A 1 549 ? 8.104 -14.533 24.433 1.00 86.12 549 ASP A C 1
ATOM 4298 O O . ASP A 1 549 ? 7.975 -14.780 23.237 1.00 86.12 549 ASP A O 1
ATOM 4302 N N . MET A 1 550 ? 7.189 -13.831 25.111 1.00 90.31 550 MET A N 1
ATOM 4303 C CA . MET A 1 550 ? 5.979 -13.276 24.513 1.00 90.31 550 MET A CA 1
ATOM 4304 C C . MET A 1 550 ? 6.244 -11.871 23.975 1.00 90.31 550 MET A C 1
ATOM 4306 O O . MET A 1 550 ? 6.796 -11.020 24.678 1.00 90.31 550 MET A O 1
ATOM 4310 N N . ASP A 1 551 ? 5.754 -11.601 22.767 1.00 90.81 551 ASP A N 1
ATOM 4311 C CA . ASP A 1 551 ? 5.642 -10.238 22.258 1.00 90.81 551 ASP A CA 1
ATOM 4312 C C . ASP A 1 551 ? 4.582 -9.462 23.065 1.00 90.81 551 ASP A C 1
ATOM 4314 O O . ASP A 1 551 ? 3.402 -9.833 23.135 1.00 90.81 551 ASP A O 1
ATOM 4318 N N . GLN A 1 552 ? 5.032 -8.392 23.719 1.00 91.69 552 GLN A N 1
ATOM 4319 C CA . GLN A 1 552 ? 4.240 -7.590 24.649 1.00 91.69 552 GLN A CA 1
ATOM 4320 C C . GLN A 1 552 ? 3.318 -6.600 23.932 1.00 91.69 552 GLN A C 1
ATOM 4322 O O . GLN A 1 552 ? 2.376 -6.117 24.554 1.00 91.69 552 GLN A O 1
ATOM 4327 N N . HIS A 1 553 ? 3.549 -6.306 22.651 1.00 92.25 553 HIS A N 1
ATOM 4328 C CA . HIS A 1 553 ? 2.673 -5.433 21.870 1.00 92.25 553 HIS A CA 1
ATOM 4329 C C . HIS A 1 553 ? 1.800 -6.206 20.876 1.00 92.25 553 HIS A C 1
ATOM 4331 O O . HIS A 1 553 ? 1.077 -5.603 20.092 1.00 92.25 553 HIS A O 1
ATOM 4337 N N . ASN A 1 554 ? 1.808 -7.539 20.897 1.00 90.12 554 ASN A N 1
ATOM 4338 C CA . ASN A 1 554 ? 0.985 -8.326 19.984 1.00 90.12 554 ASN A CA 1
ATOM 4339 C C . ASN A 1 554 ? -0.484 -8.418 20.441 1.00 90.12 554 ASN A C 1
ATOM 4341 O O . ASN A 1 554 ? -0.834 -8.190 21.599 1.00 90.12 554 ASN A O 1
ATOM 4345 N N . PHE A 1 555 ? -1.363 -8.812 19.523 1.00 92.94 555 PHE A N 1
ATOM 4346 C CA . PHE A 1 555 ? -2.695 -9.285 19.867 1.00 92.94 555 PHE A CA 1
ATOM 4347 C C . PHE A 1 555 ? -2.610 -10.702 20.423 1.00 92.94 555 PHE A C 1
ATOM 4349 O O . PHE A 1 555 ? -2.290 -11.651 19.708 1.00 92.94 555 PHE A O 1
ATOM 4356 N N . TRP A 1 556 ? -2.914 -10.843 21.707 1.00 92.19 556 TRP A N 1
ATOM 4357 C CA . TRP A 1 556 ? -2.771 -12.110 22.423 1.00 92.19 556 TRP A CA 1
ATOM 4358 C C . TRP A 1 556 ? -3.968 -13.045 22.252 1.00 92.19 556 TRP A C 1
ATOM 4360 O O . TRP A 1 556 ? -3.893 -14.213 22.630 1.00 92.19 556 TRP A O 1
ATOM 4370 N N . GLY A 1 557 ? -5.074 -12.536 21.705 1.00 92.50 557 GLY A N 1
ATOM 4371 C CA . GLY A 1 557 ? -6.326 -13.272 21.618 1.00 92.50 557 GLY A CA 1
ATOM 4372 C C . GLY A 1 557 ? -6.992 -13.463 22.982 1.00 92.50 557 GLY A C 1
ATOM 4373 O O . GLY A 1 557 ? -6.788 -12.689 23.920 1.00 92.50 557 GLY A O 1
ATOM 4374 N N . PHE A 1 558 ? -7.831 -14.488 23.072 1.00 95.06 558 PHE A N 1
ATOM 4375 C CA . PHE A 1 558 ? -8.716 -14.772 24.205 1.00 95.06 558 PHE A CA 1
ATOM 4376 C C . PHE A 1 558 ? -8.468 -16.129 24.855 1.00 95.06 558 PHE A C 1
ATOM 4378 O O . PHE A 1 558 ? -9.115 -16.466 25.843 1.00 95.06 558 PHE A O 1
ATOM 4385 N N . HIS A 1 559 ? -7.540 -16.908 24.305 1.00 93.81 559 HIS A N 1
ATOM 4386 C CA . HIS A 1 559 ? -7.256 -18.263 24.750 1.00 93.81 559 HIS A CA 1
ATOM 4387 C C . HIS A 1 559 ? -5.857 -18.280 25.368 1.00 93.81 559 HIS A C 1
ATOM 4389 O O . HIS A 1 559 ? -4.878 -18.119 24.636 1.00 93.81 559 HIS A O 1
ATOM 4395 N N . PRO A 1 560 ? -5.746 -18.442 26.698 1.00 91.38 560 PRO A N 1
ATOM 4396 C CA . PRO A 1 560 ? -4.458 -18.473 27.377 1.00 91.38 560 PRO A CA 1
ATOM 4397 C C . PRO A 1 560 ? -3.505 -19.511 26.768 1.00 91.38 560 PRO A C 1
ATOM 4399 O O . PRO A 1 560 ? -3.876 -20.672 26.595 1.00 91.38 560 PRO A O 1
ATOM 4402 N N . SER A 1 561 ? -2.273 -19.096 26.461 1.00 89.56 561 SER A N 1
ATOM 4403 C CA . SER A 1 561 ? -1.202 -19.996 26.010 1.00 89.56 561 SER A CA 1
ATOM 4404 C C . SER A 1 561 ? -0.359 -20.468 27.203 1.00 89.56 561 SER A C 1
ATOM 4406 O O . SER A 1 561 ? -0.113 -19.668 28.110 1.00 89.56 561 SER A O 1
ATOM 4408 N N . PRO A 1 562 ? 0.152 -21.715 27.212 1.00 89.88 562 PRO A N 1
ATOM 4409 C CA . PRO A 1 562 ? 1.123 -22.174 28.211 1.00 89.88 562 PRO A CA 1
ATOM 4410 C C . PRO A 1 562 ? 2.411 -21.339 28.266 1.00 89.88 562 PRO A C 1
ATOM 4412 O O . PRO A 1 562 ? 3.079 -21.321 29.295 1.00 89.88 562 PRO A O 1
ATOM 4415 N N . GLU A 1 563 ? 2.752 -20.652 27.173 1.00 91.25 563 GLU A N 1
ATOM 4416 C CA . GLU A 1 563 ? 3.916 -19.759 27.071 1.00 91.25 563 GLU A CA 1
ATOM 4417 C C . GLU A 1 563 ? 3.703 -18.428 27.811 1.00 91.25 563 GLU A C 1
ATOM 4419 O O . GLU A 1 563 ? 4.664 -17.725 28.135 1.00 91.25 563 GLU A O 1
ATOM 4424 N N . MET A 1 564 ? 2.446 -18.082 28.115 1.00 94.94 564 MET A N 1
ATOM 4425 C CA . MET A 1 564 ? 2.132 -16.897 28.902 1.00 94.94 564 MET A CA 1
ATOM 4426 C C . MET A 1 564 ? 2.452 -17.114 30.384 1.00 94.94 564 MET A C 1
ATOM 4428 O O . MET A 1 564 ? 2.241 -18.198 30.937 1.00 94.94 564 MET A O 1
ATOM 4432 N N . SER A 1 565 ? 2.860 -16.040 31.063 1.00 94.19 565 SER A N 1
ATOM 4433 C CA . SER A 1 565 ? 2.907 -15.983 32.529 1.00 94.19 565 SER A CA 1
ATOM 4434 C C . SER A 1 565 ? 1.525 -16.276 33.131 1.00 94.19 565 SER A C 1
ATOM 4436 O O . SER A 1 565 ? 0.496 -16.106 32.472 1.00 94.19 565 SER A O 1
ATOM 4438 N N . ARG A 1 566 ? 1.463 -16.682 34.406 1.00 93.75 566 ARG A N 1
ATOM 4439 C CA . ARG A 1 566 ? 0.173 -16.931 35.083 1.00 93.75 566 ARG A CA 1
ATOM 4440 C C . ARG A 1 566 ? -0.709 -15.682 35.078 1.00 93.75 566 ARG A C 1
ATOM 4442 O O . ARG A 1 566 ? -1.920 -15.764 34.887 1.00 93.75 566 ARG A O 1
ATOM 4449 N N . GLU A 1 567 ? -0.087 -14.526 35.250 1.00 93.19 567 GLU A N 1
ATOM 4450 C CA . GLU A 1 567 ? -0.699 -13.207 35.207 1.00 93.19 567 GLU A CA 1
ATOM 4451 C C . GLU A 1 567 ? -1.211 -12.884 33.797 1.00 93.19 567 GLU A C 1
ATOM 4453 O O . GLU A 1 567 ? -2.347 -12.434 33.655 1.00 93.19 567 GLU A O 1
ATOM 4458 N N . GLY A 1 568 ? -0.427 -13.174 32.754 1.00 94.38 568 GLY A N 1
ATOM 4459 C CA . GLY A 1 568 ? -0.832 -13.018 31.355 1.00 94.38 568 GLY A CA 1
ATOM 4460 C C . GLY A 1 568 ? -2.014 -13.916 30.978 1.00 94.38 568 GLY A C 1
ATOM 4461 O O . GLY A 1 568 ? -2.969 -13.454 30.354 1.00 94.38 568 GLY A O 1
ATOM 4462 N N . GLN A 1 569 ? -2.020 -15.170 31.440 1.00 94.88 569 GLN A N 1
ATOM 4463 C CA . GLN A 1 569 ? -3.152 -16.089 31.262 1.00 94.88 569 GLN A CA 1
ATOM 4464 C C . GLN A 1 569 ? -4.422 -15.559 31.944 1.00 94.88 569 GLN A C 1
ATOM 4466 O O . GLN A 1 569 ? -5.515 -15.601 31.367 1.00 94.88 569 GLN A O 1
ATOM 4471 N N . ALA A 1 570 ? -4.288 -15.011 33.156 1.00 93.50 570 ALA A N 1
ATOM 4472 C CA . ALA A 1 570 ? -5.396 -14.370 33.855 1.00 93.50 570 ALA A CA 1
ATOM 4473 C C . ALA A 1 570 ? -5.909 -13.136 33.093 1.00 93.50 570 ALA A C 1
ATOM 4475 O O . ALA A 1 570 ? -7.121 -12.961 32.966 1.00 93.50 570 ALA A O 1
ATOM 4476 N N . LEU A 1 571 ? -5.010 -12.319 32.532 1.00 95.06 571 LEU A N 1
ATOM 4477 C CA . LEU A 1 571 ? -5.364 -11.143 31.734 1.00 95.06 571 LEU A CA 1
ATOM 4478 C C . LEU A 1 571 ? -6.168 -11.523 30.480 1.00 95.06 571 LEU A C 1
ATOM 4480 O O . LEU A 1 571 ? -7.235 -10.951 30.248 1.00 95.06 571 LEU A O 1
ATOM 4484 N N . ALA A 1 572 ? -5.708 -12.522 29.719 1.00 94.75 572 ALA A N 1
ATOM 4485 C CA . ALA A 1 572 ? -6.415 -13.035 28.542 1.00 94.75 572 ALA A CA 1
ATOM 4486 C C . ALA A 1 572 ? -7.805 -13.587 28.907 1.00 94.75 572 ALA A C 1
ATOM 4488 O O . ALA A 1 572 ? -8.792 -13.307 28.225 1.00 94.75 572 ALA A O 1
ATOM 4489 N N . THR A 1 573 ? -7.907 -14.291 30.039 1.00 94.44 573 THR A N 1
ATOM 4490 C CA . THR A 1 573 ? -9.183 -14.814 30.556 1.00 94.44 573 THR A CA 1
ATOM 4491 C C . THR A 1 573 ? -10.165 -13.689 30.900 1.00 94.44 573 THR A C 1
ATOM 4493 O O . THR A 1 573 ? -11.350 -13.774 30.577 1.00 94.44 573 THR A O 1
ATOM 4496 N N . LEU A 1 574 ? -9.699 -12.611 31.538 1.00 95.69 574 LEU A N 1
ATOM 4497 C CA . LEU A 1 574 ? -10.539 -11.448 31.848 1.00 95.69 574 LEU A CA 1
ATOM 4498 C C . LEU A 1 574 ? -11.001 -10.730 30.571 1.00 95.69 574 LEU A C 1
ATOM 4500 O O . LEU A 1 574 ? -12.170 -10.356 30.477 1.00 95.69 574 LEU A O 1
ATOM 4504 N N . ALA A 1 575 ? -10.124 -10.585 29.572 1.00 96.69 575 ALA A N 1
ATOM 4505 C CA . ALA A 1 575 ? -10.482 -10.009 28.274 1.00 96.69 575 ALA A CA 1
ATOM 4506 C C . ALA A 1 575 ? -11.564 -10.832 27.558 1.00 96.69 575 ALA A C 1
ATOM 4508 O O . ALA A 1 575 ? -12.531 -10.266 27.039 1.00 96.69 575 ALA A O 1
ATOM 4509 N N . ALA A 1 576 ? -11.445 -12.163 27.593 1.00 96.81 576 ALA A N 1
ATOM 4510 C CA . ALA A 1 576 ? -12.444 -13.080 27.054 1.00 96.81 576 ALA A CA 1
ATOM 4511 C C . ALA A 1 576 ? -13.813 -12.882 27.723 1.00 96.81 576 ALA A C 1
ATOM 4513 O O . ALA A 1 576 ? -14.821 -12.713 27.034 1.00 96.81 576 ALA A O 1
ATOM 4514 N N . LYS A 1 577 ? -13.845 -12.815 29.061 1.00 96.62 577 LYS A N 1
ATOM 4515 C CA . LYS A 1 577 ? -15.080 -12.582 29.829 1.00 96.62 577 LYS A CA 1
ATOM 4516 C C . LYS A 1 577 ? -15.745 -11.258 29.480 1.00 96.62 577 LYS A C 1
ATOM 4518 O O . LYS A 1 577 ? -16.953 -11.241 29.259 1.00 96.62 577 LYS A O 1
ATOM 4523 N N . VAL A 1 578 ? -14.974 -10.174 29.362 1.00 97.69 578 VAL A N 1
ATOM 4524 C CA . VAL A 1 578 ? -15.514 -8.861 28.971 1.00 97.69 578 VAL A CA 1
ATOM 4525 C C . VAL A 1 578 ? -16.225 -8.939 27.622 1.00 97.69 578 VAL A C 1
ATOM 4527 O O . VAL A 1 578 ? -17.332 -8.416 27.492 1.00 97.69 578 VAL A O 1
ATOM 4530 N N . LEU A 1 579 ? -15.633 -9.617 26.634 1.00 97.50 579 LEU A N 1
ATOM 4531 C CA . LEU A 1 579 ? -16.259 -9.784 25.324 1.00 97.50 579 LEU A CA 1
ATOM 4532 C C . LEU A 1 579 ? -17.509 -10.676 25.394 1.00 97.50 579 LEU A C 1
ATOM 4534 O O . LEU A 1 579 ? -18.558 -10.282 24.891 1.00 97.50 579 LEU A O 1
ATOM 4538 N N . ILE A 1 580 ? -17.429 -11.841 26.044 1.00 97.38 580 ILE A N 1
ATOM 4539 C CA . ILE A 1 580 ? -18.551 -12.788 26.170 1.00 97.38 580 ILE A CA 1
ATOM 4540 C C . ILE A 1 580 ? -19.739 -12.132 26.880 1.00 97.38 580 ILE A C 1
ATOM 4542 O O . ILE A 1 580 ? -20.843 -12.097 26.338 1.00 97.38 580 ILE A O 1
ATOM 4546 N N . ASN A 1 581 ? -19.510 -11.547 28.056 1.00 96.69 581 ASN A N 1
ATOM 4547 C CA . ASN A 1 581 ? -20.546 -10.870 28.838 1.00 96.69 581 ASN A CA 1
ATOM 4548 C C . ASN A 1 581 ? -21.078 -9.628 28.112 1.00 96.69 581 ASN A C 1
ATOM 4550 O O . ASN A 1 581 ? -22.276 -9.341 28.167 1.00 96.69 581 ASN A O 1
ATOM 4554 N N . GLY A 1 582 ? -20.218 -8.932 27.366 1.00 96.31 582 GLY A N 1
ATOM 4555 C CA . GLY A 1 582 ? -20.603 -7.849 26.467 1.00 96.31 582 GLY A CA 1
ATOM 4556 C C . GLY A 1 582 ? -21.568 -8.296 25.369 1.00 96.31 582 GLY A C 1
ATOM 4557 O O . GLY A 1 582 ? -22.572 -7.633 25.129 1.00 96.31 582 GLY A O 1
ATOM 4558 N N . VAL A 1 583 ? -21.329 -9.444 24.740 1.00 96.94 583 VAL A N 1
ATOM 4559 C CA . VAL A 1 583 ? -22.224 -9.991 23.709 1.00 96.94 583 VAL A CA 1
ATOM 4560 C C . VAL A 1 583 ? -23.518 -10.533 24.326 1.00 96.94 583 VAL A C 1
ATOM 4562 O O . VAL A 1 583 ? -24.598 -10.256 23.808 1.00 96.94 583 VAL A O 1
ATOM 4565 N N . MET A 1 584 ? -23.446 -11.245 25.455 1.00 95.69 584 MET A N 1
ATOM 4566 C CA . MET A 1 584 ? -24.629 -11.816 26.119 1.00 95.69 584 MET A CA 1
ATOM 4567 C C . MET A 1 584 ? -25.619 -10.755 26.606 1.00 95.69 584 MET A C 1
ATOM 4569 O O . MET A 1 584 ? -26.823 -10.981 26.563 1.00 95.69 584 MET A O 1
ATOM 4573 N N . THR A 1 585 ? -25.126 -9.594 27.040 1.00 94.69 585 THR A N 1
ATOM 4574 C CA . THR A 1 585 ? -25.953 -8.500 27.582 1.00 94.69 585 THR A CA 1
ATOM 4575 C C . THR A 1 585 ? -26.254 -7.409 26.547 1.00 94.69 585 THR A C 1
ATOM 4577 O O . THR A 1 585 ? -26.592 -6.283 26.903 1.00 94.69 585 THR A O 1
ATOM 4580 N N . ALA A 1 586 ? -26.116 -7.696 25.248 1.00 93.69 586 ALA A N 1
ATOM 4581 C CA . ALA A 1 586 ? -26.232 -6.697 24.178 1.00 93.69 586 ALA A CA 1
ATOM 4582 C C . ALA A 1 586 ? -27.659 -6.171 23.907 1.00 93.69 586 ALA A C 1
ATOM 4584 O O . ALA A 1 586 ? -27.859 -5.328 23.031 1.00 93.69 586 ALA A O 1
ATOM 4585 N N . SER A 1 587 ? -28.653 -6.649 24.654 1.00 88.94 587 SER A N 1
ATOM 4586 C CA . SER A 1 587 ? -30.025 -6.126 24.680 1.00 88.94 587 SER A CA 1
ATOM 4587 C C . SER A 1 587 ? -30.323 -5.251 25.900 1.00 88.94 587 SER A C 1
ATOM 4589 O O . SER A 1 587 ? -31.417 -4.702 25.998 1.00 88.94 587 SER A O 1
ATOM 4591 N N . GLU A 1 588 ? -29.375 -5.126 26.826 1.00 92.50 588 GLU A N 1
ATOM 4592 C CA . GLU A 1 588 ? -29.530 -4.443 28.108 1.00 92.50 588 GLU A CA 1
ATOM 4593 C C . GLU A 1 588 ? -28.482 -3.330 28.258 1.00 92.50 588 GLU A C 1
ATOM 4595 O O . GLU A 1 588 ? -27.458 -3.351 27.563 1.00 92.50 588 GLU A O 1
ATOM 4600 N N . PRO A 1 589 ? -28.696 -2.352 29.161 1.00 93.81 589 PRO A N 1
ATOM 4601 C CA . PRO A 1 589 ? -27.666 -1.377 29.488 1.00 93.81 589 PRO A CA 1
ATOM 4602 C C . PRO A 1 589 ? -26.342 -2.058 29.844 1.00 93.81 589 PRO A C 1
ATOM 4604 O O . PRO A 1 589 ? -26.337 -3.055 30.567 1.00 93.81 589 PRO A O 1
ATOM 4607 N N . ILE A 1 590 ? -25.220 -1.514 29.361 1.00 94.94 590 ILE A N 1
ATOM 4608 C CA . ILE A 1 590 ? -23.897 -2.092 29.633 1.00 94.94 590 ILE A CA 1
ATOM 4609 C C . ILE A 1 590 ? -23.684 -2.297 31.152 1.00 94.94 590 ILE A C 1
ATOM 4611 O O . ILE A 1 590 ? -23.788 -1.327 31.913 1.00 94.94 590 ILE A O 1
ATOM 4615 N N . PRO A 1 591 ? -23.350 -3.527 31.602 1.00 94.19 591 PRO A N 1
ATOM 4616 C CA . PRO A 1 591 ? -23.009 -3.800 32.996 1.00 94.19 591 PRO A CA 1
ATOM 4617 C C . PRO A 1 591 ? -21.755 -3.050 33.463 1.00 94.19 591 PRO A C 1
ATOM 4619 O O . PRO A 1 591 ? -20.939 -2.587 32.669 1.00 94.19 591 PRO A O 1
ATOM 4622 N N . SER A 1 592 ? -21.542 -2.979 34.780 1.00 94.50 592 SER A N 1
ATOM 4623 C CA . SER A 1 592 ? -20.272 -2.478 35.321 1.00 94.50 592 SER A CA 1
ATOM 4624 C C . SER A 1 592 ? -19.084 -3.312 34.822 1.00 94.50 592 SER A C 1
ATOM 4626 O O . SER A 1 592 ? -19.219 -4.505 34.553 1.00 94.50 592 SER A O 1
ATOM 4628 N N . ILE A 1 593 ? -17.892 -2.708 34.759 1.00 95.50 593 ILE A N 1
ATOM 4629 C CA . ILE A 1 593 ? -16.671 -3.410 34.324 1.00 95.50 593 ILE A CA 1
ATOM 4630 C C . ILE A 1 593 ? -16.367 -4.622 35.216 1.00 95.50 593 ILE A C 1
ATOM 4632 O O . ILE A 1 593 ? -15.939 -5.651 34.703 1.00 95.50 593 ILE A O 1
ATOM 4636 N N . GLU A 1 594 ? -16.653 -4.543 36.522 1.00 95.56 594 GLU A N 1
ATOM 4637 C CA . GLU A 1 594 ? -16.563 -5.708 37.411 1.00 95.56 594 GLU A CA 1
ATOM 4638 C C . GLU A 1 594 ? -17.469 -6.844 36.921 1.00 95.56 594 GLU A C 1
ATOM 4640 O O . GLU A 1 594 ? -16.999 -7.963 36.772 1.00 95.56 594 GLU A O 1
ATOM 4645 N N . ASN A 1 595 ? -18.741 -6.571 36.615 1.00 94.94 595 ASN A N 1
ATOM 4646 C CA . ASN A 1 595 ? -19.670 -7.604 36.152 1.00 94.94 595 ASN A CA 1
ATOM 4647 C C . ASN A 1 595 ? -19.354 -8.102 34.730 1.00 94.94 595 ASN A C 1
ATOM 4649 O O . ASN A 1 595 ? -19.670 -9.243 34.412 1.00 94.94 595 ASN A O 1
ATOM 4653 N N . LEU A 1 596 ? -18.718 -7.283 33.886 1.00 96.25 596 LEU A N 1
ATOM 4654 C CA . LEU A 1 596 ? -18.217 -7.722 32.580 1.00 96.25 596 LEU A CA 1
ATOM 4655 C C . LEU A 1 596 ? -17.013 -8.662 32.721 1.00 96.25 596 LEU A C 1
ATOM 4657 O O . LEU A 1 596 ? -16.943 -9.674 32.031 1.00 96.25 596 LEU A O 1
ATOM 4661 N N . ALA A 1 597 ? -16.067 -8.346 33.605 1.00 95.00 597 ALA A N 1
ATOM 4662 C CA . ALA A 1 597 ? -14.824 -9.100 33.755 1.00 95.00 597 ALA A CA 1
ATOM 4663 C C . ALA A 1 597 ? -14.929 -10.275 34.748 1.00 95.00 597 ALA A C 1
ATOM 4665 O O . ALA A 1 597 ? -14.106 -11.190 34.710 1.00 95.00 597 ALA A O 1
ATOM 4666 N N . ALA A 1 598 ? -15.916 -10.262 35.650 1.00 91.81 598 ALA A N 1
ATOM 4667 C CA . ALA A 1 598 ? -16.028 -11.208 36.753 1.00 91.81 598 ALA A CA 1
ATOM 4668 C C . ALA A 1 598 ? -17.477 -11.646 37.045 1.00 91.81 598 ALA A C 1
ATOM 4670 O O . ALA A 1 598 ? -18.269 -10.946 37.675 1.00 91.81 598 ALA A O 1
ATOM 4671 N N . ASP A 1 599 ? -17.772 -12.889 36.683 1.00 85.94 599 ASP A N 1
ATOM 4672 C CA . ASP A 1 599 ? -19.062 -13.573 36.831 1.00 85.94 599 ASP A CA 1
ATOM 4673 C C . ASP A 1 599 ? -19.067 -14.642 37.943 1.00 85.94 599 ASP A C 1
ATOM 4675 O O . ASP A 1 599 ? -20.095 -14.873 38.573 1.00 85.94 599 ASP A O 1
ATOM 4679 N N . THR A 1 600 ? -17.911 -15.232 38.258 1.00 89.69 600 THR A N 1
ATOM 4680 C CA . THR A 1 600 ? -17.716 -16.214 39.348 1.00 89.69 600 THR A CA 1
ATOM 4681 C C . THR A 1 600 ? -17.198 -15.579 40.642 1.00 89.69 600 THR A C 1
ATOM 4683 O O . THR A 1 600 ? -16.637 -14.476 40.634 1.00 89.69 600 THR A O 1
ATOM 4686 N N . ALA A 1 601 ? -17.330 -16.289 41.769 1.00 91.81 601 ALA A N 1
ATOM 4687 C CA . ALA A 1 601 ? -16.787 -15.847 43.054 1.00 91.81 601 ALA A CA 1
ATOM 4688 C C . ALA A 1 601 ? -15.257 -15.687 43.003 1.00 91.81 601 ALA A C 1
ATOM 4690 O O . ALA A 1 601 ? -14.721 -14.715 43.539 1.00 91.81 601 ALA A O 1
ATOM 4691 N N . GLU A 1 602 ? -14.559 -16.592 42.317 1.00 90.12 602 GLU A N 1
ATOM 4692 C CA . GLU A 1 602 ? -13.111 -16.561 42.111 1.00 90.12 602 GLU A CA 1
ATOM 4693 C C . GLU A 1 602 ? -12.697 -15.336 41.291 1.00 90.12 602 GLU A C 1
ATOM 4695 O O . GLU A 1 602 ? -11.850 -14.558 41.735 1.00 90.12 602 GLU A O 1
ATOM 4700 N N . SER A 1 603 ? -13.338 -15.091 40.140 1.00 91.06 603 SER A N 1
ATOM 4701 C CA . SER A 1 603 ? -13.020 -13.913 39.319 1.00 91.06 603 SER A CA 1
ATOM 4702 C C . SER A 1 603 ? -13.352 -12.598 40.024 1.00 91.06 603 SER A C 1
ATOM 4704 O O . SER A 1 603 ? -12.627 -11.621 39.856 1.00 91.06 603 SER A O 1
ATOM 4706 N N . ARG A 1 604 ? -14.397 -12.563 40.865 1.00 94.38 604 ARG A N 1
ATOM 4707 C CA . ARG A 1 604 ? -14.726 -11.372 41.670 1.00 94.38 604 ARG A CA 1
ATOM 4708 C C . ARG A 1 604 ? -13.675 -11.115 42.749 1.00 94.38 604 ARG A C 1
ATOM 4710 O O . ARG A 1 604 ? -13.342 -9.960 43.005 1.00 94.38 604 ARG A O 1
ATOM 4717 N N . ARG A 1 605 ? -13.124 -12.164 43.372 1.00 94.50 605 ARG A N 1
ATOM 4718 C CA . ARG A 1 605 ? -11.985 -12.022 44.299 1.00 94.50 605 ARG A CA 1
ATOM 4719 C C . ARG A 1 605 ? -10.756 -11.489 43.567 1.00 94.50 605 ARG A C 1
ATOM 4721 O O . ARG A 1 605 ? -10.159 -10.529 44.047 1.00 94.50 605 ARG A O 1
ATOM 4728 N N . LEU A 1 606 ? -10.425 -12.050 42.400 1.00 94.00 606 LEU A N 1
ATOM 4729 C CA . LEU A 1 606 ? -9.307 -11.580 41.578 1.00 94.00 606 LEU A CA 1
ATOM 4730 C C . LEU A 1 606 ? -9.471 -10.104 41.191 1.00 94.00 606 LEU A C 1
ATOM 4732 O O . LEU A 1 606 ? -8.550 -9.323 41.406 1.00 94.00 606 LEU A O 1
ATOM 4736 N N . PHE A 1 607 ? -10.651 -9.696 40.715 1.00 96.19 607 PHE A N 1
ATOM 4737 C CA . PHE A 1 607 ? -10.928 -8.301 40.362 1.00 96.19 607 PHE A CA 1
ATOM 4738 C C . PHE A 1 607 ? -10.684 -7.344 41.541 1.00 96.19 607 PHE A C 1
ATOM 4740 O O . PHE A 1 607 ? -9.998 -6.337 41.385 1.00 96.19 607 PHE A O 1
ATOM 4747 N N . ARG A 1 608 ? -11.167 -7.673 42.750 1.00 96.38 608 ARG A N 1
ATOM 4748 C CA . ARG A 1 608 ? -10.945 -6.842 43.954 1.00 96.38 608 ARG A CA 1
ATOM 4749 C C . ARG A 1 608 ? -9.474 -6.759 44.359 1.00 96.38 608 ARG A C 1
ATOM 4751 O O . ARG A 1 608 ? -9.023 -5.707 44.820 1.00 96.38 608 ARG A O 1
ATOM 4758 N N . VAL A 1 609 ? -8.730 -7.855 44.200 1.00 96.75 609 VAL A N 1
ATOM 4759 C CA . VAL A 1 609 ? -7.276 -7.871 44.413 1.00 96.75 609 VAL A CA 1
ATOM 4760 C C . VAL A 1 609 ? -6.597 -6.950 43.401 1.00 96.75 609 VAL A C 1
ATOM 4762 O O . VAL A 1 609 ? -5.832 -6.079 43.805 1.00 96.75 609 VAL A O 1
ATOM 4765 N N . MET A 1 610 ? -6.937 -7.062 42.114 1.00 97.56 610 MET A N 1
ATOM 4766 C CA . MET A 1 610 ? -6.393 -6.203 41.058 1.00 97.56 610 MET A CA 1
ATOM 4767 C C . MET A 1 610 ? -6.715 -4.726 41.284 1.00 97.56 610 MET A C 1
ATOM 4769 O O . MET A 1 610 ? -5.845 -3.877 41.117 1.00 97.56 610 MET A O 1
ATOM 4773 N N . GLU A 1 611 ? -7.932 -4.399 41.710 1.00 96.88 611 GLU A N 1
ATOM 4774 C CA . GLU A 1 611 ? -8.325 -3.024 42.028 1.00 96.88 611 GLU A CA 1
ATOM 4775 C C . GLU A 1 611 ? -7.535 -2.472 43.229 1.00 96.88 611 GLU A C 1
ATOM 4777 O O . GLU A 1 611 ? -7.086 -1.324 43.229 1.00 96.88 611 GLU A O 1
ATOM 4782 N N . THR A 1 612 ? -7.314 -3.299 44.253 1.00 97.75 612 THR A N 1
ATOM 4783 C CA . THR A 1 612 ? -6.508 -2.922 45.423 1.00 97.75 612 THR A CA 1
ATOM 4784 C C . THR A 1 612 ? -5.048 -2.697 45.043 1.00 97.75 612 THR A C 1
ATOM 4786 O O . THR A 1 612 ? -4.474 -1.676 45.426 1.00 97.75 612 THR A O 1
ATOM 4789 N N . ASN A 1 613 ? -4.478 -3.589 44.231 1.00 96.94 613 ASN A N 1
ATOM 4790 C CA . ASN A 1 613 ? -3.130 -3.443 43.688 1.00 96.94 613 ASN A CA 1
ATOM 4791 C C . ASN A 1 613 ? -3.010 -2.181 42.826 1.00 96.94 613 ASN A C 1
ATOM 4793 O O . ASN A 1 613 ? -2.075 -1.406 43.007 1.00 96.94 613 ASN A O 1
ATOM 4797 N N . GLY A 1 614 ? -3.983 -1.928 41.946 1.00 95.56 614 GLY A N 1
ATOM 4798 C CA . GLY A 1 614 ? -4.005 -0.755 41.073 1.00 95.56 614 GLY A CA 1
ATOM 4799 C C . GLY A 1 614 ? -4.023 0.556 41.857 1.00 95.56 614 GLY A C 1
ATOM 4800 O O . GLY A 1 614 ? -3.247 1.461 41.552 1.00 95.56 614 GLY A O 1
ATOM 4801 N N . ARG A 1 615 ? -4.822 0.647 42.931 1.00 95.25 615 ARG A N 1
ATOM 4802 C CA . ARG A 1 615 ? -4.811 1.813 43.837 1.00 95.25 615 ARG A CA 1
ATOM 4803 C C . ARG A 1 615 ? -3.440 2.051 44.463 1.00 95.25 615 ARG A C 1
ATOM 4805 O O . ARG A 1 615 ? -3.006 3.198 44.548 1.00 95.25 615 ARG A O 1
ATOM 4812 N N . GLU A 1 616 ? -2.778 0.991 44.911 1.00 95.12 616 GLU A N 1
ATOM 4813 C CA . GLU A 1 616 ? -1.472 1.092 45.558 1.00 95.12 616 GLU A CA 1
ATOM 4814 C C . GLU A 1 616 ? -0.373 1.485 44.564 1.00 95.12 616 GLU A C 1
ATOM 4816 O O . GLU A 1 616 ? 0.354 2.454 44.784 1.00 95.12 616 GLU A O 1
ATOM 4821 N N . ILE A 1 617 ? -0.316 0.817 43.413 1.00 93.88 617 ILE A N 1
ATOM 4822 C CA . ILE A 1 617 ? 0.638 1.142 42.350 1.00 93.88 617 ILE A CA 1
ATOM 4823 C C . ILE A 1 617 ? 0.410 2.562 41.816 1.00 93.88 617 ILE A C 1
ATOM 4825 O O . ILE A 1 617 ? 1.374 3.293 41.603 1.00 93.88 617 ILE A O 1
ATOM 4829 N N . TYR A 1 618 ? -0.837 3.019 41.678 1.00 91.38 618 TYR A N 1
ATOM 4830 C CA . TYR A 1 618 ? -1.125 4.386 41.234 1.00 91.38 618 TYR A CA 1
ATOM 4831 C C . TYR A 1 618 ? -0.566 5.460 42.185 1.00 91.38 618 TYR A C 1
ATOM 4833 O O . TYR A 1 618 ? -0.070 6.498 41.731 1.00 91.38 618 TYR A O 1
ATOM 4841 N N . ARG A 1 619 ? -0.589 5.222 43.506 1.00 91.50 619 ARG A N 1
ATOM 4842 C CA . ARG A 1 619 ? 0.053 6.124 44.484 1.00 91.50 619 ARG A CA 1
ATOM 4843 C C . ARG A 1 619 ? 1.560 6.201 44.262 1.00 91.50 619 ARG A C 1
ATOM 4845 O O . ARG A 1 619 ? 2.118 7.297 44.270 1.00 91.50 619 ARG A O 1
ATOM 4852 N N . GLN A 1 620 ? 2.200 5.063 44.001 1.00 91.38 620 GLN A N 1
ATOM 4853 C CA . GLN A 1 620 ? 3.638 4.997 43.727 1.00 91.38 620 GLN A CA 1
ATOM 4854 C C . GLN A 1 620 ? 3.995 5.696 42.410 1.00 91.38 620 GLN A C 1
ATOM 4856 O O . GLN A 1 620 ? 4.941 6.481 42.374 1.00 91.38 620 GLN A O 1
ATOM 4861 N N . ILE A 1 621 ? 3.198 5.499 41.353 1.00 88.88 621 ILE A N 1
ATOM 4862 C CA . ILE A 1 621 ? 3.350 6.215 40.075 1.00 88.88 621 ILE A CA 1
ATOM 4863 C C . ILE A 1 621 ? 3.268 7.727 40.283 1.00 88.88 621 ILE A C 1
ATOM 4865 O O . ILE A 1 621 ? 4.068 8.475 39.721 1.00 88.88 621 ILE A O 1
ATOM 4869 N N . THR A 1 622 ? 2.304 8.180 41.087 1.00 86.69 622 THR A N 1
ATOM 4870 C CA . THR A 1 622 ? 2.110 9.605 41.379 1.00 86.69 622 THR A CA 1
ATOM 4871 C C . THR A 1 622 ? 3.328 10.175 42.106 1.00 86.69 622 THR A C 1
ATOM 4873 O O . THR A 1 622 ? 3.843 11.216 41.703 1.00 86.69 622 THR A O 1
ATOM 4876 N N . ALA A 1 623 ? 3.846 9.466 43.113 1.00 87.25 623 ALA A N 1
ATOM 4877 C CA . ALA A 1 623 ? 5.050 9.869 43.840 1.00 87.25 623 ALA A CA 1
ATOM 4878 C C . ALA A 1 623 ? 6.293 9.931 42.931 1.00 87.25 623 ALA A C 1
ATOM 4880 O O . ALA A 1 623 ? 7.015 10.929 42.936 1.00 87.25 623 ALA A O 1
ATOM 4881 N N . GLU A 1 624 ? 6.517 8.911 42.096 1.00 85.06 624 GLU A N 1
ATOM 4882 C CA . GLU A 1 624 ? 7.621 8.892 41.123 1.00 85.06 624 GLU A CA 1
ATOM 4883 C C . GLU A 1 624 ? 7.493 10.020 40.090 1.00 85.06 624 GLU A C 1
ATOM 4885 O O . GLU A 1 624 ? 8.482 10.673 39.756 1.00 85.06 624 GLU A O 1
ATOM 4890 N N . SER A 1 625 ? 6.274 10.301 39.623 1.00 78.62 625 SER A N 1
ATOM 4891 C CA . SER A 1 625 ? 6.002 11.369 38.654 1.00 78.62 625 SER A CA 1
ATOM 4892 C C . SER A 1 625 ? 6.282 12.762 39.223 1.00 78.62 625 SER A C 1
ATOM 4894 O O . SER A 1 625 ? 6.819 13.607 38.505 1.00 78.62 625 SER A O 1
ATOM 4896 N N . VAL A 1 626 ? 5.962 13.001 40.501 1.00 79.00 626 VAL A N 1
ATOM 4897 C CA . VAL A 1 626 ? 6.299 14.249 41.209 1.00 79.00 626 VAL A CA 1
ATOM 4898 C C . VAL A 1 626 ? 7.814 14.386 41.359 1.00 79.00 626 VAL A C 1
ATOM 4900 O O . VAL A 1 626 ? 8.371 15.421 41.001 1.00 79.00 626 VAL A O 1
ATOM 4903 N N . ALA A 1 627 ? 8.505 13.324 41.785 1.00 76.00 627 ALA A N 1
ATOM 4904 C CA . ALA A 1 627 ? 9.962 13.332 41.930 1.00 76.00 627 ALA A CA 1
ATOM 4905 C C . ALA A 1 627 ? 10.704 13.567 40.598 1.00 76.00 627 ALA A C 1
ATOM 4907 O O . ALA A 1 627 ? 11.778 14.171 40.581 1.00 76.00 627 ALA A O 1
ATOM 4908 N N . LEU A 1 628 ? 10.145 13.090 39.480 1.00 68.38 628 LEU A N 1
ATOM 4909 C CA . LEU A 1 628 ? 10.634 13.359 38.122 1.00 68.38 628 LEU A CA 1
ATOM 4910 C C . LEU A 1 628 ? 10.449 14.827 37.714 1.00 68.38 628 LEU A C 1
ATOM 4912 O O . LEU A 1 628 ? 11.301 15.381 37.023 1.00 68.38 628 LEU A O 1
ATOM 4916 N N . HIS A 1 629 ? 9.344 15.454 38.122 1.00 67.00 629 HIS A N 1
ATOM 4917 C CA . HIS A 1 629 ? 9.075 16.856 37.813 1.00 67.00 629 HIS A CA 1
ATOM 4918 C C . HIS A 1 629 ? 9.972 17.808 38.617 1.00 67.00 629 HIS A C 1
ATOM 4920 O O . HIS A 1 629 ? 10.515 18.743 38.037 1.00 67.00 629 HIS A O 1
ATOM 4926 N N . CYS A 1 630 ? 10.195 17.536 39.909 1.00 65.69 630 CYS A N 1
ATOM 4927 C CA . CYS A 1 630 ? 11.089 18.336 40.753 1.00 65.69 630 CYS A CA 1
ATOM 4928 C C . CYS A 1 630 ? 12.532 18.349 40.222 1.00 65.69 630 CYS A C 1
ATOM 4930 O O . CYS A 1 630 ? 13.092 19.423 40.044 1.00 65.69 630 CYS A O 1
ATOM 4932 N N . ARG A 1 631 ? 13.089 17.187 39.847 1.00 61.50 631 ARG A N 1
ATOM 4933 C CA . ARG A 1 631 ? 14.453 17.099 39.287 1.00 61.50 631 ARG A CA 1
ATOM 4934 C C . ARG A 1 631 ? 14.638 17.887 37.989 1.00 61.50 631 ARG A C 1
ATOM 4936 O O . ARG A 1 631 ? 15.634 18.575 37.826 1.00 61.50 631 ARG A O 1
ATOM 4943 N N . LYS A 1 632 ? 13.651 17.854 37.086 1.00 59.81 632 LYS A N 1
ATOM 4944 C CA . LYS A 1 632 ? 13.700 18.631 35.831 1.00 59.81 632 LYS A CA 1
ATOM 4945 C C . LYS A 1 632 ? 13.682 20.148 36.042 1.00 59.81 632 LYS A C 1
ATOM 4947 O O . LYS A 1 632 ? 14.089 20.871 35.138 1.00 59.81 632 LYS A O 1
ATOM 4952 N N . ASN A 1 633 ? 13.174 20.617 37.181 1.00 57.00 633 ASN A N 1
ATOM 4953 C CA . ASN A 1 633 ? 13.173 22.033 37.542 1.00 57.00 633 ASN A CA 1
ATOM 4954 C C . ASN A 1 633 ? 14.439 22.443 38.313 1.00 57.00 633 ASN A C 1
ATOM 4956 O O . ASN A 1 633 ? 14.713 23.629 38.387 1.00 57.00 633 ASN A O 1
ATOM 4960 N N . GLU A 1 634 ? 15.191 21.493 38.876 1.00 51.84 634 GLU A N 1
ATOM 4961 C CA . GLU A 1 634 ? 16.504 21.737 39.496 1.00 51.84 634 GLU A CA 1
ATOM 4962 C C . GLU A 1 634 ? 17.645 21.731 38.459 1.00 51.84 634 GLU A C 1
ATOM 4964 O O . GLU A 1 634 ? 18.678 22.356 38.671 1.00 51.84 634 GLU A O 1
ATOM 4969 N N . GLU A 1 635 ? 17.458 21.039 37.329 1.00 47.62 635 GLU A N 1
ATOM 4970 C CA . GLU A 1 635 ? 18.407 20.975 36.201 1.00 47.62 635 GLU A CA 1
ATOM 4971 C C . GLU A 1 635 ? 18.226 22.106 35.161 1.00 47.62 635 GLU A C 1
ATOM 4973 O O . GLU A 1 635 ? 18.972 22.166 34.181 1.00 47.62 635 GLU A O 1
ATOM 4978 N N . ARG A 1 636 ? 17.232 22.985 35.343 1.00 42.59 636 ARG A N 1
ATOM 4979 C CA . ARG A 1 636 ? 16.967 24.179 34.521 1.00 42.59 636 ARG A CA 1
ATOM 4980 C C . ARG A 1 636 ? 17.264 25.435 35.315 1.00 42.59 636 ARG A C 1
ATOM 4982 O O . ARG A 1 636 ? 17.761 26.394 34.684 1.00 42.59 636 ARG A O 1
#

Secondary structure (DSSP, 8-state):
--HHHHHHHHHHHHH-----HHHHHHHHHHHHHHHHH-GGGHHHHHHHHHHHTTSTT--TTTHHHHHHHHHHHHTTS-HHHHHHHHHHHHHH-HHHHHHHHHHHHHH-GGGHHHHHHHHHHGGGGS-GGGHHHHHHHHHHHHHHS-HHHHHHHHHHHTS--GGGHHHHHHHHTTHHHHHHH-GGGHHHHHHHHT-TTT-SGGGHHHHHHHHHHHHHH-GGGHHHHHHHHHHHHTSTT--HHHHHHHHHHHHHHHHH-S--HHHHHHHHHHHT-TT--HHHHHHHHHHTT-HHHHS-EEEEEEE----SS-TTSEEE-S---SSS-EEEEE--TT--SHHHHHHHHHHHHHHHHHTT-TTTSEEEEEEEE-TTT--HHHHHHHHHHHTT-S----S---HHHHS-HHHHHHHHHHTHHHHEETTTTEEPPHHHHHHHHHTEEEEEEEHHHHHHHHHHHHHHHHHHHTT--HHHHHHHHTT-EEEEEEE-S-TT--SSEEEEEEETT--S---SSHHHHHHHHHHHHSPPPPEEE-GGG-SEEEES-S-TTS-TTS---SS--TTS-HHHHHHHHHHHHHHHHHHHTTTSPPPPHHHHH--SHHHHHHHHHHHHHHHHHHHHHHHHHHHHHHHHHH--

=== Feature glossary ===
Key to the feature types in this record:

— What the protein is —

Primary structure: the covalent order of the twenty standard amino acids along the backbone. Two proteins with the same sequence will (almost always) fold to the same structure; two with 30% identity often share a fold but not the details.

Database cross-references. InterPro integrates a dozen domain/family signature databases into unified entries with residue-range hits. GO terms attach function/process/location labels with evidence codes. CATH codes position the fold in a four-level structural taxonomy. Organism is the NCBI-taxonomy species name.

— Where its atoms are —

The mmCIF block holds the 3D Cartesian coordinates of each backbone atom (N, Cα, C, O) in ångströms. mmCIF is the PDB's canonical archive format — a tagged-loop text representation of the atomic model.

Six rendered views show the 3D structure from the faces of a cube — i.e. along ±x, ±y, ±z. Rendering representation is drawn randomly per protein from cartoon (secondary-structure ribbons), sticks (backbone bonds), or molecular surface; coloring is either N→C rainbow (blue at the N-terminus through red at the C-terminus) or one color per chain.

— Local backbone conformation —

DSSP 8-state secondary structure assigns each residue one of H (α-helix), G (3₁₀-helix), I (π-helix), E (extended β-strand), B (isolated β-bridge), T (hydrogen-bonded turn), S (bend), or '-' (coil). The assignment is computed from backbone hydrogen-bond geometry via the Kabsch–Sander algorithm.

P-SEA three-state annotation labels each residue as helix, strand, or coil based purely on the geometry of the Cα trace. It serves as a fallback when the full backbone (and thus DSSP) is unavailable.

The φ/ψ torsion pair specifies the backbone conformation at each residue. φ rotates about the N–Cα bond, ψ about the Cα–C bond. Steric clashes forbid most of the (φ, ψ) plane — the allowed regions (α-helix basin, β-sheet basin, left-handed helix) are the Ramachandran-allowed regions.

— Global shape and packing —

The geometric summary reports three shape descriptors. Rg (radius of gyration) measures how spread out the Cα atoms are about their centre of mass; compact globular proteins have small Rg, elongated or unfolded ones large. Cα contacts (<8 Å, |i−j|>4) count long-range residue pairs in spatial proximity — high for tightly packed folds, near zero for rods or random coil. The bounding-box extents give the protein's footprint along x, y, z in Å.

Accessible surface area quantifies burial. A residue with SASA near zero is packed into the hydrophobic core; one with SASA >100 Å² sits on the surface. Computed here via the Shrake–Rupley numerical algorithm with a 1.4 Å probe.

Plot images: a contact map (which residues are close in 3D, as an N×N binary image), a Ramachandran scatter (backbone torsion angles, revealing secondary-structure composition at a glance), and — for AlphaFold structures — a PAE heatmap (pairwise prediction confidence).

— Structural neighborhood —

The Foldseek 3Di string encodes local tertiary geometry as a 20-letter alphabet — one character per residue — derived from the relative positions of nearby Cα atoms. Unlike the amino-acid sequence, 3Di is a direct function of the 3D structure, so two proteins with the same fold have similar 3Di strings even at low sequence identity.

Nearest PDB neighbors are the top structural matches found by Foldseek when searching this structure against the entire Protein Data Bank. Each hit reports a TM-score (0 to 1; >0.5 almost always implies the same fold) and an E-value. These are *structural* homologs — they may share no detectable sequence similarity.

— Confidence and disorder —

For AlphaFold models, the B-factor field carries pLDDT — the model's own estimate of local accuracy on a 0–100 scale. Regions with pLDDT<50 should be treated as essentially unmodeled; they often correspond to intrinsically disordered segments.

B-factor (Debye–Waller factor) reflects atomic displacement in the crystal lattice. It is an experimental observable (units Å²), not a prediction; low values mean the atom is pinned down, high values mea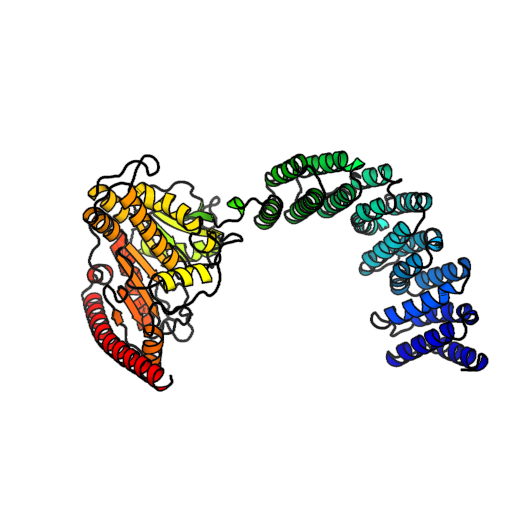n it moves or is heterogeneous across the crystal.

Predicted aligned error is AlphaFold's pairwise confidence. Unlike pLDDT (per-residue), PAE is per-residue-pair and captures whether two parts of the structure are correctly placed relative to each other. Units are ångströms of expected positional error.